Protein AF-A0A7X4FT13-F1 (afdb_monomer)

Solvent-accessible surface area (backbone atoms only — not comparable to full-atom values): 31166 Å² total; per-residue (Å²): 109,70,70,51,56,53,46,32,44,66,55,51,51,52,56,76,73,46,5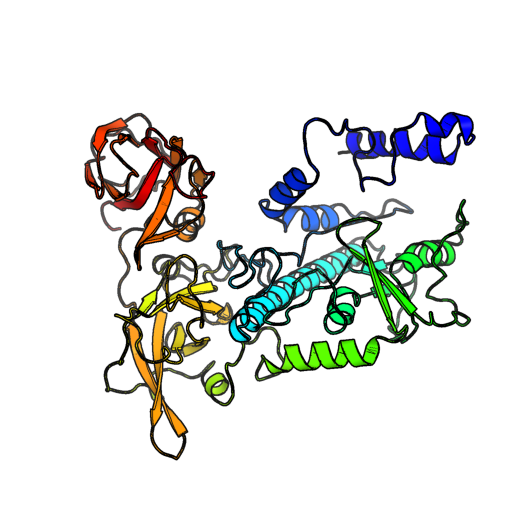9,73,85,67,39,73,80,50,68,67,68,88,84,56,95,67,60,46,77,56,75,83,80,83,65,54,71,68,55,54,54,50,49,60,63,69,48,74,73,61,56,66,54,52,56,52,48,68,67,65,68,81,69,74,96,72,89,88,84,84,92,68,71,66,54,49,79,50,49,34,35,34,44,87,62,28,31,30,49,78,68,48,73,61,68,55,58,52,98,59,25,30,43,80,39,65,66,44,31,39,54,50,48,32,34,39,42,27,19,40,39,22,46,49,46,51,50,52,51,40,54,52,45,32,51,74,55,67,44,47,56,69,37,73,45,78,48,71,57,95,58,41,54,28,69,48,50,57,31,40,33,76,64,70,46,95,88,37,35,40,42,29,67,54,50,64,77,49,76,44,53,54,71,66,86,74,88,81,89,76,89,70,66,73,55,81,62,14,50,62,46,29,51,29,58,77,69,75,48,84,72,98,60,90,66,94,33,49,45,73,81,46,92,81,62,72,67,49,77,58,38,79,49,72,52,104,47,98,85,40,70,50,78,44,63,38,79,42,61,69,56,37,51,53,54,46,52,58,61,37,68,36,20,85,84,56,45,58,83,49,56,49,35,78,79,79,71,64,59,70,46,50,76,34,62,42,75,91,33,51,46,90,57,79,41,95,57,45,58,49,70,54,69,63,62,56,36,50,71,30,43,77,86,42,71,51,42,79,32,54,44,39,33,32,50,63,71,85,76,95,60,78,83,70,62,43,34,34,36,23,35,71,61,24,22,51,27,56,35,51,45,43,99,53,64,52,68,64,24,70,27,27,33,59,42,60,38,63,69,87,61,60,54,75,32,66,51,44,46,34,40,20,38,55,41,75,44,80,94,82,61,48,70,34,31,14,66,44,37,70,56,86,68,81,68,89,55,61,45,54,64,40,68,57,50,24,47,74,56,75,23,48,79,43,39,59,51,73,82,40,38,62,63,90,45,54,27,27,36,20,56,21,58,18,36,38,38,36,66,51,52,90,90,59,56,56,40,30,43,36,40,30,32,66,32,29,95,47,82,26,52,41,33,35,27,49,59,90,36,78,76,44,79,49,75,46,55,50,64,45,73,55,75,43,82,34,81,89,43,84,69,54,79,65,39,40,40,40,38,47,34,28,54,64,44,67,56,95,60,98,50,86,55,62,34,12,40,26,34,44,34,34,30,64,38,53,74,82,133

pLDDT: mean 84.71, std 13.5, range [37.53, 98.38]

Secondary structure (DSSP, 8-state):
-HHHHHHHHHHHHHHHHS-HHHHTTSPPSSS-SS-TTS-TTS--HHHHHHHHHHS-THHHHHHHHHH----SS--------TTSSS--B-TTS-B--S----TTEETTEE-S-HHHHHHHHHHHHHHHHHHHHHHHHHHHHHHHTT-TTT--EEEE-S------TTSBSSS--TTTHHHHH---EEEE-TT--S---------GGGHHHHHHHHTTPPPSS--SS--TT-TT-PPPSEEEEE-SSTT-EEEEES--HHHHHHHHHHHHTTBTTS-TTSPB-SSSGGGGGTT-BSGGGB-SSPPSSEEEETTGGGGSSB-TTSSB---EEEEEEE--SSPSPPPPEEEEETTEEEEEE---SS-BTTBTTEEEEE--GGG--SB---EEEEEEEEETTTTEEEEEEEEE--S--SS--TTSHHHHHHTT-EEEEEPPPEEETTEEEEEEEEEEEEEEE--TTS-EEEEEEEEEE-SS-EEEEEEETTEEEEEEEE-SSEEEEEE-TTS---TTEEEEEEEE--B--SSS--S-B--EEEEEEEEE---

Nearest PDB structures (foldseek):
  7oz8-assembly1_AAA  TM=6.274E-01  e=5.224E-05  Bacteroides thetaiotaomicron VPI-5482
  3wnk-assembly1_A  TM=4.393E-01  e=2.496E-03  Niallia circulans
  1ux7-assembly1_A  TM=4.676E-01  e=1.351E-02  Paenibacillus polymyxa
  2dck-assembly1_A  TM=3.409E-01  e=1.773E-02  Bacillus sp. 41M-1
  6kjl-assembly1_A  TM=3.044E-01  e=1.679E-02  Bacillus sp. 41M-1

Sequence (547 aa):
RLSGVLRDLAVVYPRVLLPEGLVASLPPVNQTWKDFAANAANETVQNRWRSARAEDRREPADRFIESITATGPTLHFLHVLLPHEPWVYLPTGQRFTFQGRSIGLRDGKWVDDDWAAALNYQRYLLQVGYSDTLLGRLVARLRKVGIYDEALIVVTADHGASLRPGMSFRRPNRSSFAEIAAVPLFLKRPGQRRGAVSDANVEVVDIVPTVAAELGAALPWNADGRNALDAALAPRPTKVMFFNRANERMEAPGDLRRAVIEGAARKFSWFRTGNPLDVPTPEGRYGTLIGRAVDPLRTVQPATVEVLVDALPLMQEVDPEGDFIPAHITGAVVSEGDGPPAPMLAIALNGTVAAVTRPYSFPVMGRRAAWEAIVDPRWFVPGANSLEVLEVREHGRDGTVALAAVHRNAAPTRWPNLVREEQIQALDGQASGFHGMEWADDRPFRWTRGDARLRVPLDPRSPPTELAVEVVMTGGAKRFRIAADDCLLFDETIRDRWKATFDLGDCDLQPPEVEIALLSDTHLPASRDSRSLGVAVGRVELRGAVP

Mean predicted aligned error: 10.0 Å

Radius of gyration: 27.3 Å; Cα contacts (8 Å, |Δi|>4): 1017; chains: 1; bounding box: 69×47×80 Å

Foldseek 3Di:
DVVFVVQQCVQVVCCLVPDPVVNVPGQDCVPDPTPSVDDCPDDDPVNVVVVCQVDLLVVVLVVLLVPDADDPDDDRDDDGCPPPFQLQAALVLFGQDPDRDLFQQDPQWGAQFPQSLLVSLLSNVRRVSVVVVSVVSSLVSCVVNPNNQQDWDWDKDPWAFDSHHGGGGADDDQLCCLRTQDMDIDIDARNDDDDDDDPALAHPQQPVQLVCVSVVHDDPDDGPHHNSPDPPRDQDQKDWDDPDDNPDIDIDGSDCPVSNVVSLVVSLQQAPVSPSNQWGDDDDDCSVQAFDFQVVQADPDADPWAKDKPPLLLQAAADLPDSYGNQKIKIFIDDDPPDDAFAKKFKDKPRGGFYIWFFDCPDDQNERGMIITGGDSVSHDGGHIKIWIWGWDADDPVRRTHTHTNDTPPDDPQWDFQQDPRRQVVQVKDKDQWDDWHDDHRFIWIFGLQKIKIKGFADPVWGFFKKKWKFQAFLAWKFKWKAKAPRTFDTDIDGHIDIDMGTCPPPPADPRIIMIIIGIQWDQDPPPGRGTTGTIIRGITRHTDDD

Structure (mmCIF, N/CA/C/O backbone):
data_AF-A0A7X4FT13-F1
#
_entry.id   AF-A0A7X4FT13-F1
#
loop_
_atom_site.group_PDB
_atom_site.id
_atom_site.type_symbol
_atom_site.label_atom_id
_atom_site.label_alt_id
_atom_site.label_comp_id
_atom_site.label_asym_id
_atom_site.label_entity_id
_atom_site.label_seq_id
_atom_site.pdbx_PDB_ins_code
_atom_site.Cartn_x
_atom_site.Cartn_y
_atom_site.Cartn_z
_atom_site.occupancy
_atom_site.B_iso_or_equiv
_atom_site.auth_seq_id
_atom_site.auth_comp_id
_atom_site.auth_asym_id
_atom_site.auth_atom_id
_atom_site.pdbx_PDB_model_num
ATOM 1 N N . ARG A 1 1 ? 13.106 -2.193 26.224 1.00 45.59 1 ARG A N 1
ATOM 2 C CA . ARG A 1 1 ? 11.629 -2.012 26.163 1.00 45.59 1 ARG A CA 1
ATOM 3 C C . ARG A 1 1 ? 11.030 -1.713 27.537 1.00 45.59 1 ARG A C 1
ATOM 5 O O . ARG A 1 1 ? 10.409 -0.667 27.652 1.00 45.59 1 ARG A O 1
ATOM 12 N N . LEU A 1 2 ? 11.298 -2.516 28.580 1.00 45.12 2 LEU A N 1
ATOM 13 C CA . LEU A 1 2 ? 10.955 -2.177 29.979 1.00 45.12 2 LEU A CA 1
ATOM 14 C C . LEU A 1 2 ? 11.425 -0.772 30.390 1.00 45.12 2 LEU A C 1
ATOM 16 O O . LEU A 1 2 ? 10.674 -0.024 30.995 1.00 45.12 2 LEU A O 1
ATOM 20 N N . SER A 1 3 ? 12.620 -0.367 29.956 1.00 48.66 3 SER A N 1
ATOM 21 C CA . SER A 1 3 ? 13.164 0.975 30.203 1.00 48.66 3 SER A CA 1
ATOM 22 C C . SER A 1 3 ? 12.364 2.133 29.590 1.00 48.66 3 SER A C 1
ATOM 24 O O . SER A 1 3 ? 12.500 3.257 30.056 1.00 48.66 3 SER A O 1
ATOM 26 N N . GLY A 1 4 ? 11.575 1.907 28.533 1.00 52.97 4 GLY A N 1
ATOM 27 C CA . GLY A 1 4 ? 10.702 2.933 27.944 1.00 52.97 4 GLY A CA 1
ATOM 28 C C . GLY A 1 4 ? 9.424 3.100 28.760 1.00 52.97 4 GLY A C 1
ATOM 29 O O . GLY A 1 4 ? 9.123 4.193 29.217 1.00 52.97 4 GLY A O 1
ATOM 30 N N . VAL A 1 5 ? 8.752 1.984 29.059 1.00 66.94 5 VAL A N 1
ATOM 31 C CA . VAL A 1 5 ? 7.540 1.963 29.896 1.00 66.94 5 VAL A CA 1
ATOM 32 C C . VAL A 1 5 ? 7.826 2.476 31.307 1.00 66.94 5 VAL A C 1
ATOM 34 O O . VAL A 1 5 ? 7.063 3.280 31.822 1.00 66.94 5 VAL A O 1
ATOM 37 N N . LEU A 1 6 ? 8.944 2.076 31.921 1.00 68.56 6 LEU A N 1
ATOM 38 C CA . LEU A 1 6 ? 9.348 2.578 33.238 1.00 68.56 6 LEU A CA 1
ATOM 39 C C . LEU A 1 6 ? 9.686 4.076 33.214 1.00 68.56 6 LEU A C 1
ATOM 41 O O . LEU A 1 6 ? 9.424 4.760 34.197 1.00 68.56 6 LEU A O 1
ATOM 45 N N . ARG A 1 7 ? 10.223 4.601 32.102 1.00 70.38 7 ARG A N 1
ATOM 46 C CA . ARG A 1 7 ? 10.456 6.046 31.934 1.00 70.38 7 ARG A CA 1
ATOM 47 C C . ARG A 1 7 ? 9.151 6.820 31.812 1.00 70.38 7 ARG A C 1
ATOM 49 O O . ARG A 1 7 ? 9.006 7.844 32.468 1.00 70.38 7 ARG A O 1
ATOM 56 N N . ASP A 1 8 ? 8.203 6.317 31.032 1.00 73.94 8 ASP A N 1
ATOM 57 C CA . ASP A 1 8 ? 6.893 6.953 30.896 1.00 73.94 8 ASP A CA 1
ATOM 58 C C . ASP A 1 8 ? 6.088 6.863 32.193 1.00 73.94 8 ASP A C 1
ATOM 60 O O . ASP A 1 8 ? 5.521 7.861 32.631 1.00 73.94 8 ASP A O 1
ATOM 64 N N . LEU A 1 9 ? 6.117 5.714 32.876 1.00 77.62 9 LEU A N 1
ATOM 65 C CA . LEU A 1 9 ? 5.533 5.556 34.207 1.00 77.62 9 LEU A CA 1
ATOM 66 C C . LEU A 1 9 ? 6.185 6.491 35.226 1.00 77.62 9 LEU A C 1
ATOM 68 O O . LEU A 1 9 ? 5.469 7.065 36.035 1.00 77.62 9 LEU A O 1
ATOM 72 N N . ALA A 1 10 ? 7.499 6.718 35.169 1.00 77.69 10 ALA A N 1
ATOM 73 C CA . ALA A 1 10 ? 8.165 7.680 36.047 1.00 77.69 10 ALA A CA 1
ATOM 74 C C . ALA A 1 10 ? 7.697 9.132 35.826 1.00 77.69 10 ALA A C 1
ATOM 76 O O . ALA A 1 10 ? 7.854 9.952 36.725 1.00 77.69 10 ALA A O 1
ATOM 77 N N . VAL A 1 11 ? 7.095 9.454 34.673 1.00 77.31 11 VAL A N 1
ATOM 78 C CA . VAL A 1 11 ? 6.464 10.760 34.414 1.00 77.31 11 VAL A CA 1
ATOM 79 C C . VAL A 1 11 ? 4.974 10.744 34.762 1.00 77.31 11 VAL A C 1
ATOM 81 O O . VAL A 1 11 ? 4.480 11.689 35.372 1.00 77.31 11 VAL A O 1
ATOM 84 N N . VAL A 1 12 ? 4.243 9.687 34.402 1.00 81.38 12 VAL A N 1
ATOM 85 C CA . VAL A 1 12 ? 2.786 9.593 34.600 1.00 81.38 12 VAL A CA 1
ATOM 86 C C . VAL A 1 12 ? 2.424 9.328 36.063 1.00 81.38 12 VAL A C 1
ATOM 88 O O . VAL A 1 12 ? 1.514 9.958 36.591 1.00 81.38 12 VAL A O 1
ATOM 91 N N . TYR A 1 13 ? 3.142 8.439 36.746 1.00 83.31 13 TYR A N 1
ATOM 92 C CA . TYR A 1 13 ? 2.829 8.026 38.115 1.00 83.31 13 TYR A CA 1
ATOM 93 C C . TYR A 1 13 ? 2.884 9.190 39.123 1.00 83.31 13 TYR A C 1
ATOM 95 O O . TYR A 1 13 ? 1.912 9.373 39.858 1.00 83.31 13 TYR A O 1
ATOM 103 N N . PRO A 1 14 ? 3.916 10.062 39.129 1.00 78.31 14 PRO A N 1
ATOM 104 C CA . PRO A 1 14 ? 3.913 11.232 40.003 1.00 78.31 14 PRO A CA 1
ATOM 105 C C . PRO A 1 14 ? 2.822 12.244 39.638 1.00 78.31 14 PRO A C 1
ATOM 107 O O . PRO A 1 14 ? 2.294 12.892 40.529 1.00 78.31 14 PRO A O 1
ATOM 110 N N . ARG A 1 15 ? 2.417 12.356 38.363 1.00 81.50 15 ARG A N 1
ATOM 111 C CA . ARG A 1 15 ? 1.300 13.235 37.961 1.00 81.50 15 ARG A CA 1
ATOM 112 C C . ARG A 1 15 ? -0.045 12.812 38.556 1.00 81.50 15 ARG A C 1
ATOM 114 O O . ARG A 1 15 ? -0.906 13.665 38.721 1.00 81.50 15 ARG A O 1
ATOM 121 N N . VAL A 1 16 ? -0.221 11.524 38.855 1.00 81.94 16 VAL A N 1
ATOM 122 C CA . VAL A 1 16 ? -1.441 10.982 39.479 1.00 81.94 16 VAL A CA 1
ATOM 123 C C . VAL A 1 16 ? -1.431 11.166 41.001 1.00 81.94 16 VAL A C 1
ATOM 125 O O . VAL A 1 16 ? -2.490 11.320 41.600 1.00 81.94 16 VAL A O 1
ATOM 128 N N . LEU A 1 17 ? -0.253 11.142 41.633 1.00 82.75 17 LEU A N 1
ATOM 129 C CA . LEU A 1 17 ? -0.126 11.143 43.096 1.00 82.75 17 LEU A CA 1
ATOM 130 C C . LEU A 1 17 ? 0.260 12.493 43.708 1.00 82.75 17 LEU A C 1
ATOM 132 O O . LEU A 1 17 ? 0.005 12.714 44.891 1.00 82.75 17 LEU A O 1
ATOM 136 N N . LEU A 1 18 ? 0.921 13.372 42.952 1.00 76.94 18 LEU A N 1
ATOM 137 C CA . LEU A 1 18 ? 1.424 14.639 43.473 1.00 76.94 18 LEU A CA 1
ATOM 138 C C . LEU A 1 18 ? 0.353 15.747 43.427 1.00 76.94 18 LEU A C 1
ATOM 140 O O . LEU A 1 18 ? -0.429 15.808 42.480 1.00 76.94 18 LEU A O 1
ATOM 144 N N . PRO A 1 19 ? 0.358 16.679 44.400 1.00 77.19 19 PRO A N 1
ATOM 145 C CA . PRO A 1 19 ? -0.448 17.899 44.352 1.00 77.19 19 PRO A CA 1
ATOM 146 C C . PRO A 1 19 ? -0.141 18.757 43.114 1.00 77.19 19 PRO A C 1
ATOM 148 O O . PRO A 1 19 ? 1.009 18.807 42.672 1.00 77.19 19 PRO A O 1
ATOM 151 N N . GLU A 1 20 ? -1.128 19.510 42.612 1.00 66.88 20 GLU A N 1
ATOM 152 C CA . GLU A 1 20 ? -1.031 20.300 41.365 1.00 66.88 20 GLU A CA 1
ATOM 153 C C . GLU A 1 20 ? 0.229 21.182 41.271 1.00 66.88 20 GLU A C 1
ATOM 155 O O . GLU A 1 20 ? 0.856 21.260 40.214 1.00 66.88 20 GLU A O 1
ATOM 160 N N . GLY A 1 21 ? 0.664 21.785 42.385 1.00 66.19 21 GLY A N 1
ATOM 161 C CA . GLY A 1 21 ? 1.863 22.632 42.428 1.00 66.19 21 GLY A CA 1
ATOM 162 C C . GLY A 1 21 ? 3.181 21.900 42.137 1.00 66.19 21 GLY A C 1
ATOM 163 O O . GLY A 1 21 ? 4.127 22.517 41.656 1.00 66.19 21 GLY A O 1
ATOM 164 N N . LEU A 1 22 ? 3.247 20.587 42.383 1.00 65.00 22 LEU A N 1
ATOM 165 C CA . LEU A 1 22 ? 4.418 19.746 42.098 1.00 65.00 22 LEU A CA 1
ATOM 166 C C . LEU A 1 22 ? 4.325 19.049 40.733 1.00 65.00 22 LEU A C 1
ATOM 168 O O . LEU A 1 22 ? 5.331 18.575 40.213 1.00 65.00 22 LEU A O 1
ATOM 172 N N . VAL A 1 23 ? 3.134 19.014 40.132 1.00 66.56 23 VAL A N 1
ATOM 173 C CA . VAL A 1 23 ? 2.899 18.446 38.796 1.00 66.56 23 VAL A CA 1
ATOM 174 C C . VAL A 1 23 ? 3.388 19.382 37.683 1.00 66.56 23 VAL A C 1
ATOM 176 O O . VAL A 1 23 ? 3.771 18.916 36.606 1.00 66.56 23 VAL A O 1
ATOM 179 N N . ALA A 1 24 ? 3.421 20.694 37.940 1.00 62.03 24 ALA A N 1
ATOM 180 C CA . ALA A 1 24 ? 3.811 21.718 36.968 1.00 62.03 24 ALA A CA 1
ATOM 181 C C . ALA A 1 24 ? 5.263 21.593 36.461 1.00 62.03 24 ALA A C 1
ATOM 183 O O . ALA A 1 24 ? 5.562 22.041 35.357 1.00 62.03 24 ALA A O 1
ATOM 184 N N . SER A 1 25 ? 6.158 20.973 37.238 1.00 61.88 25 SER A N 1
ATOM 185 C CA . SER A 1 25 ? 7.573 20.782 36.886 1.00 61.88 25 SER A CA 1
ATOM 186 C C . SER A 1 25 ? 7.851 19.504 36.086 1.00 61.88 25 SER A C 1
ATOM 188 O O . SER A 1 25 ? 8.976 19.296 35.632 1.00 61.88 25 SER A O 1
ATOM 190 N N . LEU A 1 26 ? 6.848 18.640 35.900 1.00 68.38 26 LEU A N 1
ATOM 191 C CA . LEU A 1 26 ? 7.003 17.385 35.167 1.00 68.38 26 LEU A CA 1
ATOM 192 C C . LEU A 1 26 ? 6.871 17.603 33.650 1.00 68.38 26 LEU A C 1
ATOM 194 O O . LEU A 1 26 ? 6.095 18.460 33.216 1.00 68.38 26 LEU A O 1
ATOM 198 N N . PRO A 1 27 ? 7.535 16.784 32.812 1.00 67.62 27 PRO A N 1
ATOM 199 C CA . PRO A 1 27 ? 7.369 16.833 31.359 1.00 67.62 27 PRO A CA 1
ATOM 200 C C . PRO A 1 27 ? 5.901 16.673 30.933 1.00 67.62 27 PRO A C 1
ATOM 202 O O . PRO A 1 27 ? 5.189 15.861 31.541 1.00 67.62 27 PRO A O 1
ATOM 205 N N . PRO A 1 28 ? 5.408 17.443 29.943 1.00 58.94 28 PRO A N 1
ATOM 206 C CA . PRO A 1 28 ? 4.014 17.389 29.515 1.00 58.94 28 PRO A CA 1
ATOM 207 C C . PRO A 1 28 ? 3.682 16.032 28.883 1.00 58.94 28 PRO A C 1
ATOM 209 O O . PRO A 1 28 ? 4.357 15.576 27.966 1.00 58.94 28 PRO A O 1
ATOM 212 N N . VAL A 1 29 ? 2.605 15.403 29.354 1.00 63.78 29 VAL A N 1
ATOM 213 C CA . VAL A 1 29 ? 2.138 14.086 28.870 1.00 63.78 29 VAL A CA 1
ATOM 214 C C . VAL A 1 29 ? 1.028 14.182 27.822 1.00 63.78 29 VAL A C 1
ATOM 216 O O . VAL A 1 29 ? 0.576 13.175 27.299 1.00 63.78 29 VAL A O 1
ATOM 219 N N . ASN A 1 30 ? 0.577 15.396 27.507 1.00 52.75 30 ASN A N 1
ATOM 220 C CA . ASN A 1 30 ? -0.512 15.662 26.563 1.00 52.75 30 ASN A CA 1
ATOM 221 C C . ASN A 1 30 ? -0.024 16.036 25.151 1.00 52.75 30 ASN A C 1
ATOM 223 O O . ASN A 1 30 ? -0.837 16.372 24.295 1.00 52.75 30 ASN A O 1
ATOM 227 N N . GLN A 1 31 ? 1.290 16.027 24.912 1.00 46.28 31 GLN A N 1
ATOM 228 C CA . GLN A 1 31 ? 1.889 16.442 23.636 1.00 46.28 31 GLN A CA 1
ATOM 229 C C . GLN A 1 31 ? 2.362 15.258 22.781 1.00 46.28 31 GLN A C 1
ATOM 231 O O . GLN A 1 31 ? 2.596 15.416 21.584 1.00 46.28 31 GLN A O 1
ATOM 236 N N . THR A 1 32 ? 2.504 14.072 23.377 1.00 46.62 32 THR A N 1
ATOM 237 C CA . THR A 1 32 ? 2.931 12.832 22.713 1.00 46.62 32 THR A CA 1
ATOM 238 C C . THR A 1 32 ? 2.170 11.640 23.309 1.00 46.62 32 THR A C 1
ATOM 240 O O . THR A 1 32 ? 1.429 11.799 24.272 1.00 46.62 32 THR A O 1
ATOM 243 N N . TRP A 1 33 ? 2.318 10.446 22.726 1.00 45.38 33 TRP A N 1
ATOM 244 C CA . TRP A 1 33 ? 1.609 9.228 23.165 1.00 45.38 33 TRP A CA 1
ATOM 245 C C . TRP A 1 33 ? 2.505 8.241 23.944 1.00 45.38 33 TRP A C 1
ATOM 247 O O . TRP A 1 33 ? 2.010 7.241 24.456 1.00 45.38 33 TRP A O 1
ATOM 257 N N . LYS A 1 34 ? 3.822 8.491 23.982 1.00 57.31 34 LYS A N 1
ATOM 258 C CA . LYS A 1 34 ? 4.872 7.752 24.712 1.00 57.31 34 LYS A CA 1
ATOM 259 C C . LYS A 1 34 ? 6.184 8.553 24.688 1.00 57.31 34 LYS A C 1
ATOM 261 O O . LYS A 1 34 ? 6.283 9.530 23.939 1.00 57.31 34 LYS A O 1
ATOM 266 N N . ASP A 1 35 ? 7.192 8.103 25.429 1.00 65.50 35 ASP A N 1
ATOM 267 C CA . ASP A 1 35 ? 8.499 8.751 25.619 1.00 65.50 35 ASP A CA 1
ATOM 268 C C . ASP A 1 35 ? 8.392 10.178 26.196 1.00 65.50 35 ASP A C 1
ATOM 270 O O . ASP A 1 35 ? 9.058 11.103 25.732 1.00 65.50 35 ASP A O 1
ATOM 274 N N . PHE A 1 36 ? 7.570 10.375 27.228 1.00 69.06 36 PHE A N 1
ATOM 275 C CA . PHE A 1 36 ? 7.299 11.692 27.830 1.00 69.06 36 PHE A CA 1
ATOM 276 C C . PHE A 1 36 ? 8.553 12.377 28.392 1.00 69.06 36 PHE A C 1
ATOM 278 O O . PHE A 1 36 ? 8.599 13.597 28.517 1.00 69.06 36 PHE A O 1
ATOM 285 N N . ALA A 1 37 ? 9.576 11.590 28.733 1.00 61.47 37 ALA A N 1
ATOM 286 C CA . ALA A 1 37 ? 10.858 12.068 29.246 1.00 61.47 37 ALA A CA 1
ATOM 287 C C . ALA A 1 37 ? 11.900 12.366 28.147 1.00 61.47 37 ALA A C 1
ATOM 289 O O . ALA A 1 37 ? 13.004 12.813 28.463 1.00 61.47 37 ALA A O 1
ATOM 290 N N . ALA A 1 38 ? 11.615 12.078 26.872 1.00 56.66 38 ALA A N 1
ATOM 291 C CA . ALA A 1 38 ? 12.562 12.334 25.794 1.00 56.66 38 ALA A CA 1
ATOM 292 C C . ALA A 1 38 ? 12.592 13.831 25.461 1.00 56.66 38 ALA A C 1
ATOM 294 O O . ALA A 1 38 ? 11.593 14.405 25.029 1.00 56.66 38 ALA A O 1
ATOM 295 N N . ASN A 1 39 ? 13.761 14.460 25.622 1.00 46.44 39 ASN A N 1
ATOM 296 C CA . ASN A 1 39 ? 14.005 15.806 25.111 1.00 46.44 39 ASN A CA 1
ATOM 297 C C . ASN A 1 39 ? 13.634 15.850 23.623 1.00 46.44 39 ASN A C 1
ATOM 299 O O . ASN A 1 39 ? 14.214 15.123 22.815 1.00 46.44 39 ASN A O 1
ATOM 303 N N . ALA A 1 40 ? 12.711 16.743 23.265 1.00 43.50 40 ALA A N 1
ATOM 304 C CA . ALA A 1 40 ? 12.206 16.993 21.913 1.00 43.50 40 ALA A CA 1
ATOM 305 C C . ALA A 1 40 ? 13.275 17.462 20.892 1.00 43.50 40 ALA A C 1
ATOM 307 O O . ALA A 1 40 ? 12.932 17.979 19.833 1.00 43.50 40 ALA A O 1
ATOM 308 N N . ALA A 1 41 ? 14.568 17.324 21.200 1.00 40.84 41 ALA A N 1
ATOM 309 C CA . ALA A 1 41 ? 15.651 17.989 20.493 1.00 40.84 41 ALA A CA 1
ATOM 310 C C . ALA A 1 41 ? 16.186 17.234 19.262 1.00 40.84 41 ALA A C 1
ATOM 312 O O . ALA A 1 41 ? 16.617 17.908 18.338 1.00 40.84 41 ALA A O 1
ATOM 313 N N . ASN A 1 42 ? 16.142 15.892 19.186 1.00 40.62 42 ASN A N 1
ATOM 314 C CA . ASN A 1 42 ? 16.875 15.175 18.117 1.00 40.62 42 ASN A CA 1
ATOM 315 C C . ASN A 1 42 ? 16.076 14.184 17.249 1.00 40.62 42 ASN A C 1
ATOM 317 O O . ASN A 1 42 ? 16.593 13.736 16.230 1.00 40.62 42 ASN A O 1
ATOM 321 N N . GLU A 1 43 ? 14.813 13.885 17.556 1.00 39.25 43 GLU A N 1
ATOM 322 C CA . GLU A 1 43 ? 13.943 13.114 16.656 1.00 39.25 43 GLU A CA 1
ATOM 323 C C . GLU A 1 43 ? 12.555 13.738 16.607 1.00 39.25 43 GLU A C 1
ATOM 325 O O . GLU A 1 43 ? 11.816 13.738 17.590 1.00 39.25 43 GLU A O 1
ATOM 330 N N . THR A 1 44 ? 12.169 14.258 15.445 1.00 46.94 44 THR A N 1
ATOM 331 C CA . THR A 1 44 ? 10.811 14.765 15.265 1.00 46.94 44 THR A CA 1
ATOM 332 C C . THR A 1 44 ? 9.828 13.596 15.203 1.00 46.94 44 THR A C 1
ATOM 334 O O . THR A 1 44 ? 10.133 12.531 14.658 1.00 46.94 44 THR A O 1
ATOM 337 N N . VAL A 1 45 ? 8.603 13.809 15.696 1.00 45.22 45 VAL A N 1
ATOM 338 C CA . VAL A 1 45 ? 7.468 12.888 15.500 1.00 45.22 45 VAL A CA 1
ATOM 339 C C . VAL A 1 45 ? 7.390 12.472 14.027 1.00 45.22 45 VAL A C 1
ATOM 341 O O . VAL A 1 45 ? 7.304 11.290 13.715 1.00 45.22 45 VAL A O 1
ATOM 344 N N . GLN A 1 46 ? 7.556 13.427 13.112 1.00 40.50 46 GLN A N 1
ATOM 345 C CA . GLN A 1 46 ? 7.563 13.195 11.670 1.00 40.50 46 GLN A CA 1
ATOM 346 C C . GLN A 1 46 ? 8.645 12.209 11.196 1.00 40.50 46 GLN A C 1
ATOM 348 O O . GLN A 1 46 ? 8.361 11.390 10.324 1.00 40.50 46 GLN A O 1
ATOM 353 N N . ASN A 1 47 ? 9.852 12.239 11.768 1.00 37.53 47 ASN A N 1
ATOM 354 C CA . ASN A 1 47 ? 10.909 11.279 11.438 1.00 37.53 47 ASN A CA 1
ATOM 355 C C . ASN A 1 47 ? 10.575 9.874 11.958 1.00 37.53 47 ASN A C 1
ATOM 357 O O . ASN A 1 47 ? 10.718 8.914 11.209 1.00 37.53 47 ASN A O 1
ATOM 361 N N . ARG A 1 48 ? 10.013 9.751 13.168 1.00 46.53 48 ARG A N 1
ATOM 362 C CA . ARG A 1 48 ? 9.530 8.460 13.696 1.00 46.53 48 ARG A CA 1
ATOM 363 C C . ARG A 1 48 ? 8.389 7.874 12.860 1.00 46.53 48 ARG A C 1
ATOM 365 O O . ARG A 1 48 ? 8.387 6.678 12.588 1.00 46.53 48 ARG A O 1
ATOM 372 N N . TRP A 1 49 ? 7.452 8.710 12.404 1.00 43.72 49 TRP A N 1
ATOM 373 C CA . TRP A 1 49 ? 6.391 8.299 11.475 1.00 43.72 49 TRP A CA 1
ATOM 374 C C . TRP A 1 49 ? 6.951 7.835 10.129 1.00 43.72 49 TRP A C 1
ATOM 376 O O . TRP A 1 49 ? 6.464 6.853 9.577 1.00 43.72 49 TRP A O 1
ATOM 386 N N . ARG A 1 50 ? 7.979 8.510 9.599 1.00 46.78 50 ARG A N 1
ATOM 387 C CA . ARG A 1 50 ? 8.655 8.089 8.362 1.00 46.78 50 ARG A CA 1
ATOM 388 C C . ARG A 1 50 ? 9.339 6.730 8.526 1.00 46.78 50 ARG A C 1
ATOM 390 O O . ARG A 1 50 ? 9.144 5.882 7.663 1.00 46.78 50 ARG A O 1
ATOM 397 N N . SER A 1 51 ? 10.049 6.498 9.632 1.00 42.66 51 SER A N 1
ATOM 398 C CA . SER A 1 51 ? 10.687 5.204 9.918 1.00 42.66 51 SER A CA 1
ATOM 399 C C . SER A 1 51 ? 9.661 4.083 10.096 1.00 42.66 51 SER A C 1
ATOM 401 O O . SER A 1 51 ? 9.759 3.055 9.437 1.00 42.66 51 SER A O 1
ATOM 403 N N . ALA A 1 52 ? 8.596 4.310 10.874 1.00 49.25 52 ALA A N 1
ATOM 404 C CA . ALA A 1 52 ? 7.531 3.319 11.073 1.00 49.25 52 ALA A CA 1
ATOM 405 C C . ALA A 1 52 ? 6.767 2.968 9.781 1.00 49.25 52 ALA A C 1
ATOM 407 O O . ALA A 1 52 ? 6.195 1.886 9.666 1.00 49.25 52 ALA A O 1
ATOM 408 N N . ARG A 1 53 ? 6.737 3.882 8.802 1.00 52.25 53 ARG A N 1
ATOM 409 C CA . ARG A 1 53 ? 6.190 3.628 7.462 1.00 52.25 53 ARG A CA 1
ATOM 410 C C . ARG A 1 53 ? 7.141 2.843 6.553 1.00 52.25 53 ARG A C 1
ATOM 412 O O . ARG A 1 53 ? 6.658 2.278 5.576 1.00 52.25 53 ARG A O 1
ATOM 419 N N . ALA A 1 54 ? 8.441 2.855 6.843 1.00 55.75 54 ALA A N 1
ATOM 420 C CA . ALA A 1 54 ? 9.484 2.196 6.060 1.00 55.75 54 ALA A CA 1
ATOM 421 C C . ALA A 1 54 ? 9.821 0.782 6.571 1.00 55.75 54 ALA A C 1
ATOM 423 O O . ALA A 1 54 ? 10.245 -0.056 5.784 1.00 55.75 54 ALA A O 1
ATOM 424 N N . GLU A 1 55 ? 9.619 0.511 7.862 1.00 67.69 55 GLU A N 1
ATOM 425 C CA . GLU A 1 55 ? 9.821 -0.811 8.471 1.00 67.69 55 GLU A CA 1
ATOM 426 C C . GLU A 1 55 ? 8.720 -1.819 8.089 1.00 67.69 55 GLU A C 1
ATOM 428 O O . GLU A 1 55 ? 7.610 -1.450 7.683 1.00 67.69 55 GLU A O 1
ATOM 433 N N . ASP A 1 56 ? 9.000 -3.115 8.266 1.00 77.19 56 ASP A N 1
ATOM 434 C CA . ASP A 1 56 ? 7.987 -4.154 8.106 1.00 77.19 56 ASP A CA 1
ATOM 435 C C . ASP A 1 56 ? 6.897 -4.030 9.181 1.00 77.19 56 ASP A C 1
ATOM 437 O O . ASP A 1 56 ? 7.015 -4.496 10.314 1.00 77.19 56 ASP A O 1
ATOM 441 N N . ARG A 1 57 ? 5.784 -3.401 8.799 1.00 85.06 57 ARG A N 1
ATOM 442 C CA . ARG A 1 57 ? 4.623 -3.168 9.671 1.00 85.06 57 ARG A CA 1
ATOM 443 C C . ARG A 1 57 ? 3.907 -4.446 10.132 1.00 85.06 57 ARG A C 1
ATOM 445 O O . ARG A 1 57 ? 3.006 -4.335 10.963 1.00 85.06 57 ARG A O 1
ATOM 452 N N . ARG A 1 58 ? 4.287 -5.628 9.633 1.00 86.56 58 ARG A N 1
ATOM 453 C CA . ARG A 1 58 ? 3.783 -6.930 10.099 1.00 86.56 58 ARG A CA 1
ATOM 454 C C . ARG A 1 58 ? 4.381 -7.295 11.464 1.00 86.56 58 ARG A C 1
ATOM 456 O O . ARG A 1 58 ? 3.649 -7.633 12.392 1.00 86.56 58 ARG A O 1
ATOM 463 N N . GLU A 1 59 ? 5.690 -7.113 11.640 1.00 85.81 59 GLU A N 1
ATOM 464 C CA . GLU A 1 59 ? 6.420 -7.592 12.824 1.00 85.81 59 GLU A CA 1
ATOM 465 C C . GLU A 1 59 ? 5.949 -7.012 14.172 1.00 85.81 59 GLU A C 1
ATOM 467 O O . GLU A 1 59 ? 5.964 -7.734 15.176 1.00 85.81 59 GLU A O 1
ATOM 472 N N . PRO A 1 60 ? 5.583 -5.715 14.297 1.00 85.50 60 PRO A N 1
ATOM 473 C CA . PRO A 1 60 ? 5.106 -5.189 15.571 1.00 85.50 60 PRO A CA 1
ATOM 474 C C . PRO A 1 60 ? 3.796 -5.840 16.022 1.00 85.50 60 PRO A C 1
ATOM 476 O O . PRO A 1 60 ? 3.635 -6.082 17.219 1.00 85.50 60 PRO A O 1
ATOM 479 N N . ALA A 1 61 ? 2.886 -6.128 15.085 1.00 89.88 61 ALA A N 1
ATOM 480 C CA . ALA A 1 61 ? 1.615 -6.781 15.380 1.00 89.88 61 ALA A CA 1
ATOM 481 C C . ALA A 1 61 ? 1.833 -8.241 15.792 1.00 89.88 61 ALA A C 1
ATOM 483 O O . ALA A 1 61 ? 1.307 -8.674 16.816 1.00 89.88 61 ALA A O 1
ATOM 484 N N . ASP A 1 62 ? 2.682 -8.960 15.061 1.00 89.88 62 ASP A N 1
ATOM 485 C CA . ASP A 1 62 ? 2.980 -10.371 15.314 1.00 89.88 62 ASP A CA 1
ATOM 486 C C . ASP A 1 62 ? 3.606 -10.573 16.690 1.00 89.88 62 ASP A C 1
ATOM 488 O O . ASP A 1 62 ? 3.081 -11.321 17.519 1.00 89.88 62 ASP A O 1
ATOM 492 N N . ARG A 1 63 ? 4.647 -9.793 17.001 1.00 90.25 63 ARG A N 1
ATOM 493 C CA . ARG A 1 63 ? 5.281 -9.826 18.325 1.00 90.25 63 ARG A CA 1
ATOM 494 C C . ARG A 1 63 ? 4.317 -9.453 19.444 1.00 90.25 63 ARG A C 1
ATOM 496 O O . ARG A 1 63 ? 4.414 -10.007 20.537 1.00 90.25 63 ARG A O 1
ATOM 503 N N . PHE A 1 64 ? 3.417 -8.496 19.209 1.00 93.06 64 PHE A N 1
ATOM 504 C CA . PHE A 1 64 ? 2.406 -8.133 20.200 1.00 93.06 64 PHE A CA 1
ATOM 505 C C . PHE A 1 64 ? 1.481 -9.314 20.484 1.00 93.06 64 PHE A C 1
ATOM 507 O O . PHE A 1 64 ? 1.324 -9.680 21.647 1.00 93.06 64 PHE A O 1
ATOM 514 N N . ILE A 1 65 ? 0.926 -9.937 19.441 1.00 95.44 65 ILE A N 1
ATOM 515 C CA . ILE A 1 65 ? 0.034 -11.090 19.578 1.00 95.44 65 ILE A CA 1
ATOM 516 C C . ILE A 1 65 ? 0.756 -12.211 20.336 1.00 95.44 65 ILE A C 1
ATOM 518 O O . ILE A 1 65 ? 0.252 -12.701 21.344 1.00 95.44 65 ILE A O 1
ATOM 522 N N . GLU A 1 66 ? 1.969 -12.574 19.925 1.00 94.25 66 GLU A N 1
ATOM 523 C CA . GLU A 1 66 ? 2.745 -13.648 20.555 1.00 94.25 66 GLU A CA 1
ATOM 524 C C . GLU A 1 66 ? 3.066 -13.380 22.031 1.00 94.25 66 GLU A C 1
ATOM 526 O O . GLU A 1 66 ? 3.049 -14.310 22.843 1.00 94.25 66 GLU A O 1
ATOM 531 N N . SER A 1 67 ? 3.280 -12.114 22.403 1.00 93.62 67 SER A N 1
ATOM 532 C CA . SER A 1 67 ? 3.608 -11.725 23.779 1.00 93.62 67 SER A CA 1
ATOM 533 C C . SER A 1 67 ? 2.470 -11.918 24.786 1.00 93.62 67 SER A C 1
ATOM 535 O O . SER A 1 67 ? 2.721 -11.953 25.992 1.00 93.62 67 SER A O 1
ATOM 537 N N . ILE A 1 68 ? 1.223 -12.052 24.322 1.00 95.06 68 ILE A N 1
ATOM 538 C CA . ILE A 1 68 ? 0.058 -12.208 25.199 1.00 95.06 68 ILE A CA 1
ATOM 539 C C . ILE A 1 68 ? 0.138 -13.558 25.910 1.00 95.06 68 ILE A C 1
ATOM 541 O O . ILE A 1 68 ? 0.194 -14.604 25.261 1.00 95.06 68 ILE A O 1
ATOM 545 N N . THR A 1 69 ? 0.109 -13.542 27.240 1.00 92.81 69 THR A N 1
ATOM 546 C CA . THR A 1 69 ? 0.126 -14.727 28.109 1.00 92.81 69 THR A CA 1
ATOM 547 C C . THR A 1 69 ? -0.879 -14.550 29.249 1.00 92.81 69 THR A C 1
ATOM 549 O O . THR A 1 69 ? -1.321 -13.437 29.524 1.00 92.81 69 THR A O 1
ATOM 552 N N . ALA A 1 70 ? -1.280 -15.645 29.898 1.00 88.25 70 ALA A N 1
ATOM 553 C CA . ALA A 1 70 ? -2.241 -15.615 31.000 1.00 88.25 70 ALA A CA 1
ATOM 554 C C . ALA A 1 70 ? -1.549 -15.279 32.337 1.00 88.25 70 ALA A C 1
ATOM 556 O O . ALA A 1 70 ? -1.340 -16.152 33.176 1.00 88.25 70 ALA A O 1
ATOM 557 N N . THR A 1 71 ? -1.155 -14.018 32.527 1.00 80.94 71 THR A N 1
ATOM 558 C CA . THR A 1 71 ? -0.447 -13.548 33.734 1.00 80.94 71 THR A CA 1
ATOM 559 C C . THR A 1 71 ? -1.270 -12.514 34.502 1.00 80.94 71 THR A C 1
ATOM 561 O O . THR A 1 71 ? -0.932 -11.333 34.520 1.00 80.94 71 THR A O 1
ATOM 564 N N . GLY A 1 72 ? -2.365 -12.952 35.131 1.00 85.94 72 GLY A N 1
ATOM 565 C CA . GLY A 1 72 ? -3.247 -12.085 35.925 1.00 85.94 72 GLY A CA 1
ATOM 566 C C . GLY A 1 72 ? -3.897 -10.936 35.128 1.00 85.94 72 GLY A C 1
ATOM 567 O O . GLY A 1 72 ? -3.808 -10.898 33.897 1.00 85.94 72 GLY A O 1
ATOM 568 N N . PRO A 1 73 ? -4.566 -9.985 35.808 1.00 87.25 73 PRO A N 1
ATOM 569 C CA . PRO A 1 73 ? -5.210 -8.849 35.150 1.00 87.25 73 PRO A CA 1
ATOM 570 C C . PRO A 1 73 ? -4.180 -7.957 34.444 1.00 87.25 73 PRO A C 1
ATOM 572 O O . PRO A 1 73 ? -3.351 -7.321 35.093 1.00 87.25 73 PRO A O 1
ATOM 575 N N . THR A 1 74 ? -4.234 -7.904 33.112 1.00 91.25 74 THR A N 1
ATOM 576 C CA . THR A 1 74 ? -3.270 -7.168 32.280 1.00 91.25 74 THR A CA 1
ATOM 577 C C . THR A 1 74 ? -3.991 -6.333 31.224 1.00 91.25 74 THR A C 1
ATOM 579 O O . THR A 1 74 ? -4.917 -6.811 30.572 1.00 91.25 74 THR A O 1
ATOM 582 N N . LEU A 1 75 ? -3.539 -5.092 31.013 1.00 91.81 75 LEU A N 1
ATOM 583 C CA . LEU A 1 75 ? -3.946 -4.271 29.870 1.00 91.81 75 LEU A CA 1
ATOM 584 C C . LEU A 1 75 ? -2.997 -4.522 28.694 1.00 91.81 75 LEU A C 1
ATOM 586 O O . LEU A 1 75 ? -1.832 -4.124 28.727 1.00 91.81 75 LEU A O 1
ATOM 590 N N . HIS A 1 76 ? -3.512 -5.133 27.630 1.00 93.50 76 HIS A N 1
ATOM 591 C CA . HIS A 1 76 ? -2.807 -5.240 26.357 1.00 93.50 76 HIS A CA 1
ATOM 592 C C . HIS A 1 76 ? -3.263 -4.114 25.423 1.00 93.50 76 HIS A C 1
ATOM 594 O O . HIS A 1 76 ? -4.438 -4.033 25.076 1.00 93.50 76 HIS A O 1
ATOM 600 N N . PHE A 1 77 ? -2.332 -3.258 24.999 1.00 93.19 77 PHE A N 1
ATOM 601 C CA . PHE A 1 77 ? -2.602 -2.157 24.075 1.00 93.19 77 PHE A CA 1
ATOM 602 C C . PHE A 1 77 ? -1.698 -2.252 22.846 1.00 93.19 77 PHE A C 1
ATOM 604 O O . PHE A 1 77 ? -0.471 -2.265 22.971 1.00 93.19 77 PHE A O 1
ATOM 611 N N . LEU A 1 78 ? -2.309 -2.282 21.661 1.00 90.06 78 LEU A N 1
ATOM 612 C CA . LEU A 1 78 ? -1.618 -2.235 20.378 1.00 90.06 78 LEU A CA 1
ATOM 613 C C . LEU A 1 78 ? -2.176 -1.085 19.547 1.00 90.06 78 LEU A C 1
ATOM 615 O O . LEU A 1 78 ? -3.340 -1.096 19.163 1.00 90.06 78 LEU A O 1
ATOM 619 N N . HIS A 1 79 ? -1.307 -0.138 19.209 1.00 89.56 79 HIS A N 1
ATOM 620 C CA . HIS A 1 79 ? -1.535 0.788 18.111 1.00 89.56 79 HIS A CA 1
ATOM 621 C C . HIS A 1 79 ? -0.733 0.299 16.904 1.00 89.56 79 HIS A C 1
ATOM 623 O O . HIS A 1 79 ? 0.498 0.403 16.885 1.00 89.56 79 HIS A O 1
ATOM 629 N N . VAL A 1 80 ? -1.424 -0.254 15.909 1.00 86.88 80 VAL A N 1
ATOM 630 C CA . VAL A 1 80 ? -0.814 -0.729 14.664 1.00 86.88 80 VAL A CA 1
ATOM 631 C C . VAL A 1 80 ? -1.042 0.292 13.557 1.00 86.88 80 VAL A C 1
ATOM 633 O O . VAL A 1 80 ? -2.112 0.874 13.439 1.00 86.88 80 VAL A O 1
ATOM 636 N N . LEU A 1 81 ? -0.031 0.499 12.715 1.00 87.12 81 LEU A N 1
ATOM 637 C CA . LEU A 1 81 ? -0.110 1.427 11.585 1.00 87.12 81 LEU A CA 1
ATOM 638 C C . LEU A 1 81 ? -0.899 0.844 10.394 1.00 87.12 81 LEU A C 1
ATOM 640 O O . LEU A 1 81 ? -0.928 1.425 9.318 1.00 87.12 81 LEU A O 1
ATOM 644 N N . LEU A 1 82 ? -1.510 -0.328 10.528 1.00 90.88 82 LEU A N 1
ATOM 645 C CA . LEU A 1 82 ? -2.314 -0.949 9.479 1.00 90.88 82 LEU A CA 1
ATOM 646 C C . LEU A 1 82 ? -3.788 -0.571 9.693 1.00 90.88 82 LEU A C 1
ATOM 648 O O . LEU A 1 82 ? -4.265 -0.697 10.818 1.00 90.88 82 LEU A O 1
ATOM 652 N N . PRO A 1 83 ? -4.528 -0.132 8.658 1.00 92.81 83 PRO A N 1
ATOM 653 C CA . PRO A 1 83 ? -4.183 -0.148 7.237 1.00 92.81 83 PRO A CA 1
ATOM 654 C C . PRO A 1 83 ? -3.721 1.224 6.699 1.00 92.81 83 PRO A C 1
ATOM 656 O O . PRO A 1 83 ? -3.971 1.522 5.532 1.00 92.81 83 PRO A O 1
ATOM 659 N N . HIS A 1 84 ? -3.067 2.079 7.492 1.00 91.12 84 HIS A N 1
ATOM 660 C CA . HIS A 1 84 ? -2.570 3.379 7.014 1.00 91.12 84 HIS A CA 1
ATOM 661 C C . HIS A 1 84 ? -1.654 3.212 5.784 1.00 91.12 84 HIS A C 1
ATOM 663 O O . HIS A 1 84 ? -0.976 2.197 5.625 1.00 91.12 84 HIS A O 1
ATOM 669 N N . GLU A 1 85 ? -1.623 4.213 4.904 1.00 88.62 85 GLU A N 1
ATOM 670 C CA . GLU A 1 85 ? -0.741 4.211 3.732 1.00 88.62 85 GLU A CA 1
ATOM 671 C C . GLU A 1 85 ? 0.759 4.176 4.141 1.00 88.62 85 GLU A C 1
ATOM 673 O O . GLU A 1 85 ? 1.128 4.724 5.185 1.00 88.62 85 GLU A O 1
ATOM 678 N N . PRO A 1 86 ? 1.656 3.522 3.385 1.00 89.44 86 PRO A N 1
ATOM 679 C CA . PRO A 1 86 ? 1.441 2.919 2.071 1.00 89.44 86 PRO A CA 1
ATOM 680 C C . PRO A 1 86 ? 0.590 1.635 2.126 1.00 89.44 86 PRO A C 1
ATOM 682 O O . PRO A 1 86 ? 0.533 0.957 3.151 1.00 89.44 86 PRO A O 1
ATOM 685 N N . TRP A 1 87 ? -0.105 1.307 1.037 1.00 92.38 87 TRP A N 1
ATOM 686 C CA . TRP A 1 87 ? -0.923 0.091 0.930 1.00 92.38 87 TRP A CA 1
ATOM 687 C C . TRP A 1 87 ? -0.203 -0.947 0.082 1.00 92.38 87 TRP A C 1
ATOM 689 O O . TRP A 1 87 ? -0.187 -0.832 -1.141 1.00 92.38 87 TRP A O 1
ATOM 699 N N . VAL A 1 88 ? 0.437 -1.909 0.745 1.00 91.44 88 VAL A N 1
ATOM 700 C CA . VAL A 1 88 ? 1.382 -2.838 0.096 1.00 91.44 88 VAL A CA 1
ATOM 701 C C . VAL A 1 88 ? 1.152 -4.302 0.461 1.00 91.44 88 VAL A C 1
ATOM 703 O O . VAL A 1 88 ? 1.852 -5.163 -0.061 1.00 91.44 88 VAL A O 1
ATOM 706 N N . TYR A 1 89 ? 0.183 -4.589 1.336 1.00 92.81 89 TYR A N 1
ATOM 707 C CA . TYR A 1 89 ? -0.115 -5.939 1.811 1.00 92.81 89 TYR A CA 1
ATOM 708 C C . TYR A 1 89 ? -1.443 -6.462 1.263 1.00 92.81 89 TYR A C 1
ATOM 710 O O . TYR A 1 89 ? -2.431 -5.727 1.202 1.00 92.81 89 TYR A O 1
ATOM 718 N N . LEU A 1 90 ? -1.448 -7.743 0.907 1.00 92.38 90 LEU A N 1
ATOM 719 C CA . LEU A 1 90 ? -2.644 -8.539 0.635 1.00 92.38 90 LEU A CA 1
ATOM 720 C C . LEU A 1 90 ? -3.261 -9.043 1.946 1.00 92.38 90 LEU A C 1
ATOM 722 O O . LEU A 1 90 ? -2.564 -9.063 2.961 1.00 92.38 90 LEU A O 1
ATOM 726 N N . PRO A 1 91 ? -4.515 -9.537 1.942 1.00 93.12 91 PRO A N 1
ATOM 727 C CA . PRO A 1 91 ? -5.138 -10.117 3.134 1.00 93.12 91 PRO A CA 1
ATOM 728 C C . PRO A 1 91 ? -4.333 -11.248 3.794 1.00 93.12 91 PRO A C 1
ATOM 730 O O . PRO A 1 91 ? -4.416 -11.434 5.008 1.00 93.12 91 PRO A O 1
ATOM 733 N N . THR A 1 92 ? -3.522 -11.964 3.013 1.00 90.81 92 THR A N 1
ATOM 734 C CA . THR A 1 92 ? -2.605 -13.019 3.477 1.00 90.81 92 THR A CA 1
ATOM 735 C C . THR A 1 92 ? -1.414 -12.482 4.278 1.00 90.81 92 THR A C 1
ATOM 737 O O . THR A 1 92 ? -0.781 -13.236 5.007 1.00 90.81 92 THR A O 1
ATOM 740 N N . GLY A 1 93 ? -1.105 -11.186 4.173 1.00 91.00 93 GLY A N 1
ATOM 741 C CA . GLY A 1 93 ? 0.108 -10.571 4.716 1.00 91.00 93 GLY A CA 1
ATOM 742 C C . GLY A 1 93 ? 1.287 -10.555 3.743 1.00 91.00 93 GLY A C 1
ATOM 743 O O . GLY A 1 93 ? 2.307 -9.929 4.044 1.00 91.00 93 GLY A O 1
ATOM 744 N N . GLN A 1 94 ? 1.145 -11.173 2.568 1.00 88.44 94 GLN A N 1
ATOM 745 C CA . GLN A 1 94 ? 2.128 -11.071 1.492 1.00 88.44 94 GLN A CA 1
ATOM 746 C C . GLN A 1 94 ? 2.208 -9.634 0.981 1.00 88.44 94 GLN A C 1
ATOM 748 O O . GLN A 1 94 ? 1.196 -8.925 0.886 1.00 88.44 94 GLN A O 1
ATOM 753 N N . ARG A 1 95 ? 3.415 -9.196 0.629 1.00 88.50 95 ARG A N 1
ATOM 754 C CA . ARG A 1 95 ? 3.607 -7.948 -0.109 1.00 88.50 95 ARG A CA 1
ATOM 755 C C . ARG A 1 95 ? 3.249 -8.173 -1.569 1.00 88.50 95 ARG A C 1
ATOM 757 O O . ARG A 1 95 ? 3.728 -9.125 -2.168 1.00 88.50 95 ARG A O 1
ATOM 764 N N . PHE A 1 96 ? 2.451 -7.282 -2.153 1.00 88.00 96 PHE A N 1
ATOM 765 C CA . PHE A 1 96 ? 2.125 -7.364 -3.585 1.00 88.00 96 PHE A CA 1
ATOM 766 C C . PHE A 1 96 ? 2.820 -6.315 -4.457 1.00 88.00 96 PHE A C 1
ATOM 768 O O . PHE A 1 96 ? 2.702 -6.316 -5.681 1.00 88.00 96 PHE A O 1
ATOM 775 N N . THR A 1 97 ? 3.500 -5.366 -3.816 1.00 85.25 97 THR A N 1
ATOM 776 C CA . THR A 1 97 ? 4.205 -4.266 -4.464 1.00 85.25 97 THR A CA 1
ATOM 777 C C . THR A 1 97 ? 5.299 -3.745 -3.543 1.00 85.25 97 THR A C 1
ATOM 779 O O . THR A 1 97 ? 5.118 -3.672 -2.326 1.00 85.25 97 THR A O 1
ATOM 782 N N . PHE A 1 98 ? 6.408 -3.314 -4.132 1.00 76.19 98 PHE A N 1
ATOM 783 C CA . PHE A 1 98 ? 7.428 -2.524 -3.442 1.00 76.19 98 PHE A CA 1
ATOM 784 C C . PHE A 1 98 ? 7.197 -1.011 -3.621 1.00 76.19 98 PHE A C 1
ATOM 786 O O . PHE A 1 98 ? 7.771 -0.184 -2.914 1.00 76.19 98 PHE A O 1
ATOM 793 N N . GLN A 1 99 ? 6.278 -0.628 -4.517 1.00 75.75 99 GLN A N 1
ATOM 794 C CA . GLN A 1 99 ? 5.853 0.753 -4.722 1.00 75.75 99 GLN A CA 1
ATOM 795 C C . GLN A 1 99 ? 4.771 1.143 -3.710 1.00 75.75 99 GLN A C 1
ATOM 797 O O . GLN A 1 99 ? 3.580 0.924 -3.924 1.00 75.75 99 GLN A O 1
ATOM 802 N N . GLY A 1 100 ? 5.170 1.793 -2.617 1.00 75.44 100 GLY A N 1
ATOM 803 C CA . GLY A 1 100 ? 4.229 2.285 -1.604 1.00 75.44 100 GLY A CA 1
ATOM 804 C C . GLY A 1 100 ? 3.476 3.574 -1.969 1.00 75.44 100 GLY A C 1
ATOM 805 O O . GLY A 1 100 ? 2.694 4.076 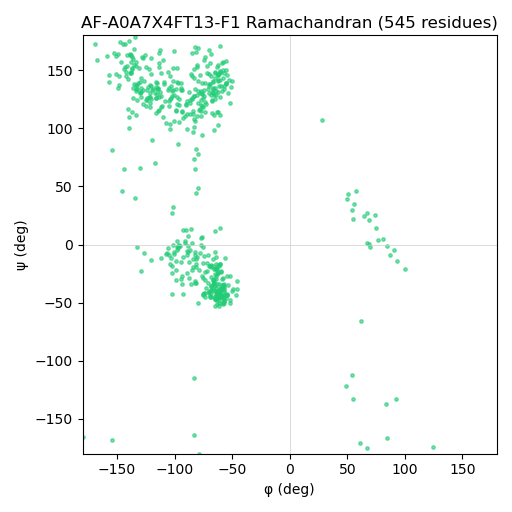-1.161 1.00 75.44 100 GLY A O 1
ATOM 806 N N . ARG A 1 101 ? 3.720 4.171 -3.143 1.00 83.62 101 ARG A N 1
ATOM 807 C CA . ARG A 1 101 ? 3.122 5.467 -3.504 1.00 83.62 101 ARG A CA 1
ATOM 808 C C . ARG A 1 101 ? 1.639 5.318 -3.853 1.00 83.62 101 ARG A C 1
ATOM 810 O O . ARG A 1 101 ? 1.273 4.547 -4.736 1.00 83.62 101 ARG A O 1
ATOM 817 N N . SER A 1 102 ? 0.800 6.130 -3.214 1.00 89.81 102 SER A N 1
ATOM 818 C CA . SER A 1 102 ? -0.607 6.298 -3.588 1.00 89.81 102 SER A CA 1
ATOM 819 C C . SER A 1 102 ? -0.709 7.181 -4.833 1.00 89.81 102 SER A C 1
ATOM 821 O O . SER A 1 102 ? -0.681 8.411 -4.737 1.00 89.81 102 SER A O 1
ATOM 823 N N . ILE A 1 103 ? -0.770 6.563 -6.016 1.00 89.81 103 ILE A N 1
ATOM 824 C CA . ILE A 1 103 ? -0.870 7.289 -7.288 1.00 89.81 103 ILE A CA 1
ATOM 825 C C . ILE A 1 103 ? -2.127 8.167 -7.277 1.00 89.81 103 ILE A C 1
ATOM 827 O O . ILE A 1 103 ? -3.194 7.730 -6.866 1.00 89.81 103 ILE A O 1
ATOM 831 N N . GLY A 1 104 ? -1.992 9.435 -7.669 1.00 90.19 104 GLY A N 1
ATOM 832 C CA . GLY A 1 104 ? -3.087 10.409 -7.622 1.00 90.19 104 GLY A CA 1
ATOM 833 C C . GLY A 1 104 ? -3.247 11.156 -6.291 1.00 90.19 104 GLY A C 1
ATOM 834 O O . GLY A 1 104 ? -3.965 12.150 -6.260 1.00 90.19 104 GLY A O 1
ATOM 835 N N . LEU A 1 105 ? -2.549 10.780 -5.213 1.00 90.62 105 LEU A N 1
ATOM 836 C CA . LEU A 1 105 ? -2.517 11.568 -3.975 1.00 90.62 105 LEU A CA 1
ATOM 837 C C . LEU A 1 105 ? -1.342 12.558 -4.002 1.00 90.62 105 LEU A C 1
ATOM 839 O O . LEU A 1 105 ? -0.181 12.159 -3.914 1.00 90.62 105 LEU A O 1
ATOM 843 N N . ARG A 1 106 ? -1.628 13.861 -4.104 1.00 86.62 106 ARG A N 1
ATOM 844 C CA . ARG A 1 106 ? -0.627 14.943 -4.145 1.00 86.62 106 ARG A CA 1
ATOM 845 C C . ARG A 1 106 ? -0.873 15.917 -3.001 1.00 86.62 106 ARG A C 1
ATOM 847 O O . ARG A 1 106 ? -1.974 16.443 -2.873 1.00 86.62 106 ARG A O 1
ATOM 854 N N . ASP A 1 107 ? 0.122 16.110 -2.139 1.00 84.31 107 ASP A N 1
ATOM 855 C CA . ASP A 1 107 ? 0.043 17.012 -0.978 1.00 84.31 107 ASP A CA 1
ATOM 856 C C . ASP A 1 107 ? -1.221 16.799 -0.114 1.00 84.31 107 ASP A C 1
ATOM 858 O O . ASP A 1 107 ? -1.860 17.736 0.362 1.00 84.31 107 ASP A O 1
ATOM 862 N N . GLY A 1 108 ? -1.619 15.532 0.067 1.00 86.44 108 GLY A N 1
ATOM 863 C CA . GLY A 1 108 ? -2.803 15.159 0.849 1.00 86.44 108 GLY A CA 1
ATOM 864 C C . GLY A 1 108 ? -4.147 15.421 0.155 1.00 86.44 108 GLY A C 1
ATOM 865 O O . GLY A 1 108 ? -5.189 15.389 0.820 1.00 86.44 108 GLY A O 1
ATOM 866 N N . LYS A 1 109 ? -4.143 15.671 -1.158 1.00 91.44 109 LYS A N 1
ATOM 867 C CA . LYS A 1 109 ? -5.327 15.863 -1.999 1.00 91.44 109 LYS A CA 1
ATOM 868 C C . LYS A 1 109 ? -5.332 14.880 -3.169 1.00 91.44 109 LYS A C 1
ATOM 870 O O . LYS A 1 109 ? -4.317 14.707 -3.839 1.00 91.44 109 LYS A O 1
ATOM 875 N N . TRP A 1 110 ? -6.470 14.241 -3.409 1.00 93.31 110 TRP A N 1
ATOM 876 C CA . TRP A 1 110 ? -6.670 13.423 -4.596 1.00 93.31 110 TRP A CA 1
ATOM 877 C C . TRP A 1 110 ? -6.753 14.309 -5.835 1.00 93.31 110 TRP A C 1
ATOM 879 O O . TRP A 1 110 ? -7.391 15.365 -5.822 1.00 93.31 110 TRP A O 1
ATOM 889 N N . VAL A 1 111 ? -6.114 13.866 -6.910 1.00 92.56 111 VAL A N 1
ATOM 890 C CA . VAL A 1 111 ? -6.443 14.318 -8.262 1.00 92.56 111 VAL A CA 1
ATOM 891 C C . VAL A 1 111 ? -7.910 14.017 -8.562 1.00 92.56 111 VAL A C 1
ATOM 893 O O . VAL A 1 111 ? -8.532 13.159 -7.931 1.00 92.56 111 VAL A O 1
ATOM 896 N N . ASP A 1 112 ? -8.471 14.762 -9.502 1.00 91.31 112 ASP A N 1
ATOM 897 C CA . ASP A 1 112 ? -9.859 14.599 -9.923 1.00 91.31 112 ASP A CA 1
ATOM 898 C C . ASP A 1 112 ? -9.975 13.457 -10.946 1.00 91.31 112 ASP A C 1
ATOM 900 O O . ASP A 1 112 ? -10.207 13.675 -12.129 1.00 91.31 112 ASP A O 1
ATOM 904 N N . ASP A 1 113 ? -9.680 12.236 -10.489 1.00 89.00 113 ASP A N 1
ATOM 905 C CA . ASP A 1 113 ? -9.758 11.004 -11.274 1.00 89.00 113 ASP A CA 1
ATOM 906 C C . ASP A 1 113 ? -10.337 9.872 -10.408 1.00 89.00 113 ASP A C 1
ATOM 908 O O . ASP A 1 113 ? -9.694 9.373 -9.477 1.00 89.00 113 ASP A O 1
ATOM 912 N N . ASP A 1 114 ? -11.569 9.469 -10.722 1.00 87.19 114 ASP A N 1
ATOM 913 C CA . ASP A 1 114 ? -12.301 8.403 -10.028 1.00 87.19 114 ASP A CA 1
ATOM 914 C C . ASP A 1 114 ? -11.576 7.058 -10.069 1.00 87.19 114 ASP A C 1
ATOM 916 O O . ASP A 1 114 ? -11.617 6.298 -9.101 1.00 87.19 114 ASP A O 1
ATOM 920 N N . TRP A 1 115 ? -10.879 6.767 -11.168 1.00 86.88 115 TRP A N 1
ATOM 921 C CA . TRP A 1 115 ? -10.177 5.503 -11.356 1.00 86.88 115 TRP A CA 1
ATOM 922 C C . TRP A 1 115 ? -8.959 5.403 -10.438 1.00 86.88 115 TRP A C 1
ATOM 924 O O . TRP A 1 115 ? -8.761 4.380 -9.782 1.00 86.88 115 TRP A O 1
ATOM 934 N N . ALA A 1 116 ? -8.198 6.492 -10.296 1.00 90.00 116 ALA A N 1
ATOM 935 C CA . ALA A 1 116 ? -7.113 6.560 -9.320 1.00 90.00 116 ALA A CA 1
ATOM 936 C C . ALA A 1 116 ? -7.612 6.385 -7.882 1.00 90.00 116 ALA A C 1
ATOM 938 O O . ALA A 1 116 ? -6.993 5.657 -7.101 1.00 90.00 116 ALA A O 1
ATOM 939 N N . ALA A 1 117 ? -8.742 6.999 -7.524 1.00 90.12 117 ALA A N 1
ATOM 940 C CA . ALA A 1 117 ? -9.343 6.796 -6.209 1.00 90.12 117 ALA A CA 1
ATOM 941 C C . ALA A 1 117 ? -9.810 5.343 -6.003 1.00 90.12 117 ALA A C 1
ATOM 943 O O . ALA A 1 117 ? -9.555 4.770 -4.942 1.00 90.12 117 ALA A O 1
ATOM 944 N N . ALA A 1 118 ? -10.434 4.728 -7.011 1.00 88.75 118 ALA A N 1
ATOM 945 C CA . ALA A 1 118 ? -10.923 3.353 -6.950 1.00 88.75 118 ALA A CA 1
ATOM 946 C C . ALA A 1 118 ? -9.789 2.328 -6.779 1.00 88.75 118 ALA A C 1
ATOM 948 O O . ALA A 1 118 ? -9.865 1.479 -5.890 1.00 88.75 118 ALA A O 1
ATOM 949 N N . LEU A 1 119 ? -8.704 2.445 -7.553 1.00 89.56 119 LEU A N 1
ATOM 950 C CA . LEU A 1 119 ? -7.523 1.582 -7.426 1.00 89.56 119 LEU A CA 1
ATOM 951 C C . LEU A 1 119 ? -6.855 1.718 -6.052 1.00 89.56 119 LEU A C 1
ATOM 953 O O . LEU A 1 119 ? -6.538 0.725 -5.397 1.00 89.56 119 LEU A O 1
ATOM 957 N N . ASN A 1 120 ? -6.705 2.944 -5.548 1.00 91.94 120 ASN A N 1
ATOM 958 C CA . ASN A 1 120 ? -6.182 3.158 -4.198 1.00 91.94 120 ASN A CA 1
ATOM 959 C C . ASN A 1 120 ? -7.120 2.615 -3.115 1.00 91.94 120 ASN A C 1
ATOM 961 O O . ASN A 1 120 ? -6.651 2.108 -2.095 1.00 91.94 120 ASN A O 1
ATOM 965 N N . TYR A 1 121 ? -8.434 2.683 -3.328 1.00 91.12 121 TYR A N 1
ATOM 966 C CA . TYR A 1 121 ? -9.395 2.079 -2.417 1.00 91.12 121 TYR A CA 1
ATOM 967 C C . TYR A 1 121 ? -9.318 0.546 -2.435 1.00 91.12 121 TYR A C 1
ATOM 969 O O . TYR A 1 121 ? -9.363 -0.053 -1.363 1.00 91.12 121 TYR A O 1
ATOM 977 N N . GLN A 1 122 ? -9.093 -0.087 -3.594 1.00 90.62 122 GLN A N 1
ATOM 978 C CA . GLN A 1 122 ? -8.797 -1.524 -3.684 1.00 90.62 122 GLN A CA 1
ATOM 979 C C . GLN A 1 122 ? -7.557 -1.881 -2.848 1.00 90.62 122 GLN A C 1
ATOM 981 O O . GLN A 1 122 ? -7.617 -2.776 -2.007 1.00 90.62 122 GLN A O 1
ATOM 986 N N . ARG A 1 123 ? -6.450 -1.134 -2.989 1.00 91.75 123 ARG A N 1
ATOM 987 C CA . ARG A 1 123 ? -5.241 -1.340 -2.165 1.00 91.75 123 ARG A CA 1
ATOM 988 C C . ARG A 1 123 ? -5.516 -1.176 -0.669 1.00 91.75 123 ARG A C 1
ATOM 990 O O . ARG A 1 123 ? -5.054 -1.982 0.137 1.00 91.75 123 ARG A O 1
ATOM 997 N N . TYR A 1 124 ? -6.272 -0.141 -0.296 1.00 93.19 124 TYR A N 1
ATOM 998 C CA . TYR A 1 124 ? -6.701 0.078 1.085 1.00 93.19 124 TYR A CA 1
ATOM 999 C C . TYR A 1 124 ? -7.467 -1.134 1.620 1.00 93.19 124 TYR A C 1
ATOM 1001 O O . TYR A 1 124 ? -7.159 -1.606 2.710 1.00 93.19 124 TYR A O 1
ATOM 1009 N N . LEU A 1 125 ? -8.414 -1.671 0.850 1.00 92.06 125 LEU A N 1
ATOM 1010 C CA . LEU A 1 125 ? -9.245 -2.808 1.242 1.00 92.06 125 LEU A CA 1
ATOM 1011 C C . LEU A 1 125 ? -8.465 -4.120 1.347 1.00 92.06 125 LEU A C 1
ATOM 1013 O O . LEU A 1 125 ? -8.687 -4.870 2.294 1.00 92.06 125 LEU A O 1
ATOM 1017 N N . LEU A 1 126 ? -7.516 -4.370 0.443 1.00 92.06 126 LEU A N 1
ATOM 1018 C CA . LEU A 1 126 ? -6.598 -5.509 0.546 1.00 92.06 126 LEU A CA 1
ATOM 1019 C C . LEU A 1 126 ? -5.825 -5.470 1.873 1.00 92.06 126 LEU A C 1
ATOM 1021 O O . LEU A 1 126 ? -5.760 -6.468 2.592 1.00 92.06 126 LEU A O 1
ATOM 1025 N N . GLN A 1 127 ? -5.336 -4.288 2.261 1.00 94.06 127 GLN A N 1
ATOM 1026 C CA . GLN A 1 127 ? -4.624 -4.110 3.525 1.00 94.06 127 GLN A CA 1
ATOM 1027 C C . GLN A 1 127 ? -5.560 -4.091 4.750 1.00 94.06 127 GLN A C 1
ATOM 1029 O O . GLN A 1 127 ? -5.146 -4.510 5.828 1.00 94.06 127 GLN A O 1
ATOM 1034 N N . VAL A 1 128 ? -6.820 -3.658 4.611 1.00 94.44 128 VAL A N 1
ATOM 1035 C CA . VAL A 1 128 ? -7.864 -3.864 5.637 1.00 94.44 128 VAL A CA 1
ATOM 1036 C C . VAL A 1 128 ? -8.097 -5.357 5.856 1.00 94.44 128 VAL A C 1
ATOM 1038 O O . VAL A 1 128 ? -8.189 -5.781 7.004 1.00 94.44 128 VAL A O 1
ATOM 1041 N N . GLY A 1 129 ? -8.129 -6.160 4.788 1.00 94.00 129 GLY A N 1
ATOM 1042 C CA . GLY A 1 129 ? -8.191 -7.618 4.885 1.00 94.00 129 GLY A CA 1
ATOM 1043 C C . GLY A 1 129 ? -7.026 -8.192 5.691 1.00 94.00 129 GLY A C 1
ATOM 1044 O O . GLY A 1 129 ? -7.218 -9.105 6.484 1.00 94.00 129 GLY A O 1
ATOM 1045 N N . TYR A 1 130 ? -5.832 -7.603 5.586 1.00 94.88 130 TYR A N 1
ATOM 1046 C CA . TYR A 1 130 ? -4.711 -8.014 6.430 1.00 94.88 130 TYR A CA 1
ATOM 1047 C C . TYR A 1 130 ? -4.898 -7.614 7.901 1.00 94.88 130 TYR A C 1
ATOM 1049 O O . TYR A 1 130 ? -4.622 -8.409 8.801 1.00 94.88 130 TYR A O 1
ATOM 1057 N N . SER A 1 131 ? -5.413 -6.409 8.170 1.00 95.25 131 SER A N 1
ATOM 1058 C CA . SER A 1 131 ? -5.805 -6.011 9.530 1.00 95.25 131 SER A CA 1
ATOM 1059 C C . SER A 1 131 ? -6.842 -6.973 10.133 1.00 95.25 131 SER A C 1
ATOM 1061 O O . SER A 1 131 ? -6.756 -7.280 11.322 1.00 95.25 131 SER A O 1
ATOM 1063 N N . ASP A 1 132 ? -7.783 -7.481 9.330 1.00 95.81 132 ASP A N 1
ATOM 1064 C CA . ASP A 1 132 ? -8.751 -8.504 9.747 1.00 95.81 132 ASP A CA 1
ATOM 1065 C C . ASP A 1 132 ? -8.072 -9.849 10.060 1.00 95.81 132 ASP A C 1
ATOM 1067 O O . ASP A 1 132 ? -8.284 -10.410 11.137 1.00 95.81 132 ASP A O 1
ATOM 1071 N N . THR A 1 133 ? -7.148 -10.311 9.209 1.00 95.94 133 THR A N 1
ATOM 1072 C CA . THR A 1 133 ? -6.315 -11.497 9.480 1.00 95.94 133 THR A CA 1
ATOM 1073 C C . THR A 1 133 ? -5.561 -11.374 10.812 1.00 95.94 133 THR A C 1
ATOM 1075 O O . THR A 1 133 ? -5.542 -12.314 11.615 1.00 95.94 133 THR A O 1
ATOM 1078 N N . LEU A 1 134 ? -4.975 -10.206 11.104 1.00 95.56 134 LEU A N 1
ATOM 1079 C CA . LEU A 1 134 ? -4.301 -9.936 12.380 1.00 95.56 134 LEU A CA 1
ATOM 1080 C C . LEU A 1 134 ? -5.269 -9.958 13.571 1.00 95.56 134 LEU A C 1
ATOM 1082 O O . LEU A 1 134 ? -4.933 -10.508 14.624 1.00 95.56 134 LEU A O 1
ATOM 1086 N N . LEU A 1 135 ? -6.479 -9.416 13.415 1.00 96.19 135 LEU A N 1
ATOM 1087 C CA . LEU A 1 135 ? -7.523 -9.502 14.437 1.00 96.19 135 LEU A CA 1
ATOM 1088 C C . LEU A 1 135 ? -7.941 -10.962 14.685 1.00 96.19 135 LEU A C 1
ATOM 1090 O O . LEU A 1 135 ? -8.072 -11.379 15.839 1.00 96.19 135 LEU A O 1
ATOM 1094 N N . GLY A 1 136 ? -8.070 -11.766 13.629 1.00 97.38 136 GLY A N 1
ATOM 1095 C CA . GLY A 1 136 ? -8.305 -13.207 13.721 1.00 97.38 136 GLY A CA 1
ATOM 1096 C C . GLY A 1 136 ? -7.204 -13.930 14.505 1.00 97.38 136 GLY A C 1
ATOM 1097 O O . GLY A 1 136 ? -7.500 -14.701 15.423 1.00 97.38 136 GLY A O 1
ATOM 1098 N N . ARG A 1 137 ? -5.930 -13.624 14.221 1.00 97.50 137 ARG A N 1
ATOM 1099 C CA . ARG A 1 137 ? -4.769 -14.147 14.969 1.00 97.50 137 ARG A CA 1
ATOM 1100 C C . ARG A 1 137 ? -4.790 -13.730 16.440 1.00 97.50 137 ARG A C 1
ATOM 1102 O O . ARG A 1 137 ? -4.533 -14.569 17.305 1.00 97.50 137 ARG A O 1
ATOM 1109 N N . LEU A 1 138 ? -5.140 -12.477 16.744 1.00 96.56 138 LEU A N 1
ATOM 1110 C CA . LEU A 1 138 ? -5.308 -11.994 18.118 1.00 96.56 138 LEU A CA 1
ATOM 1111 C C . LEU A 1 138 ? -6.383 -12.801 18.855 1.00 96.56 138 LEU A C 1
ATOM 1113 O O . LEU A 1 138 ? -6.128 -13.327 19.938 1.00 96.56 138 LEU A O 1
ATOM 1117 N N . VAL A 1 139 ? -7.566 -12.962 18.258 1.00 97.19 139 VAL A N 1
ATOM 1118 C CA . VAL A 1 139 ? -8.660 -13.758 18.837 1.00 97.19 139 VAL A CA 1
ATOM 1119 C C . VAL A 1 139 ? -8.229 -15.210 19.058 1.00 97.19 139 VAL A C 1
ATOM 1121 O O . VAL A 1 139 ? -8.459 -15.764 20.136 1.00 97.19 139 VAL A O 1
ATOM 1124 N N . ALA A 1 140 ? -7.566 -15.823 18.076 1.00 98.31 140 ALA A N 1
ATOM 1125 C CA . ALA A 1 140 ? -7.046 -17.182 18.189 1.00 98.31 140 ALA A CA 1
ATOM 1126 C C . ALA A 1 140 ? -6.024 -17.309 19.329 1.00 98.31 140 ALA A C 1
ATOM 1128 O O . ALA A 1 140 ? -6.085 -18.262 20.108 1.00 98.31 140 ALA A O 1
ATOM 1129 N N . ARG A 1 141 ? -5.126 -16.329 19.486 1.00 97.75 141 ARG A N 1
ATOM 1130 C CA . ARG A 1 141 ? -4.159 -16.295 20.586 1.00 97.75 141 ARG A CA 1
ATOM 1131 C C . ARG A 1 141 ? -4.838 -16.174 21.943 1.00 97.75 141 ARG A C 1
ATOM 1133 O O . ARG A 1 141 ? -4.513 -16.960 22.829 1.00 97.75 141 ARG A O 1
ATOM 1140 N N . LEU A 1 142 ? -5.787 -15.248 22.098 1.00 96.94 142 LEU A N 1
ATOM 1141 C CA . LEU A 1 142 ? -6.548 -15.067 23.339 1.00 96.94 142 LEU A CA 1
ATOM 1142 C C . LEU A 1 142 ? -7.277 -16.356 23.743 1.00 96.94 142 LEU A C 1
ATOM 1144 O O . LEU A 1 142 ? -7.309 -16.701 24.922 1.00 96.94 142 LEU A O 1
ATOM 1148 N N . ARG A 1 143 ? -7.827 -17.095 22.768 1.00 97.19 143 ARG A N 1
ATOM 1149 C CA . ARG A 1 143 ? -8.447 -18.410 23.001 1.00 97.19 143 ARG A CA 1
ATOM 1150 C C . ARG A 1 143 ? -7.414 -19.462 23.391 1.00 97.19 143 ARG A C 1
ATOM 1152 O O . ARG A 1 143 ? -7.626 -20.181 24.359 1.00 97.19 143 ARG A O 1
ATOM 1159 N N . LYS A 1 144 ? -6.280 -19.520 22.685 1.00 97.75 144 LYS A N 1
ATOM 1160 C CA . LYS A 1 144 ? -5.190 -20.473 22.948 1.00 97.75 144 LYS A CA 1
ATOM 1161 C C . LYS A 1 144 ? -4.623 -20.342 24.363 1.00 97.75 144 LYS A C 1
ATOM 1163 O O . LYS A 1 144 ? -4.268 -21.352 24.956 1.00 97.75 144 LYS A O 1
ATOM 1168 N N . VAL A 1 145 ? -4.526 -19.122 24.894 1.00 96.56 145 VAL A N 1
ATOM 1169 C CA . VAL A 1 145 ? -4.044 -18.879 26.268 1.00 96.56 145 VAL A CA 1
ATOM 1170 C C . VAL A 1 145 ? -5.167 -18.852 27.311 1.00 96.56 145 VAL A C 1
ATOM 1172 O O . VAL A 1 145 ? -4.894 -18.605 28.477 1.00 96.56 145 VAL A O 1
ATOM 1175 N N . GLY A 1 146 ? -6.418 -19.100 26.911 1.00 96.06 146 GLY A N 1
ATOM 1176 C CA . GLY A 1 146 ? -7.553 -19.253 27.823 1.00 96.06 146 GLY A CA 1
ATOM 1177 C C . GLY A 1 146 ? -8.194 -17.960 28.338 1.00 96.06 146 GLY A C 1
ATOM 1178 O O . GLY A 1 146 ? -9.113 -18.047 29.137 1.00 96.06 146 GLY A O 1
ATOM 1179 N N . ILE A 1 147 ? -7.782 -16.773 27.877 1.00 96.25 147 ILE A N 1
ATOM 1180 C CA . ILE A 1 147 ? -8.274 -15.490 28.428 1.00 96.25 147 ILE A CA 1
ATOM 1181 C C . ILE A 1 147 ? -9.366 -14.821 27.583 1.00 96.25 147 ILE A C 1
ATOM 1183 O O . ILE A 1 147 ? -9.934 -13.814 27.997 1.00 96.25 147 ILE A O 1
ATOM 1187 N N . TYR A 1 148 ? -9.680 -15.349 26.393 1.00 96.06 148 TYR A N 1
ATOM 1188 C CA . TYR A 1 148 ? -10.658 -14.728 25.486 1.00 96.06 148 TYR A CA 1
ATOM 1189 C C . TYR A 1 148 ? -12.018 -14.489 26.145 1.00 96.06 148 TYR A C 1
ATOM 1191 O O . TYR A 1 148 ? -12.597 -13.421 25.961 1.00 96.06 148 TYR A O 1
ATOM 1199 N N . ASP A 1 149 ? -12.528 -15.455 26.912 1.00 95.88 149 ASP A N 1
ATOM 1200 C CA . ASP A 1 149 ? -13.855 -15.366 27.529 1.00 95.88 149 ASP A CA 1
ATOM 1201 C C . ASP A 1 149 ? -13.899 -14.339 28.667 1.00 95.88 149 ASP A C 1
ATOM 1203 O O . ASP A 1 149 ? -14.897 -13.629 28.800 1.00 95.88 149 ASP A O 1
ATOM 1207 N N . GLU A 1 150 ? -12.803 -14.182 29.403 1.00 94.19 150 GLU A N 1
ATOM 1208 C CA . GLU A 1 150 ? -12.665 -13.255 30.533 1.00 94.19 150 GLU A CA 1
ATOM 1209 C C . GLU A 1 150 ? -12.282 -11.833 30.099 1.00 94.19 150 GLU A C 1
ATOM 1211 O O . GLU A 1 150 ? -12.552 -10.872 30.812 1.00 94.19 150 GLU A O 1
ATOM 1216 N N . ALA A 1 151 ? -11.693 -11.669 28.912 1.00 95.06 151 ALA A N 1
ATOM 1217 C CA . ALA A 1 151 ? -11.214 -10.376 28.441 1.00 95.06 151 ALA A CA 1
ATOM 1218 C C . ALA A 1 151 ? -12.347 -9.427 28.008 1.00 95.06 151 ALA A C 1
ATOM 1220 O O . ALA A 1 151 ? -13.277 -9.821 27.293 1.00 95.06 151 ALA A O 1
ATOM 1221 N N . LEU A 1 152 ? -12.204 -8.147 28.364 1.00 96.56 152 LEU A N 1
ATOM 1222 C CA . LEU A 1 152 ? -12.814 -7.031 27.641 1.00 96.56 152 LEU A CA 1
ATOM 1223 C C . LEU A 1 152 ? -11.942 -6.732 26.414 1.00 96.56 152 LEU A C 1
ATOM 1225 O O . LEU A 1 152 ? -10.753 -6.455 26.557 1.00 96.56 152 LEU A O 1
ATOM 1229 N N . ILE A 1 153 ? -12.516 -6.797 25.214 1.00 97.06 153 ILE A N 1
ATOM 1230 C CA . ILE A 1 153 ? -11.795 -6.528 23.962 1.00 97.06 153 ILE A CA 1
ATOM 1231 C C . ILE A 1 153 ? -12.419 -5.306 23.302 1.00 97.06 153 ILE A C 1
ATOM 1233 O O . ILE A 1 153 ? -13.627 -5.290 23.064 1.00 97.06 153 ILE A O 1
ATOM 1237 N N . VAL A 1 154 ? -11.590 -4.313 22.984 1.00 97.50 154 VAL A N 1
ATOM 1238 C CA . VAL A 1 154 ? -11.983 -3.112 22.241 1.00 97.50 154 VAL A CA 1
ATOM 1239 C C . VAL A 1 154 ? -11.124 -3.009 20.985 1.00 97.50 154 VAL A C 1
ATOM 1241 O O . VAL A 1 154 ? -9.899 -3.047 21.071 1.00 97.50 154 VAL A O 1
ATOM 1244 N N . VAL A 1 155 ? -11.763 -2.872 19.823 1.00 96.94 155 VAL A N 1
ATOM 1245 C CA . VAL A 1 155 ? -11.097 -2.629 18.535 1.00 96.94 155 VAL A CA 1
ATOM 1246 C C . VAL A 1 155 ? -11.690 -1.368 17.927 1.00 96.94 155 VAL A C 1
ATOM 1248 O O . VAL A 1 155 ? -12.906 -1.277 17.763 1.00 96.94 155 VAL A O 1
ATOM 1251 N N . THR A 1 156 ? -10.837 -0.398 17.606 1.00 96.62 156 THR A N 1
ATOM 1252 C CA . THR A 1 156 ? -11.238 0.888 17.024 1.00 96.62 156 THR A CA 1
ATOM 1253 C C . THR A 1 156 ? -10.164 1.426 16.078 1.00 96.62 156 THR A C 1
ATOM 1255 O O . THR A 1 156 ? -9.078 0.852 15.986 1.00 96.62 156 THR A O 1
ATOM 1258 N N . ALA A 1 157 ? -10.459 2.533 15.397 1.00 94.31 157 ALA A N 1
ATOM 1259 C CA . ALA A 1 157 ? -9.478 3.347 14.684 1.00 94.31 157 ALA A CA 1
ATOM 1260 C C . ALA A 1 157 ? -9.469 4.785 15.226 1.00 94.31 157 ALA A C 1
ATOM 1262 O O . ALA A 1 157 ? -10.417 5.228 15.875 1.00 94.31 157 ALA A O 1
ATOM 1263 N N . ASP A 1 158 ? -8.388 5.508 14.961 1.00 90.12 158 ASP A N 1
ATOM 1264 C CA . ASP A 1 158 ? -8.229 6.924 15.293 1.00 90.12 158 ASP A CA 1
ATOM 1265 C C . ASP A 1 158 ? -9.043 7.825 14.354 1.00 90.12 158 ASP A C 1
ATOM 1267 O O . ASP A 1 158 ? -9.695 8.765 14.808 1.00 90.12 158 ASP A O 1
ATOM 1271 N N . HIS A 1 159 ? -9.037 7.517 13.056 1.00 92.38 159 HIS A N 1
ATOM 1272 C CA . HIS A 1 159 ? -9.848 8.189 12.049 1.00 92.38 159 HIS A CA 1
ATOM 1273 C C . HIS A 1 159 ? -10.049 7.328 10.789 1.00 92.38 159 HIS A C 1
ATOM 1275 O O . HIS A 1 159 ? -9.317 6.380 10.506 1.00 92.38 159 HIS A O 1
ATOM 1281 N N . GLY A 1 160 ? -11.048 7.694 9.990 1.00 92.50 160 GLY A N 1
ATOM 1282 C CA . GLY A 1 160 ? -11.236 7.212 8.626 1.00 92.50 160 GLY A CA 1
ATOM 1283 C C . GLY A 1 160 ? -10.403 7.998 7.610 1.00 92.50 160 GLY A C 1
ATOM 1284 O O . GLY A 1 160 ? -9.472 8.730 7.951 1.00 92.50 160 GLY A O 1
ATOM 1285 N N . ALA A 1 161 ? -10.739 7.868 6.331 1.00 91.56 161 ALA A N 1
ATOM 1286 C CA . ALA A 1 161 ? -10.109 8.643 5.271 1.00 91.56 161 ALA A CA 1
ATOM 1287 C C . ALA A 1 161 ? -11.064 8.867 4.098 1.00 91.56 161 ALA A C 1
ATOM 1289 O O . ALA A 1 161 ? -11.881 8.009 3.758 1.00 91.56 161 ALA A O 1
ATOM 1290 N N . SER A 1 162 ? -10.926 10.023 3.454 1.00 92.31 162 SER A N 1
ATOM 1291 C CA . SER A 1 162 ? -11.725 10.397 2.291 1.00 92.31 162 SER A CA 1
ATOM 1292 C C . SER A 1 162 ? -11.037 9.941 1.012 1.00 92.31 162 SER A C 1
ATOM 1294 O O . SER A 1 162 ? -9.929 10.374 0.707 1.00 92.31 162 SER A O 1
ATOM 1296 N N . LEU A 1 163 ? -11.714 9.099 0.237 1.00 90.50 163 LEU A N 1
ATOM 1297 C CA . LEU A 1 163 ? -11.273 8.640 -1.090 1.00 90.50 163 LEU A CA 1
ATOM 1298 C C . LEU A 1 163 ? -12.043 9.385 -2.192 1.00 90.50 163 LEU A C 1
ATOM 1300 O O . LEU A 1 163 ? -12.286 8.853 -3.265 1.00 90.50 163 LEU A O 1
ATOM 1304 N N . ARG A 1 164 ? -12.512 10.605 -1.909 1.00 91.81 164 ARG A N 1
ATOM 1305 C CA . ARG A 1 164 ? -13.238 11.419 -2.887 1.00 91.81 164 ARG A CA 1
ATOM 1306 C C . ARG A 1 164 ? -12.262 12.043 -3.897 1.00 91.81 164 ARG A C 1
ATOM 1308 O O . ARG A 1 164 ? -11.363 12.770 -3.459 1.00 91.81 164 ARG A O 1
ATOM 1315 N N . PRO A 1 165 ? -12.457 11.813 -5.207 1.00 91.19 165 PRO A N 1
ATOM 1316 C CA . PRO A 1 165 ? -11.706 12.471 -6.274 1.00 91.19 165 PRO A CA 1
ATOM 1317 C C . PRO A 1 165 ? -11.734 13.992 -6.117 1.00 91.19 165 PRO A C 1
ATOM 1319 O O . PRO A 1 165 ? -12.710 14.563 -5.622 1.00 91.19 165 PRO A O 1
ATOM 1322 N N . GLY A 1 166 ? -10.608 14.642 -6.407 1.00 91.88 166 GLY A N 1
ATOM 1323 C CA . GLY A 1 166 ? -10.472 16.096 -6.301 1.00 91.88 166 GLY A CA 1
ATOM 1324 C C . GLY A 1 166 ? -10.505 16.660 -4.870 1.00 91.88 166 GLY A C 1
ATOM 1325 O O . GLY A 1 166 ? -10.401 17.879 -4.692 1.00 91.88 166 GLY A O 1
ATOM 1326 N N . MET A 1 167 ? -10.635 15.828 -3.829 1.00 92.56 167 MET A N 1
ATOM 1327 C CA . MET A 1 167 ? -10.778 16.269 -2.437 1.00 92.56 167 MET A CA 1
ATOM 1328 C C . MET A 1 167 ? -9.589 15.882 -1.560 1.00 92.56 167 MET A C 1
ATOM 1330 O O . MET A 1 167 ? -8.750 15.056 -1.912 1.00 92.56 167 MET A O 1
ATOM 1334 N N . SER A 1 168 ? -9.499 16.502 -0.381 1.00 91.81 168 SER A N 1
ATOM 1335 C CA . SER A 1 168 ? -8.476 16.119 0.588 1.00 91.81 168 SER A CA 1
ATOM 1336 C C . SER A 1 168 ? -8.723 14.711 1.125 1.00 91.81 168 SER A C 1
ATOM 1338 O O . SER A 1 168 ? -9.859 14.336 1.419 1.00 91.81 168 SER A O 1
ATOM 1340 N N . PHE A 1 169 ? -7.631 13.968 1.298 1.00 90.81 169 PHE A N 1
ATOM 1341 C CA . PHE A 1 169 ? -7.615 12.644 1.906 1.00 90.81 169 PHE A CA 1
ATOM 1342 C C . PHE A 1 169 ? -7.937 12.686 3.408 1.00 90.81 169 PHE A C 1
ATOM 1344 O O . PHE A 1 169 ? -8.606 11.788 3.917 1.00 90.81 169 PHE A O 1
ATOM 1351 N N . ARG A 1 170 ? -7.491 13.740 4.113 1.00 87.50 170 ARG A N 1
ATOM 1352 C CA . ARG A 1 170 ? -7.616 13.863 5.583 1.00 87.50 170 ARG A CA 1
ATOM 1353 C C . ARG A 1 170 ? -8.225 15.166 6.078 1.00 87.50 170 ARG A C 1
ATOM 1355 O O . ARG A 1 170 ? -8.716 15.200 7.199 1.00 87.50 170 ARG A O 1
ATOM 1362 N N . ARG A 1 171 ? -8.187 16.248 5.293 1.00 89.12 171 ARG A N 1
ATOM 1363 C CA . ARG A 1 171 ? -8.791 17.518 5.707 1.00 89.12 171 ARG A CA 1
ATOM 1364 C C . ARG A 1 171 ? -10.304 17.431 5.480 1.00 89.12 171 ARG A C 1
ATOM 1366 O O . ARG A 1 171 ? -10.723 17.305 4.323 1.00 89.12 171 ARG A O 1
ATOM 1373 N N . PRO A 1 172 ? -11.127 17.485 6.538 1.00 89.88 172 PRO A N 1
ATOM 1374 C CA . PRO A 1 172 ? -12.562 17.347 6.383 1.00 89.88 172 PRO A CA 1
ATOM 1375 C C . PRO A 1 172 ? -13.154 18.572 5.683 1.00 89.88 172 PRO A C 1
ATOM 1377 O O . PRO A 1 172 ? -12.706 19.707 5.845 1.00 89.88 172 PRO A O 1
ATOM 1380 N N . ASN A 1 173 ? -14.197 18.321 4.905 1.00 90.69 173 ASN A N 1
ATOM 1381 C CA . ASN A 1 173 ? -15.157 19.312 4.446 1.00 90.69 173 ASN A CA 1
ATOM 1382 C C . ASN A 1 173 ? -16.570 18.738 4.639 1.00 90.69 173 ASN A C 1
ATOM 1384 O O . ASN A 1 173 ? -16.727 17.593 5.065 1.00 90.69 173 ASN A O 1
ATOM 1388 N N . ARG A 1 174 ? -17.615 19.502 4.298 1.00 88.88 174 ARG A N 1
ATOM 1389 C CA . ARG A 1 174 ? -19.015 19.081 4.511 1.00 88.88 174 ARG A CA 1
ATOM 1390 C C . ARG A 1 174 ? -19.351 17.717 3.900 1.00 88.88 174 ARG A C 1
ATOM 1392 O O . ARG A 1 174 ? -20.133 16.980 4.482 1.00 88.88 174 ARG A O 1
ATOM 1399 N N . SER A 1 175 ? -18.754 17.380 2.760 1.00 89.19 175 SER A N 1
ATOM 1400 C CA . SER A 1 175 ? -19.017 16.134 2.030 1.00 89.19 175 SER A CA 1
ATOM 1401 C C . SER A 1 175 ? -18.126 14.956 2.442 1.00 89.19 175 SER A C 1
ATOM 1403 O O . SER A 1 175 ? -18.529 13.808 2.264 1.00 89.19 175 SER A O 1
ATOM 1405 N N . SER A 1 176 ? -16.937 15.216 2.999 1.00 92.75 176 SER A N 1
ATOM 1406 C CA . SER A 1 176 ? -15.970 14.181 3.397 1.00 92.75 176 SER A CA 1
ATOM 1407 C C . SER A 1 176 ? -15.929 13.908 4.901 1.00 92.75 176 SER A C 1
ATOM 1409 O O . SER A 1 176 ? -15.344 12.910 5.314 1.00 92.75 176 SER A O 1
ATOM 1411 N N . PHE A 1 177 ? -16.564 14.753 5.723 1.00 94.31 177 PHE A N 1
ATOM 1412 C CA . PHE A 1 177 ? -16.523 14.650 7.184 1.00 94.31 177 PHE A CA 1
ATOM 1413 C C . PHE A 1 177 ? -16.888 13.250 7.682 1.00 94.31 177 PHE A C 1
ATOM 1415 O O . PHE A 1 177 ? -16.137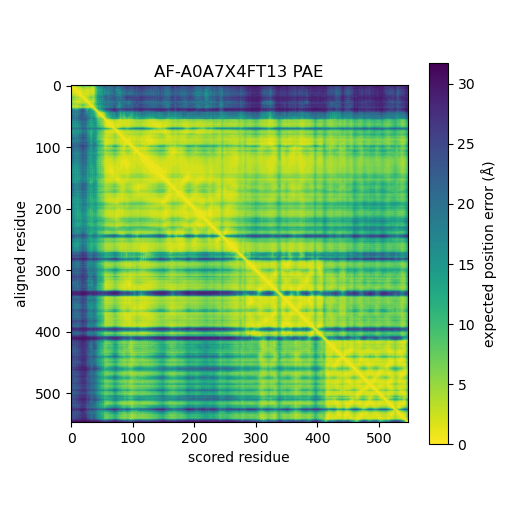 12.665 8.452 1.00 94.31 177 PHE A O 1
ATOM 1422 N N . ALA A 1 178 ? -18.007 12.689 7.214 1.00 94.31 178 ALA A N 1
ATOM 1423 C CA . ALA A 1 178 ? -18.480 11.381 7.663 1.00 94.31 178 ALA A CA 1
ATOM 1424 C C . ALA A 1 178 ? -17.504 10.240 7.324 1.00 94.31 178 ALA A C 1
ATOM 1426 O O . ALA A 1 178 ? -17.359 9.315 8.113 1.00 94.31 178 ALA A O 1
ATOM 1427 N N . GLU A 1 179 ? -16.795 10.323 6.195 1.00 93.25 179 GLU A N 1
ATOM 1428 C CA . GLU A 1 179 ? -15.811 9.312 5.775 1.00 93.25 179 GLU A CA 1
ATOM 1429 C C . GLU A 1 179 ? -14.521 9.358 6.601 1.00 93.25 179 GLU A C 1
ATOM 1431 O O . GLU A 1 179 ? -13.812 8.358 6.685 1.00 93.25 179 GLU A O 1
ATOM 1436 N N . ILE A 1 180 ? -14.218 10.509 7.206 1.00 94.12 180 ILE A N 1
ATOM 1437 C CA . ILE A 1 180 ? -13.052 10.702 8.075 1.00 94.12 180 ILE A CA 1
ATOM 1438 C C . ILE A 1 180 ? -13.431 10.468 9.548 1.00 94.12 180 ILE A C 1
ATOM 1440 O O . ILE A 1 180 ? -12.619 9.969 10.316 1.00 94.12 180 ILE A O 1
ATOM 1444 N N . ALA A 1 181 ? -14.657 10.806 9.955 1.00 93.44 181 ALA A N 1
ATOM 1445 C CA . ALA A 1 181 ? -15.111 10.704 11.343 1.00 93.44 181 ALA A CA 1
ATOM 1446 C C . ALA A 1 181 ? -15.575 9.295 11.731 1.00 93.44 181 ALA A C 1
ATOM 1448 O O . ALA A 1 181 ? -15.455 8.910 12.892 1.00 93.44 181 ALA A O 1
ATOM 1449 N N . ALA A 1 182 ? -16.152 8.543 10.790 1.00 93.00 182 ALA A N 1
ATOM 1450 C CA . ALA A 1 182 ? -16.676 7.215 11.073 1.00 93.00 182 ALA A CA 1
ATOM 1451 C C . ALA A 1 182 ? -15.538 6.190 11.163 1.00 93.00 182 ALA A C 1
ATOM 1453 O O . ALA A 1 182 ? -14.816 5.957 10.193 1.00 93.00 182 ALA A O 1
ATOM 1454 N N . VAL A 1 183 ? -15.421 5.559 12.328 1.00 94.44 183 VAL A N 1
ATOM 1455 C CA . VAL A 1 183 ? -14.438 4.514 12.636 1.00 94.44 183 VAL A CA 1
ATOM 1456 C C . VAL A 1 183 ? -15.154 3.259 13.140 1.00 94.44 183 VAL A C 1
ATOM 1458 O O . VAL A 1 183 ? -16.252 3.374 13.694 1.00 94.44 183 VAL A O 1
ATOM 1461 N N . PRO A 1 184 ? -14.582 2.056 12.954 1.00 94.38 184 PRO A N 1
ATOM 1462 C CA . PRO A 1 184 ? -15.116 0.861 13.596 1.00 94.38 184 PRO A CA 1
ATOM 1463 C C . PRO A 1 184 ? -15.040 1.005 15.120 1.00 94.38 184 PRO A C 1
ATOM 1465 O O . PRO A 1 184 ? -14.083 1.573 15.633 1.00 94.38 184 PRO A O 1
ATOM 1468 N N . LEU A 1 185 ? -16.015 0.450 15.839 1.00 95.81 185 LEU A N 1
ATOM 1469 C CA . LEU A 1 185 ? -15.936 0.241 17.283 1.00 95.81 185 LEU A CA 1
ATOM 1470 C C . LEU A 1 185 ? -16.542 -1.122 17.613 1.00 95.81 185 LEU A C 1
ATOM 1472 O O . LEU A 1 185 ? -17.760 -1.277 17.680 1.00 95.81 185 LEU A O 1
ATOM 1476 N N . PHE A 1 186 ? -15.681 -2.114 17.816 1.00 96.31 186 PHE A N 1
ATOM 1477 C CA . PHE A 1 186 ? -16.083 -3.424 18.316 1.00 96.31 186 PHE A CA 1
ATOM 1478 C C . PHE A 1 186 ? -15.764 -3.513 19.802 1.00 96.31 186 PHE A C 1
ATOM 1480 O O . PHE A 1 186 ? -14.630 -3.259 20.208 1.00 96.31 186 PHE A O 1
ATOM 1487 N N . LEU A 1 187 ? -16.756 -3.903 20.601 1.00 96.12 187 LEU A N 1
ATOM 1488 C CA . LEU A 1 187 ? -16.614 -4.128 22.034 1.00 96.12 187 LEU A CA 1
ATOM 1489 C C . LEU A 1 187 ? -17.144 -5.523 22.378 1.00 96.12 187 LEU A C 1
ATOM 1491 O O . LEU A 1 187 ? -18.313 -5.827 22.136 1.00 96.12 187 LEU A O 1
ATOM 1495 N N . LYS A 1 188 ? -16.284 -6.371 22.947 1.00 96.62 188 LYS A N 1
ATOM 1496 C CA . LYS A 1 188 ? -16.653 -7.676 23.512 1.00 96.62 188 LYS A CA 1
ATOM 1497 C C . LYS A 1 188 ? -16.473 -7.626 25.020 1.00 96.62 188 LYS A C 1
ATOM 1499 O O . LYS A 1 188 ? -15.352 -7.444 25.488 1.00 96.62 188 LYS A O 1
ATOM 1504 N N . ARG A 1 189 ? -17.557 -7.817 25.770 1.00 95.69 189 ARG A N 1
ATOM 1505 C CA . ARG A 1 189 ? -17.561 -7.845 27.241 1.00 95.69 189 ARG A CA 1
ATOM 1506 C C . ARG A 1 189 ? -17.111 -9.211 27.778 1.00 95.69 189 ARG A C 1
ATOM 1508 O O . ARG A 1 189 ? -17.300 -10.221 27.087 1.00 95.69 189 ARG A O 1
ATOM 1515 N N . PRO A 1 190 ? -16.564 -9.293 29.004 1.00 95.00 190 PRO A N 1
ATOM 1516 C CA . PRO A 1 190 ? -16.347 -10.568 29.686 1.00 95.00 190 PRO A CA 1
ATOM 1517 C C . PRO A 1 190 ? -17.624 -11.425 29.701 1.00 95.00 190 PRO A C 1
ATOM 1519 O O . PRO A 1 190 ? -18.726 -10.920 29.902 1.00 95.00 190 PRO A O 1
ATOM 1522 N N . GLY A 1 191 ? -17.499 -12.720 29.409 1.00 95.00 191 GLY A N 1
ATOM 1523 C CA . GLY A 1 191 ? -18.623 -13.662 29.352 1.00 95.00 191 GLY A CA 1
ATOM 1524 C C . GLY A 1 191 ? -19.609 -13.479 28.186 1.00 95.00 191 GLY A C 1
ATOM 1525 O O . GLY A 1 191 ? -20.530 -14.283 28.046 1.00 95.00 191 GLY A O 1
ATOM 1526 N N . GLN A 1 192 ? -19.442 -12.473 27.319 1.00 94.81 192 GLN A N 1
ATOM 1527 C CA . GLN A 1 192 ? -20.356 -12.241 26.198 1.00 94.81 192 GLN A CA 1
ATOM 1528 C C . GLN A 1 192 ? -20.315 -13.393 25.182 1.00 94.81 192 GLN A C 1
ATOM 1530 O O . GLN A 1 192 ? -19.262 -13.731 24.643 1.00 94.81 192 GLN A O 1
ATOM 1535 N N . ARG A 1 193 ? -21.489 -13.971 24.882 1.00 93.12 193 ARG A N 1
ATOM 1536 C CA . ARG A 1 193 ? -21.652 -15.092 23.930 1.00 93.12 193 ARG A CA 1
ATOM 1537 C C . ARG A 1 193 ? -22.397 -14.734 22.643 1.00 93.12 193 ARG A C 1
ATOM 1539 O O . ARG A 1 193 ? -22.427 -15.541 21.720 1.00 93.12 193 ARG A O 1
ATOM 1546 N N . ARG A 1 194 ? -23.028 -13.559 22.578 1.00 94.69 194 ARG A N 1
ATOM 1547 C CA . ARG A 1 194 ? -23.815 -13.104 21.421 1.00 94.69 194 ARG A CA 1
ATOM 1548 C C . ARG A 1 194 ? -23.429 -11.680 21.039 1.00 94.69 194 ARG A C 1
ATOM 1550 O O . ARG A 1 194 ? -23.210 -10.842 21.914 1.00 94.69 194 ARG A O 1
ATOM 1557 N N . GLY A 1 195 ? -23.327 -11.430 19.738 1.00 94.00 195 GLY A N 1
ATOM 1558 C CA . GLY A 1 195 ? -23.151 -10.088 19.190 1.00 94.00 195 GLY A CA 1
ATOM 1559 C C . GLY A 1 195 ? -24.480 -9.339 19.114 1.00 94.00 195 GLY A C 1
ATOM 1560 O O . GLY A 1 195 ? -25.537 -9.958 18.986 1.00 94.00 195 GLY A O 1
ATOM 1561 N N . ALA A 1 196 ? -24.411 -8.014 19.180 1.00 94.06 196 ALA A N 1
ATOM 1562 C CA . ALA A 1 196 ? -25.522 -7.112 18.910 1.00 94.06 196 ALA A CA 1
ATOM 1563 C C . ALA A 1 196 ? -24.984 -5.877 18.180 1.00 94.06 196 ALA A C 1
ATOM 1565 O O . ALA A 1 196 ? -23.842 -5.475 18.405 1.00 94.06 196 ALA A O 1
ATOM 1566 N N . VAL A 1 197 ? -25.805 -5.291 17.311 1.00 94.44 197 VAL A N 1
ATOM 1567 C CA . VAL A 1 197 ? -25.520 -3.997 16.681 1.00 94.44 197 VAL A CA 1
ATOM 1568 C C . VAL A 1 197 ? -26.189 -2.914 17.519 1.00 94.44 197 VAL A C 1
ATOM 1570 O O . VAL A 1 197 ? -27.341 -3.074 17.921 1.00 94.44 197 VAL A O 1
ATOM 1573 N N . SER A 1 198 ? -25.463 -1.833 17.792 1.00 91.50 198 SER A N 1
ATOM 1574 C CA . SER A 1 198 ? -25.979 -0.658 18.490 1.00 91.50 198 SER A CA 1
ATOM 1575 C C . SER A 1 198 ? -25.831 0.564 17.596 1.00 91.50 198 SER A C 1
ATOM 1577 O O . SER A 1 198 ? -24.723 0.886 17.173 1.00 91.50 198 SER A O 1
ATOM 1579 N N . ASP A 1 199 ? -26.940 1.261 17.358 1.00 90.31 199 ASP A N 1
ATOM 1580 C CA . ASP A 1 199 ? -26.965 2.550 16.657 1.00 90.31 199 ASP A CA 1
ATOM 1581 C C . ASP A 1 199 ? -26.715 3.737 17.612 1.00 90.31 199 ASP A C 1
ATOM 1583 O O . ASP A 1 199 ? -26.967 4.894 17.262 1.00 90.31 199 ASP A O 1
ATOM 1587 N N . ALA A 1 200 ? -26.246 3.473 18.839 1.00 90.44 200 ALA A N 1
ATOM 1588 C CA . ALA A 1 200 ? -25.949 4.512 19.818 1.00 90.44 200 ALA A CA 1
ATOM 1589 C C . ALA A 1 200 ? -24.923 5.518 19.272 1.00 90.44 200 ALA A C 1
ATOM 1591 O O . ALA A 1 200 ? -23.904 5.163 18.675 1.00 90.44 200 ALA A O 1
ATOM 1592 N N . ASN A 1 201 ? -25.182 6.805 19.505 1.00 90.88 201 ASN A N 1
ATOM 1593 C CA . ASN A 1 201 ? -24.342 7.882 18.998 1.00 90.88 201 ASN A CA 1
ATOM 1594 C C . ASN A 1 201 ? -23.110 8.110 19.886 1.00 90.88 201 ASN A C 1
ATOM 1596 O O . ASN A 1 201 ? -23.077 9.014 20.725 1.00 90.88 201 ASN A O 1
ATOM 1600 N N . VAL A 1 202 ? -22.093 7.285 19.670 1.00 93.12 202 VAL A N 1
ATOM 1601 C CA . VAL A 1 202 ? -20.851 7.271 20.452 1.00 93.12 202 VAL A CA 1
ATOM 1602 C C . VAL A 1 202 ? -19.707 7.994 19.738 1.00 93.12 202 VAL A C 1
ATOM 1604 O O . VAL A 1 202 ? -19.797 8.342 18.557 1.00 93.12 202 VAL A O 1
ATOM 1607 N N . GLU A 1 203 ? -18.643 8.275 20.481 1.00 93.44 203 GLU A N 1
ATOM 1608 C CA . GLU A 1 203 ? -17.384 8.857 20.007 1.00 93.44 203 GLU A CA 1
ATOM 1609 C C . GLU A 1 203 ? -16.199 8.117 20.630 1.00 93.44 203 GLU A C 1
ATOM 1611 O O . GLU A 1 203 ? -16.332 7.494 21.678 1.00 93.44 203 GLU A O 1
ATOM 1616 N N . VAL A 1 204 ? -15.010 8.207 20.030 1.00 92.94 204 VAL A N 1
ATOM 1617 C CA . VAL A 1 204 ? -13.808 7.512 20.537 1.00 92.94 204 VAL A CA 1
ATOM 1618 C C . VAL A 1 204 ? -13.476 7.916 21.985 1.00 92.94 204 VAL A C 1
ATOM 1620 O O . VAL A 1 204 ? -12.979 7.099 22.758 1.00 92.94 204 VAL A O 1
ATOM 1623 N N . VAL A 1 205 ? -13.825 9.142 22.394 1.00 92.81 205 VAL A N 1
ATOM 1624 C CA . VAL A 1 205 ? -13.659 9.632 23.776 1.00 92.81 205 VAL A CA 1
ATOM 1625 C C . VAL A 1 205 ? -14.498 8.858 24.804 1.00 92.81 205 VAL A C 1
ATOM 1627 O O . VAL A 1 205 ? -14.161 8.852 25.985 1.00 92.81 205 VAL A O 1
ATOM 1630 N N . ASP A 1 206 ? -15.558 8.170 24.368 1.00 95.69 206 ASP A N 1
ATOM 1631 C CA . ASP A 1 206 ? -16.433 7.354 25.219 1.00 95.69 206 ASP A CA 1
ATOM 1632 C C . ASP A 1 206 ? -15.785 6.022 25.625 1.00 95.69 206 ASP A C 1
ATOM 1634 O O . ASP A 1 206 ? -16.225 5.382 26.580 1.00 95.69 206 ASP A O 1
ATOM 1638 N N . ILE A 1 207 ? -14.716 5.590 24.946 1.00 96.19 207 ILE A N 1
ATOM 1639 C CA . ILE A 1 207 ? -14.087 4.284 25.193 1.00 96.19 207 ILE A CA 1
ATOM 1640 C C . ILE A 1 207 ? -13.552 4.188 26.624 1.00 96.19 207 ILE A C 1
ATOM 1642 O O . ILE A 1 207 ? -13.821 3.208 27.313 1.00 96.19 207 ILE A O 1
ATOM 1646 N N . VAL A 1 208 ? -12.827 5.204 27.098 1.00 95.44 208 VAL A N 1
ATOM 1647 C CA . VAL A 1 208 ? -12.209 5.191 28.434 1.00 95.44 208 VAL A CA 1
ATOM 1648 C C . VAL A 1 208 ? -13.246 5.077 29.565 1.00 95.44 208 VAL A C 1
ATOM 1650 O O . VAL A 1 208 ? -13.121 4.150 30.368 1.00 95.44 208 VAL A O 1
ATOM 1653 N N . PRO A 1 209 ? -14.288 5.931 29.647 1.00 96.69 209 PRO A N 1
ATOM 1654 C CA . PRO A 1 209 ? -15.324 5.778 30.670 1.00 96.69 209 PRO A CA 1
ATOM 1655 C C . PRO A 1 209 ? -16.132 4.482 30.524 1.00 96.69 209 PRO A C 1
ATOM 1657 O O . PRO A 1 209 ? -16.557 3.926 31.533 1.00 96.69 209 PRO A O 1
ATOM 1660 N N . THR A 1 210 ? -16.296 3.952 29.308 1.00 96.56 210 THR A N 1
ATOM 1661 C CA . THR A 1 210 ? -16.927 2.637 29.092 1.00 96.56 210 THR A CA 1
ATOM 1662 C C . THR A 1 210 ? -16.093 1.504 29.688 1.00 96.56 210 THR A C 1
ATOM 1664 O O . THR A 1 210 ? -16.619 0.655 30.403 1.00 96.56 210 THR A O 1
ATOM 1667 N N . VAL A 1 211 ? -14.781 1.501 29.433 1.00 95.94 211 VAL A N 1
ATOM 1668 C CA . VAL A 1 211 ? -13.851 0.512 29.997 1.00 95.94 211 VAL A CA 1
ATOM 1669 C C . VAL A 1 211 ? -13.825 0.610 31.522 1.00 95.94 211 VAL A C 1
ATOM 1671 O O . VAL A 1 211 ? -13.904 -0.413 32.195 1.00 95.94 211 VAL A O 1
ATOM 1674 N N . ALA A 1 212 ? -13.765 1.823 32.077 1.00 95.06 212 ALA A N 1
ATOM 1675 C CA . ALA A 1 212 ? -13.785 2.029 33.524 1.00 95.06 212 ALA A CA 1
ATOM 1676 C C . ALA A 1 212 ? -15.070 1.479 34.165 1.00 95.06 212 ALA A C 1
ATOM 1678 O O . ALA A 1 212 ? -14.991 0.763 35.161 1.00 95.06 212 ALA A O 1
ATOM 1679 N N . ALA A 1 213 ? -16.232 1.738 33.554 1.00 94.88 213 ALA A N 1
ATOM 1680 C CA . ALA A 1 213 ? -17.513 1.211 34.019 1.00 94.88 213 ALA A CA 1
ATOM 1681 C C . ALA A 1 213 ? -17.559 -0.327 33.992 1.00 94.88 213 ALA A C 1
ATOM 1683 O O . ALA A 1 213 ? -17.971 -0.940 34.974 1.00 94.88 213 ALA A O 1
ATOM 1684 N N . GLU A 1 214 ? -17.088 -0.957 32.913 1.00 94.50 214 GLU A N 1
ATOM 1685 C CA . GLU A 1 214 ? -17.039 -2.423 32.796 1.00 94.50 214 GLU A CA 1
ATOM 1686 C C . GLU A 1 214 ? -16.060 -3.076 33.783 1.00 94.50 214 GLU A C 1
ATOM 1688 O O . GLU A 1 214 ? -16.290 -4.199 34.226 1.00 94.50 214 GLU A O 1
ATOM 1693 N N . LEU A 1 215 ? -14.984 -2.376 34.156 1.00 91.88 215 LEU A N 1
ATOM 1694 C CA . LEU A 1 215 ? -14.016 -2.840 35.154 1.00 91.88 215 LEU A CA 1
ATOM 1695 C C . LEU A 1 215 ? -14.409 -2.488 36.600 1.00 91.88 215 LEU A C 1
ATOM 1697 O O . LEU A 1 215 ? -13.701 -2.880 37.527 1.00 91.88 215 LEU A O 1
ATOM 1701 N N . GLY A 1 216 ? -15.492 -1.732 36.814 1.00 93.06 216 GLY A N 1
ATOM 1702 C CA . GLY A 1 216 ? -15.863 -1.211 38.135 1.00 93.06 216 GLY A CA 1
ATOM 1703 C C . GLY A 1 216 ? -14.845 -0.218 38.715 1.00 93.06 216 GLY A C 1
ATOM 1704 O O . GLY A 1 216 ? -14.745 -0.076 39.932 1.00 93.06 216 GLY A O 1
ATOM 1705 N N . ALA A 1 217 ? -14.066 0.448 37.859 1.00 91.69 217 ALA A N 1
ATOM 1706 C CA . ALA A 1 217 ? -13.024 1.391 38.248 1.00 91.69 217 ALA A CA 1
ATOM 1707 C C . ALA A 1 217 ? -13.547 2.836 38.264 1.00 91.69 217 ALA A C 1
ATOM 1709 O O . 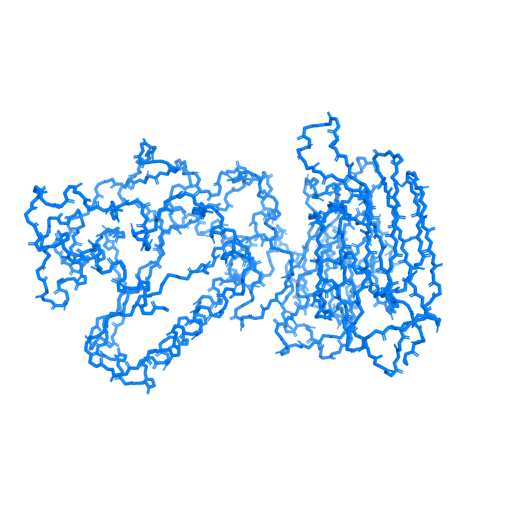ALA A 1 217 ? -14.253 3.270 37.353 1.00 91.69 217 ALA A O 1
ATOM 1710 N N . ALA A 1 218 ? -13.149 3.610 39.275 1.00 91.81 218 ALA A N 1
ATOM 1711 C CA . ALA A 1 218 ? -13.393 5.048 39.306 1.00 91.81 218 ALA A CA 1
ATOM 1712 C C . ALA A 1 218 ? -12.327 5.788 38.485 1.00 91.81 218 ALA A C 1
ATOM 1714 O O . ALA A 1 218 ? -11.130 5.534 38.638 1.00 91.81 218 ALA A O 1
ATOM 1715 N N . LEU A 1 219 ? -12.752 6.729 37.639 1.00 91.31 219 LEU A N 1
ATOM 1716 C CA . LEU A 1 219 ? -11.832 7.648 36.975 1.00 91.31 219 LEU A CA 1
ATOM 1717 C C . LEU A 1 219 ? -11.453 8.779 37.947 1.00 91.31 219 LEU A C 1
ATOM 1719 O O . LEU A 1 219 ? -12.351 9.419 38.492 1.00 91.31 219 LEU A O 1
ATOM 1723 N N . PRO A 1 220 ? -10.157 9.077 38.155 1.00 89.88 220 PRO A N 1
ATOM 1724 C CA . PRO A 1 220 ? -9.728 10.173 39.026 1.00 89.88 220 PRO A CA 1
ATOM 1725 C C . PRO A 1 220 ? -9.901 11.572 38.401 1.00 89.88 220 PRO A C 1
ATOM 1727 O O . PRO A 1 220 ? -9.459 12.559 38.982 1.00 89.88 220 PRO A O 1
ATOM 1730 N N . TRP A 1 221 ? -10.526 11.677 37.224 1.00 89.44 221 TRP A N 1
ATOM 1731 C CA . TRP A 1 221 ? -10.827 12.933 36.536 1.00 89.44 221 TRP A CA 1
ATOM 1732 C C . TRP A 1 221 ? -12.235 12.903 35.935 1.00 89.44 221 TRP A C 1
ATOM 1734 O O . TRP A 1 221 ? -12.819 11.839 35.718 1.00 89.44 221 TRP A O 1
ATOM 1744 N N . ASN A 1 222 ? -12.753 14.083 35.599 1.00 91.31 222 ASN A N 1
ATOM 1745 C CA . ASN A 1 222 ? -13.989 14.211 34.833 1.00 91.31 222 ASN A CA 1
ATOM 1746 C C . ASN A 1 222 ? -13.703 13.912 33.359 1.00 91.31 222 ASN A C 1
ATOM 1748 O O . ASN A 1 222 ? -13.002 14.678 32.699 1.00 91.31 222 ASN A O 1
ATOM 1752 N N . ALA A 1 223 ? -14.212 12.793 32.847 1.00 92.25 223 ALA A N 1
ATOM 1753 C CA . ALA A 1 223 ? -14.072 12.449 31.438 1.00 92.25 223 ALA A CA 1
ATOM 1754 C C . ALA A 1 223 ? -15.033 13.272 30.563 1.00 92.25 223 ALA A C 1
ATOM 1756 O O . ALA A 1 223 ? -16.205 13.418 30.901 1.00 92.25 223 ALA A O 1
ATOM 1757 N N . ASP A 1 224 ? -14.553 13.736 29.405 1.00 90.50 224 ASP A N 1
ATOM 1758 C CA . ASP A 1 224 ? -15.404 14.354 28.371 1.00 90.50 224 ASP A CA 1
ATOM 1759 C C . ASP A 1 224 ? -16.352 13.330 27.714 1.00 90.50 224 ASP A C 1
ATOM 1761 O O . ASP A 1 224 ? -17.425 13.661 27.200 1.00 90.50 224 ASP A O 1
ATOM 1765 N N . GLY A 1 225 ? -15.930 12.062 27.701 1.00 92.81 225 GLY A N 1
ATOM 1766 C CA . GLY A 1 225 ? -16.725 10.936 27.231 1.00 92.81 225 GLY A CA 1
ATOM 1767 C C . GLY A 1 225 ? -17.744 10.448 28.259 1.00 92.81 225 GLY A C 1
ATOM 1768 O O . GLY A 1 225 ? -17.702 10.783 29.440 1.00 92.81 225 GLY A O 1
ATOM 1769 N N . ARG A 1 226 ? -18.648 9.586 27.805 1.00 93.44 226 ARG A N 1
ATOM 1770 C CA . ARG A 1 226 ? -19.679 8.923 28.612 1.00 93.44 226 ARG A CA 1
ATOM 1771 C C . ARG A 1 226 ? -19.617 7.417 28.391 1.00 93.44 226 ARG A C 1
ATOM 1773 O O . ARG A 1 226 ? -19.065 6.960 27.397 1.00 93.44 226 ARG A O 1
ATOM 1780 N N . ASN A 1 227 ? -20.186 6.639 29.306 1.00 94.69 227 ASN A N 1
ATOM 1781 C CA . ASN A 1 227 ? -20.289 5.194 29.124 1.00 94.69 227 ASN A CA 1
ATOM 1782 C C . ASN A 1 227 ? -21.158 4.870 27.889 1.00 94.69 227 ASN A C 1
ATOM 1784 O O . ASN A 1 227 ? -22.359 5.130 27.884 1.00 94.69 227 ASN A O 1
ATOM 1788 N N . ALA A 1 228 ? -20.551 4.286 26.856 1.00 93.88 228 ALA A N 1
ATOM 1789 C CA . ALA A 1 228 ? -21.184 3.906 25.595 1.00 93.88 228 ALA A CA 1
ATOM 1790 C C . ALA A 1 228 ? -22.216 2.775 25.742 1.00 93.88 228 ALA A C 1
ATOM 1792 O O . ALA A 1 228 ? -23.035 2.574 24.847 1.00 93.88 228 ALA A O 1
ATOM 1793 N N . LEU A 1 229 ? -22.165 2.028 26.849 1.00 92.44 229 LEU A N 1
ATOM 1794 C CA . LEU A 1 229 ? -23.080 0.926 27.153 1.00 92.44 229 LEU A CA 1
ATOM 1795 C C . LEU A 1 229 ? -24.264 1.358 28.030 1.00 92.44 229 LEU A C 1
ATOM 1797 O O . LEU A 1 229 ? -25.119 0.531 28.348 1.00 92.44 229 LEU A O 1
ATOM 1801 N N . ASP A 1 230 ? -24.324 2.629 28.431 1.00 92.12 230 ASP A N 1
ATOM 1802 C CA . ASP A 1 230 ? -25.445 3.163 29.197 1.00 92.12 230 ASP A CA 1
ATOM 1803 C C . ASP A 1 230 ? -26.685 3.317 28.301 1.00 92.12 230 ASP A C 1
ATOM 1805 O O . ASP A 1 230 ? -26.679 4.052 27.312 1.00 92.12 230 ASP A O 1
ATOM 1809 N N . ALA A 1 231 ? -27.778 2.644 28.666 1.00 86.69 231 ALA A N 1
ATOM 1810 C CA . ALA A 1 231 ? -29.049 2.736 27.952 1.00 86.69 231 ALA A CA 1
ATOM 1811 C C . ALA A 1 231 ? -29.661 4.150 27.998 1.00 86.69 231 ALA A C 1
ATOM 1813 O O . ALA A 1 231 ? -30.480 4.489 27.144 1.00 86.69 231 ALA A O 1
ATOM 1814 N N . ALA A 1 232 ? -29.262 4.982 28.966 1.00 89.12 232 ALA A N 1
ATOM 1815 C CA . ALA A 1 232 ? -29.683 6.374 29.090 1.00 89.12 232 ALA A CA 1
ATOM 1816 C C . ALA A 1 232 ? -28.791 7.358 28.305 1.00 89.12 232 ALA A C 1
ATOM 1818 O O . ALA A 1 232 ? -28.956 8.576 28.431 1.00 89.12 232 ALA A O 1
ATOM 1819 N N . LEU A 1 233 ? -27.842 6.871 27.492 1.00 89.25 233 LEU A N 1
ATOM 1820 C CA . LEU A 1 233 ? -26.933 7.723 26.730 1.00 89.25 233 LEU A CA 1
ATOM 1821 C C . LEU A 1 233 ? -27.693 8.599 25.720 1.00 89.25 233 LEU A C 1
ATOM 1823 O O . LEU A 1 233 ? -28.065 8.167 24.629 1.00 89.25 233 LEU A O 1
ATOM 1827 N N . ALA A 1 234 ? -27.866 9.877 26.057 1.00 88.31 234 ALA A N 1
ATOM 1828 C CA . ALA A 1 234 ? -28.473 10.845 25.151 1.00 88.31 234 ALA A CA 1
ATOM 1829 C C . ALA A 1 234 ? -27.588 11.066 23.903 1.00 88.31 234 ALA A C 1
ATOM 1831 O O . ALA A 1 234 ? -26.379 11.282 24.066 1.00 88.31 234 ALA A O 1
ATOM 1832 N N . PRO A 1 235 ? -28.145 11.080 22.677 1.00 88.00 235 PRO A N 1
ATOM 1833 C CA . PRO A 1 235 ? -27.385 11.372 21.464 1.00 88.00 235 PRO A CA 1
ATOM 1834 C C . PRO A 1 235 ? -26.707 12.744 21.515 1.00 88.00 235 PRO A C 1
ATOM 1836 O O . PRO A 1 235 ? -27.281 13.707 22.028 1.00 88.00 235 PRO A O 1
ATOM 1839 N N . ARG A 1 236 ? -25.496 12.861 20.954 1.00 89.88 236 ARG A N 1
ATOM 1840 C CA . ARG A 1 236 ? -24.857 14.173 20.789 1.00 89.88 236 ARG A CA 1
ATOM 1841 C C . ARG A 1 236 ? -25.491 14.886 19.590 1.00 89.88 236 ARG A C 1
ATOM 1843 O O . ARG A 1 236 ? -25.587 14.277 18.526 1.00 89.88 236 ARG A O 1
ATOM 1850 N N . PRO A 1 237 ? -25.917 16.157 19.719 1.00 91.69 237 PRO A N 1
ATOM 1851 C CA . PRO A 1 237 ? -26.570 16.878 18.624 1.00 91.69 237 PRO A CA 1
ATOM 1852 C C . PRO A 1 237 ? -25.594 17.253 17.500 1.00 91.69 237 PRO A C 1
ATOM 1854 O O . PRO A 1 237 ? -26.010 17.448 16.357 1.00 91.69 237 PRO A O 1
ATOM 1857 N N . THR A 1 238 ? -24.301 17.337 17.814 1.00 93.88 238 THR A N 1
ATOM 1858 C CA . THR A 1 238 ? -23.235 17.735 16.895 1.00 93.88 238 THR A CA 1
ATOM 1859 C C . THR A 1 238 ? -22.017 16.833 17.059 1.00 93.88 238 THR A C 1
ATOM 1861 O O . THR A 1 238 ? -21.768 16.289 18.136 1.00 93.88 238 THR A O 1
ATOM 1864 N N . LYS A 1 239 ? -21.257 16.676 15.973 1.00 92.94 239 LYS A N 1
ATOM 1865 C CA . LYS A 1 239 ? -19.928 16.058 15.957 1.00 92.94 239 LYS A CA 1
ATOM 1866 C C . LYS A 1 239 ? -18.884 17.129 15.711 1.00 92.94 239 LYS A C 1
ATOM 1868 O O . LYS A 1 239 ? -19.083 17.976 14.842 1.00 92.94 239 LYS A O 1
ATOM 1873 N N . VAL A 1 240 ? -17.770 17.070 16.436 1.00 90.69 240 VAL A N 1
ATOM 1874 C CA . VAL A 1 240 ? -16.651 18.007 16.285 1.00 90.69 240 VAL A CA 1
ATOM 1875 C C . VAL A 1 240 ? -15.394 17.227 15.938 1.00 90.69 240 VAL A C 1
ATOM 1877 O O . VAL A 1 240 ? -15.026 16.292 16.642 1.00 90.69 240 VAL A O 1
ATOM 1880 N N . MET A 1 241 ? -14.728 17.619 14.856 1.00 88.69 241 MET A N 1
ATOM 1881 C CA . MET A 1 241 ? -13.428 17.077 14.472 1.00 88.69 241 MET A CA 1
ATOM 1882 C C . MET A 1 241 ? -12.384 18.181 14.500 1.00 88.69 241 MET A C 1
ATOM 1884 O O . MET A 1 241 ? -12.583 19.229 13.887 1.00 88.69 241 MET A O 1
ATOM 1888 N N . PHE A 1 242 ? -11.261 17.909 15.155 1.00 85.81 242 PHE A N 1
ATOM 1889 C CA . PHE A 1 242 ? -10.070 18.751 15.127 1.00 85.81 242 PHE A CA 1
ATOM 1890 C C . PHE A 1 242 ? -9.071 18.195 14.106 1.00 85.81 242 PHE A C 1
ATOM 1892 O O . PHE A 1 242 ? -8.910 16.980 14.005 1.00 85.81 242 PHE A O 1
ATOM 1899 N N . PHE A 1 243 ? -8.406 19.057 13.336 1.00 77.62 243 PHE A N 1
ATOM 1900 C CA . PHE A 1 243 ? -7.460 18.634 12.293 1.00 77.62 243 PHE A CA 1
ATOM 1901 C C . PHE A 1 243 ? -6.267 19.594 12.177 1.00 77.62 243 PHE A C 1
ATOM 1903 O O . PHE A 1 243 ? -6.394 20.777 12.450 1.00 77.62 243 PHE A O 1
ATOM 1910 N N . ASN A 1 244 ? -5.096 19.101 11.754 1.00 67.81 244 ASN A N 1
ATOM 1911 C CA . ASN A 1 244 ? -3.799 19.811 11.694 1.00 67.81 244 ASN A CA 1
ATOM 1912 C C . ASN A 1 244 ? -3.242 20.297 13.048 1.00 67.81 244 ASN A C 1
ATOM 1914 O O . ASN A 1 244 ? -2.181 19.846 13.476 1.00 67.81 244 ASN A O 1
ATOM 1918 N N . ARG A 1 245 ? -3.924 21.245 13.700 1.00 64.56 245 ARG A N 1
ATOM 1919 C CA . ARG A 1 245 ? -3.584 21.857 14.997 1.00 64.56 245 ARG A CA 1
ATOM 1920 C C . ARG A 1 245 ? -4.848 21.899 15.857 1.00 64.56 245 ARG A C 1
ATOM 1922 O O . ARG A 1 245 ? -5.944 21.958 15.314 1.00 64.56 245 ARG A O 1
ATOM 1929 N N . ALA A 1 246 ? -4.708 21.968 17.182 1.00 59.94 246 ALA A N 1
ATOM 1930 C CA . ALA A 1 246 ? -5.842 22.001 18.122 1.00 59.94 246 ALA A CA 1
ATOM 1931 C C . ALA A 1 246 ? -6.860 23.148 17.890 1.00 59.94 246 ALA A C 1
ATOM 1933 O O . ALA A 1 246 ? -7.949 23.121 18.453 1.00 59.94 246 ALA A O 1
ATOM 1934 N N . ASN A 1 247 ? -6.539 24.134 17.044 1.00 69.69 247 ASN A N 1
ATOM 1935 C CA . ASN A 1 247 ? -7.379 25.308 16.793 1.00 69.69 247 ASN A CA 1
ATOM 1936 C C . ASN A 1 247 ? -8.233 25.193 15.517 1.00 69.69 247 ASN A C 1
ATOM 1938 O O . ASN A 1 247 ? -9.139 25.997 15.315 1.00 69.69 247 ASN A O 1
ATOM 1942 N N . GLU A 1 248 ? -7.943 24.236 14.633 1.00 81.81 248 GLU A N 1
ATOM 1943 C CA . GLU A 1 248 ? -8.728 24.008 13.419 1.00 81.81 248 GLU A CA 1
ATOM 1944 C C . GLU A 1 248 ? -9.776 22.933 13.711 1.00 81.81 248 GLU A C 1
ATOM 1946 O O . GLU A 1 248 ? -9.437 21.777 13.970 1.00 81.81 248 GLU A O 1
ATOM 1951 N N . ARG A 1 249 ? -11.056 23.323 13.683 1.00 89.38 249 ARG A N 1
ATOM 1952 C CA . ARG A 1 249 ? -12.180 22.420 13.940 1.00 89.38 249 ARG A CA 1
ATOM 1953 C C . ARG A 1 249 ? -13.259 22.525 12.875 1.00 89.38 249 ARG A C 1
ATOM 1955 O O . ARG A 1 249 ? -13.461 23.581 12.278 1.00 89.38 249 ARG A O 1
ATOM 1962 N N . MET A 1 250 ? -13.984 21.433 12.682 1.00 91.62 250 MET A N 1
ATOM 1963 C CA . MET A 1 250 ? -15.189 21.386 11.866 1.00 91.62 250 MET A CA 1
ATOM 1964 C C . MET A 1 250 ? -16.308 20.712 12.647 1.00 91.62 250 MET A C 1
ATOM 1966 O O . MET A 1 250 ? -16.085 19.717 13.335 1.00 91.62 250 MET A O 1
ATOM 1970 N N . GLU A 1 251 ? -17.508 21.262 12.508 1.00 93.44 251 GLU A N 1
ATOM 1971 C CA . GLU A 1 251 ? -18.726 20.720 13.093 1.00 93.44 251 GLU A CA 1
ATOM 1972 C C . GLU A 1 251 ? -19.564 20.027 12.011 1.00 93.44 251 GLU A C 1
ATOM 1974 O O . GLU A 1 251 ? -19.602 20.459 10.853 1.00 93.44 251 GLU A O 1
ATOM 1979 N N . ALA A 1 252 ? -20.242 18.952 12.395 1.00 93.44 252 ALA A N 1
ATOM 1980 C CA . ALA A 1 252 ? -21.179 18.212 11.561 1.00 93.44 252 ALA A CA 1
ATOM 1981 C C . ALA A 1 252 ? -22.419 17.805 12.376 1.00 93.44 252 ALA A C 1
ATOM 1983 O O . ALA A 1 252 ? -22.382 17.850 13.611 1.00 93.44 252 ALA A O 1
ATOM 1984 N N . PRO A 1 253 ? -23.523 17.402 11.718 1.00 93.31 253 PRO A N 1
ATOM 1985 C CA . PRO A 1 253 ? -24.684 16.856 12.412 1.00 93.31 253 PRO A CA 1
ATOM 1986 C C . PRO A 1 253 ? -24.313 15.667 13.307 1.00 93.31 253 PRO A C 1
ATOM 1988 O O . PRO A 1 253 ? -23.432 14.879 12.966 1.00 93.31 253 PRO A O 1
ATOM 1991 N N . GLY A 1 254 ? -25.008 15.526 14.438 1.00 91.75 254 GLY A N 1
ATOM 1992 C CA . GLY A 1 254 ? -24.823 14.420 15.378 1.00 91.75 254 GLY A CA 1
ATOM 1993 C C . GLY A 1 254 ? -25.013 13.040 14.747 1.00 91.75 254 GLY A C 1
ATOM 1994 O O . GLY A 1 254 ? -24.232 12.125 15.011 1.00 91.75 254 GLY A O 1
ATOM 1995 N N . ASP A 1 255 ? -26.019 12.899 13.879 1.00 92.00 255 ASP A N 1
ATOM 1996 C CA . ASP A 1 255 ? -26.279 11.677 13.115 1.00 92.00 255 ASP A CA 1
ATOM 1997 C C . ASP A 1 255 ? -25.596 11.734 11.741 1.00 92.00 255 ASP A C 1
ATOM 1999 O O . ASP A 1 255 ? -26.010 12.470 10.843 1.00 92.00 255 ASP A O 1
ATOM 2003 N N . LEU A 1 256 ? -24.546 10.927 11.579 1.00 93.19 256 LEU A N 1
ATOM 2004 C CA . LEU A 1 256 ? -23.787 10.803 10.334 1.00 93.19 256 LEU A CA 1
ATOM 2005 C C . LEU A 1 256 ? -24.204 9.589 9.491 1.00 93.19 256 LEU A C 1
ATOM 2007 O O . LEU A 1 256 ? -23.663 9.416 8.399 1.00 93.19 256 LEU A O 1
ATOM 2011 N N . ARG A 1 257 ? -25.145 8.745 9.947 1.00 91.69 257 ARG A N 1
ATOM 2012 C CA . ARG A 1 257 ? -25.414 7.423 9.341 1.00 91.69 257 ARG A CA 1
ATOM 2013 C C . ARG A 1 257 ? -25.732 7.510 7.858 1.00 91.69 257 ARG A C 1
ATOM 2015 O O . ARG A 1 257 ? -25.155 6.772 7.067 1.00 91.69 257 ARG A O 1
ATOM 2022 N N . ARG A 1 258 ? -26.596 8.450 7.464 1.00 93.38 258 ARG A N 1
ATOM 2023 C CA . ARG A 1 258 ? -26.942 8.664 6.052 1.00 93.38 258 ARG A CA 1
ATOM 2024 C C . ARG A 1 258 ? -25.700 8.965 5.209 1.00 93.38 258 ARG A C 1
ATOM 2026 O O . ARG A 1 258 ? -25.491 8.316 4.192 1.00 93.38 258 ARG A O 1
ATOM 2033 N N . ALA A 1 259 ? -24.857 9.893 5.656 1.00 94.19 259 ALA A N 1
ATOM 2034 C CA . ALA A 1 259 ? -23.640 10.270 4.941 1.00 94.19 259 ALA A CA 1
ATOM 2035 C C . ALA A 1 259 ? -22.607 9.128 4.897 1.00 94.19 259 ALA A C 1
ATOM 2037 O O . ALA A 1 259 ? -21.914 8.967 3.894 1.00 94.19 259 ALA A O 1
ATOM 2038 N N . VAL A 1 260 ? -22.526 8.309 5.954 1.00 93.25 260 VAL A N 1
ATOM 2039 C CA . VAL A 1 260 ? -21.690 7.096 5.982 1.00 93.25 260 VAL A CA 1
ATOM 2040 C C . VAL A 1 260 ? -22.190 6.065 4.969 1.00 93.25 260 VAL A C 1
ATOM 2042 O O . VAL A 1 260 ? -21.387 5.551 4.193 1.00 93.25 260 VAL A O 1
ATOM 2045 N N . ILE A 1 261 ? -23.500 5.797 4.927 1.00 93.38 261 ILE A N 1
ATOM 2046 C CA . ILE A 1 261 ? -24.118 4.857 3.979 1.00 93.38 261 ILE A CA 1
ATOM 2047 C C . ILE A 1 261 ? -23.930 5.338 2.538 1.00 93.38 261 ILE A C 1
ATOM 2049 O O . ILE A 1 261 ? -23.523 4.555 1.687 1.00 93.38 261 ILE A O 1
ATOM 2053 N N . GLU A 1 262 ? -24.157 6.622 2.258 1.00 93.69 262 GLU A N 1
ATOM 2054 C CA . GLU A 1 262 ? -23.934 7.209 0.929 1.00 93.69 262 GLU A CA 1
ATOM 2055 C C . GLU A 1 262 ? -22.452 7.139 0.521 1.00 93.69 262 GLU A C 1
ATOM 2057 O O . GLU A 1 262 ? -22.124 6.792 -0.617 1.00 93.69 262 GLU A O 1
ATOM 2062 N N . GLY A 1 263 ? -21.538 7.417 1.457 1.00 91.50 263 GLY A N 1
ATOM 2063 C CA . GLY A 1 263 ? -20.099 7.285 1.242 1.00 91.50 263 GLY A CA 1
ATOM 2064 C C . GLY A 1 263 ? -19.673 5.843 0.958 1.00 91.50 263 GLY A C 1
ATOM 2065 O O . GLY A 1 263 ? -18.860 5.608 0.063 1.00 91.50 263 GLY A O 1
ATOM 2066 N N . ALA A 1 264 ? -20.237 4.875 1.683 1.00 89.94 264 ALA A N 1
ATOM 2067 C CA . ALA A 1 264 ? -20.023 3.454 1.438 1.00 89.94 264 ALA A CA 1
ATOM 2068 C C . ALA A 1 264 ? -20.587 3.041 0.073 1.00 89.94 264 ALA A C 1
ATOM 2070 O O . ALA A 1 264 ? -19.832 2.531 -0.746 1.00 89.94 264 ALA A O 1
ATOM 2071 N N . ALA A 1 265 ? -21.854 3.339 -0.222 1.00 89.00 265 ALA A N 1
ATOM 2072 C CA . ALA A 1 265 ? -22.502 2.997 -1.489 1.00 89.00 265 ALA A CA 1
ATOM 2073 C C . ALA A 1 265 ? -21.721 3.521 -2.705 1.00 89.00 265 ALA A C 1
ATOM 2075 O O . ALA A 1 265 ? -21.498 2.776 -3.658 1.00 89.00 265 ALA A O 1
ATOM 2076 N N . ARG A 1 266 ? -21.215 4.762 -2.641 1.00 89.75 266 ARG A N 1
ATOM 2077 C CA . ARG A 1 266 ? -20.345 5.318 -3.689 1.00 89.75 266 ARG A CA 1
ATOM 2078 C C . ARG A 1 266 ? -19.093 4.465 -3.895 1.00 89.75 266 ARG A C 1
ATOM 2080 O O . ARG A 1 266 ? -18.786 4.086 -5.018 1.00 89.75 266 ARG A O 1
ATOM 2087 N N . LYS A 1 267 ? -18.373 4.153 -2.819 1.00 88.31 267 LYS A N 1
ATOM 2088 C CA . LYS A 1 267 ? -17.147 3.350 -2.896 1.00 88.31 267 LYS A CA 1
ATOM 2089 C C . LYS A 1 267 ? -17.411 1.912 -3.362 1.00 88.31 267 LYS A C 1
ATOM 2091 O O . LYS A 1 267 ? -16.614 1.369 -4.114 1.00 88.31 267 LYS A O 1
ATOM 2096 N N . PHE A 1 268 ? -18.536 1.315 -2.962 1.00 84.88 268 PHE A N 1
ATOM 2097 C CA . PHE A 1 268 ? -18.969 -0.008 -3.429 1.00 84.88 268 PHE A CA 1
ATOM 2098 C C . PHE A 1 268 ? -19.305 -0.011 -4.922 1.00 84.88 268 PHE A C 1
ATOM 2100 O O . PHE A 1 268 ? -19.050 -1.007 -5.591 1.00 84.88 268 PHE A O 1
ATOM 2107 N N . SER A 1 269 ? -19.822 1.099 -5.459 1.00 84.94 269 SER A N 1
ATOM 2108 C CA . SER A 1 269 ? -20.180 1.197 -6.880 1.00 84.94 269 SER A CA 1
ATOM 2109 C C . SER A 1 269 ? -18.987 1.080 -7.837 1.00 84.94 269 SER A C 1
ATOM 2111 O O . SER A 1 269 ? -19.181 0.789 -9.013 1.00 84.94 269 SER A O 1
ATOM 2113 N N . TRP A 1 270 ? -17.754 1.239 -7.341 1.00 84.62 270 TRP A N 1
ATOM 2114 C CA . TRP A 1 270 ? -16.537 0.998 -8.119 1.00 84.62 270 TRP A CA 1
ATOM 2115 C C . TRP A 1 270 ? -16.258 -0.487 -8.390 1.00 84.62 270 TRP A C 1
ATOM 2117 O O . TRP A 1 270 ? -15.454 -0.791 -9.267 1.00 84.62 270 TRP A O 1
ATOM 2127 N N . PHE A 1 271 ? -16.904 -1.413 -7.675 1.00 82.38 271 PHE A N 1
ATOM 2128 C CA . PHE A 1 271 ? -16.661 -2.852 -7.794 1.00 82.38 271 PHE A CA 1
ATOM 2129 C C . PHE A 1 271 ? -17.893 -3.575 -8.335 1.00 82.38 271 PHE A C 1
ATOM 2131 O O . PHE A 1 271 ? -18.986 -3.462 -7.782 1.00 82.38 271 PHE A O 1
ATOM 2138 N N . ARG A 1 272 ? -17.707 -4.401 -9.371 1.00 72.81 272 ARG A N 1
ATOM 2139 C CA . ARG A 1 272 ? -18.797 -5.114 -10.065 1.00 72.81 272 ARG A CA 1
ATOM 2140 C C . ARG A 1 272 ? -19.724 -5.898 -9.141 1.00 72.81 272 ARG A C 1
ATOM 2142 O O . ARG A 1 272 ? -20.937 -5.878 -9.313 1.00 72.81 272 ARG A O 1
ATOM 2149 N N . THR A 1 273 ? -19.143 -6.674 -8.235 1.00 69.06 273 THR A N 1
ATOM 2150 C CA . THR A 1 273 ? -19.874 -7.596 -7.351 1.00 69.06 273 THR A CA 1
ATOM 2151 C C . THR A 1 273 ? -20.140 -6.983 -5.979 1.00 69.06 273 THR A C 1
ATOM 2153 O O . THR A 1 273 ? -20.711 -7.642 -5.114 1.00 69.06 273 THR A O 1
ATOM 2156 N N . GLY A 1 274 ? -19.669 -5.753 -5.747 1.00 65.19 274 GLY A N 1
ATOM 2157 C CA . GLY A 1 274 ? -19.512 -5.205 -4.408 1.00 65.19 274 GLY A CA 1
ATOM 2158 C C . GLY A 1 274 ? -18.431 -5.903 -3.573 1.00 65.19 274 GLY A C 1
ATOM 2159 O O . GLY A 1 274 ? -18.250 -5.510 -2.425 1.00 65.19 274 GLY A O 1
ATOM 2160 N N . ASN A 1 275 ? -17.709 -6.904 -4.106 1.00 67.44 275 ASN A N 1
ATOM 2161 C CA . ASN A 1 275 ? -16.541 -7.473 -3.442 1.00 67.44 275 ASN A CA 1
ATOM 2162 C C . ASN A 1 275 ? -15.372 -6.480 -3.547 1.00 67.44 275 ASN A C 1
ATOM 2164 O O . ASN A 1 275 ? -14.869 -6.252 -4.647 1.00 67.44 275 ASN A O 1
ATOM 2168 N N . PRO A 1 276 ? -14.906 -5.915 -2.425 1.00 57.31 276 PRO A N 1
ATOM 2169 C CA . PRO A 1 276 ? -13.809 -4.951 -2.411 1.00 57.31 276 PRO A CA 1
ATOM 2170 C C . PRO A 1 276 ? -12.446 -5.538 -2.819 1.00 57.31 276 PRO A C 1
ATOM 2172 O O . PRO A 1 276 ? -11.495 -4.784 -3.020 1.00 57.31 276 PRO A O 1
ATOM 2175 N N . LEU A 1 277 ? -12.339 -6.871 -2.898 1.00 62.28 277 LEU A N 1
ATOM 2176 C CA . LEU A 1 277 ? -11.152 -7.583 -3.379 1.00 62.28 277 LEU A CA 1
ATOM 2177 C C . LEU A 1 277 ? -11.155 -7.775 -4.901 1.00 62.28 277 LEU A C 1
ATOM 2179 O O . LEU A 1 277 ? -10.112 -8.089 -5.473 1.00 62.28 277 LEU A O 1
ATOM 2183 N N . ASP A 1 278 ? -12.299 -7.576 -5.562 1.00 69.94 278 ASP A N 1
ATOM 2184 C CA . ASP A 1 278 ? -12.357 -7.609 -7.018 1.00 69.94 278 ASP A CA 1
ATOM 2185 C C . ASP A 1 278 ? -11.617 -6.394 -7.596 1.00 69.94 278 ASP A C 1
ATOM 2187 O O . ASP A 1 278 ? -11.484 -5.341 -6.966 1.00 69.94 278 ASP A O 1
ATOM 2191 N N . VAL A 1 279 ? -11.155 -6.528 -8.837 1.00 69.31 279 VAL A N 1
ATOM 2192 C CA . VAL A 1 279 ? -10.619 -5.392 -9.590 1.00 69.31 279 VAL A CA 1
ATOM 2193 C C . VAL A 1 279 ? -11.741 -4.365 -9.777 1.00 69.31 279 VAL A C 1
ATOM 2195 O O . VAL A 1 279 ? -12.838 -4.757 -10.200 1.00 69.31 279 VAL A O 1
ATOM 2198 N N . PRO A 1 280 ? -11.504 -3.070 -9.482 1.00 74.44 280 PRO A N 1
ATOM 2199 C CA . PRO A 1 280 ? -12.453 -2.023 -9.799 1.00 74.44 280 PRO A CA 1
ATOM 2200 C C . PRO A 1 280 ? -12.883 -2.136 -11.257 1.00 74.44 280 PRO A C 1
ATOM 2202 O O . PRO A 1 280 ? -12.081 -2.443 -12.137 1.00 74.44 280 PRO A O 1
ATOM 2205 N N . THR A 1 281 ? -14.157 -1.909 -11.533 1.00 67.19 281 THR A N 1
ATOM 2206 C CA . THR A 1 281 ? -14.645 -1.899 -12.907 1.00 67.19 281 THR A CA 1
ATOM 2207 C C . THR A 1 281 ? -14.744 -0.467 -13.388 1.00 67.19 281 THR A C 1
ATOM 2209 O O . THR A 1 281 ? -15.568 0.280 -12.856 1.00 67.19 281 THR A O 1
ATOM 2212 N N . PRO A 1 282 ? -13.954 -0.070 -14.395 1.00 57.84 282 PRO A N 1
ATOM 2213 C CA . PRO A 1 282 ? -14.225 1.165 -15.101 1.00 57.84 282 PRO A CA 1
ATOM 2214 C C . PRO A 1 282 ? -15.534 0.924 -15.847 1.00 57.84 282 PRO A C 1
ATOM 2216 O O . PRO A 1 282 ? -15.603 0.016 -16.668 1.00 57.84 282 PRO A O 1
ATOM 2219 N N . GLU A 1 283 ? -16.576 1.642 -15.439 1.00 55.66 283 GLU A N 1
ATOM 2220 C CA . GLU A 1 283 ? -17.890 1.756 -16.081 1.00 55.66 283 GLU A CA 1
ATOM 2221 C C . GLU A 1 283 ? -18.358 0.541 -16.923 1.00 55.66 283 GLU A C 1
ATOM 2223 O O . GLU A 1 283 ? -17.944 0.317 -18.059 1.00 55.66 283 GLU A O 1
ATOM 2228 N N . GLY A 1 284 ? -19.336 -0.214 -16.411 1.00 60.41 284 GLY A N 1
ATOM 2229 C CA . GLY A 1 284 ? -20.143 -1.119 -17.236 1.00 60.41 284 GLY A CA 1
ATOM 2230 C C . GLY A 1 284 ? -19.642 -2.565 -17.335 1.00 60.41 284 GLY A C 1
ATOM 2231 O O . GLY A 1 284 ? -19.409 -3.236 -16.330 1.00 60.41 284 GLY A O 1
ATOM 2232 N N . ARG A 1 285 ? -19.605 -3.101 -18.561 1.00 69.38 285 ARG A N 1
ATOM 2233 C CA . ARG A 1 285 ? -19.599 -4.551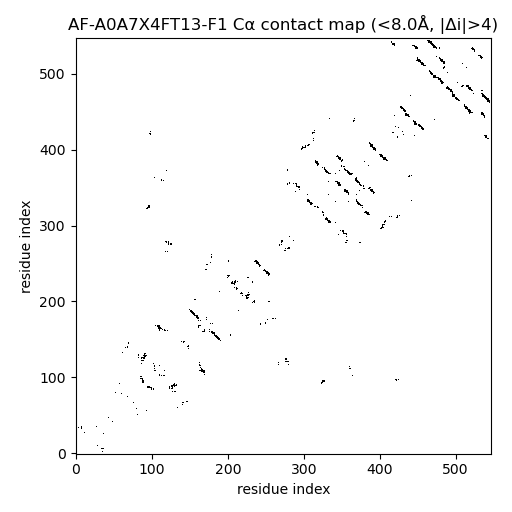 -18.847 1.00 69.38 285 ARG A CA 1
ATOM 2234 C C . ARG A 1 285 ? -18.230 -5.234 -18.787 1.00 69.38 285 ARG A C 1
ATOM 2236 O O . ARG A 1 285 ? -18.186 -6.447 -18.634 1.00 69.38 285 ARG A O 1
ATOM 2243 N N . TYR A 1 286 ? -17.112 -4.510 -18.869 1.00 80.62 286 TYR A N 1
ATOM 2244 C CA . TYR A 1 286 ? -15.790 -5.139 -19.038 1.00 80.62 286 TYR A CA 1
ATOM 2245 C C . TYR A 1 286 ? -15.334 -5.983 -17.845 1.00 80.62 286 TYR A C 1
ATOM 2247 O O . TYR A 1 286 ? -14.541 -6.906 -18.009 1.00 80.62 286 TYR A O 1
ATOM 2255 N N . GLY A 1 287 ? -15.886 -5.749 -16.653 1.00 76.56 287 GLY A N 1
ATOM 2256 C CA . GLY A 1 287 ? -15.637 -6.614 -15.500 1.00 76.56 287 GLY A CA 1
ATOM 2257 C C . GLY A 1 287 ? -16.075 -8.070 -15.700 1.00 76.56 287 GLY A C 1
ATOM 2258 O O . GLY A 1 287 ? -15.620 -8.933 -14.956 1.00 76.56 287 GLY A O 1
ATOM 2259 N N . THR A 1 288 ? -16.924 -8.375 -16.694 1.00 83.12 288 THR A N 1
ATOM 2260 C CA . THR A 1 288 ? -17.273 -9.763 -17.053 1.00 83.12 288 THR A CA 1
ATOM 2261 C C . THR A 1 288 ? -16.156 -10.492 -17.799 1.00 83.12 288 THR A C 1
ATOM 2263 O O . THR A 1 288 ? -16.266 -11.697 -18.016 1.00 83.12 288 THR A O 1
ATOM 2266 N N . LEU A 1 289 ? -15.105 -9.783 -18.224 1.00 87.62 289 LEU A N 1
ATOM 2267 C CA . LEU A 1 289 ? -13.925 -10.392 -18.835 1.00 87.62 289 LEU A CA 1
ATOM 2268 C C . LEU A 1 289 ? -13.066 -11.110 -17.791 1.00 87.62 289 LEU A C 1
ATOM 2270 O O . LEU A 1 289 ? -12.437 -12.105 -18.124 1.00 87.62 289 LEU A O 1
ATOM 2274 N N . ILE A 1 290 ? -13.050 -10.644 -16.539 1.00 89.00 290 ILE A N 1
ATOM 2275 C CA . ILE A 1 290 ? -12.215 -11.224 -15.480 1.00 89.00 290 ILE A CA 1
ATOM 2276 C C . ILE A 1 290 ? -12.605 -12.692 -15.253 1.00 89.00 290 ILE A C 1
ATOM 2278 O O . ILE A 1 290 ? -13.771 -13.016 -15.028 1.00 89.00 290 ILE A O 1
ATOM 2282 N N . GLY A 1 291 ? -11.615 -13.581 -15.313 1.00 90.50 291 GLY A N 1
ATOM 2283 C CA . GLY A 1 291 ? -11.769 -15.032 -15.230 1.00 90.50 291 GLY A CA 1
ATOM 2284 C C . GLY A 1 291 ? -12.104 -15.724 -16.556 1.00 90.50 291 GLY A C 1
ATOM 2285 O O . GLY A 1 291 ? -12.228 -16.946 -16.580 1.00 90.50 291 GLY A O 1
ATOM 2286 N N . ARG A 1 292 ? -12.251 -14.989 -17.666 1.00 93.38 292 ARG A N 1
ATOM 2287 C CA . ARG A 1 292 ? -12.443 -15.574 -19.002 1.00 93.38 292 ARG A CA 1
ATOM 2288 C C . ARG A 1 292 ? -11.099 -15.967 -19.613 1.00 93.38 292 ARG A C 1
ATOM 2290 O O . ARG A 1 292 ? -10.120 -15.231 -19.499 1.00 93.38 292 ARG A O 1
ATOM 2297 N N . ALA A 1 293 ? -11.087 -17.087 -20.334 1.00 95.94 293 ALA A N 1
ATOM 2298 C CA . ALA A 1 293 ? -9.973 -17.443 -21.206 1.00 95.94 293 ALA A CA 1
ATOM 2299 C C . ALA A 1 293 ? -9.807 -16.393 -22.318 1.00 95.94 293 ALA A C 1
ATOM 2301 O O . ALA A 1 293 ? -10.800 -15.896 -22.860 1.00 95.94 293 ALA A O 1
ATOM 2302 N N . VAL A 1 294 ? -8.560 -16.075 -22.660 1.00 94.69 294 VAL A N 1
ATOM 2303 C CA . VAL A 1 294 ? -8.223 -15.070 -23.676 1.00 94.69 294 VAL A CA 1
ATOM 2304 C C . VAL A 1 294 ? -8.509 -15.579 -25.086 1.00 94.69 294 VAL A C 1
ATOM 2306 O O . VAL A 1 294 ? -9.046 -14.832 -25.899 1.00 94.69 294 VAL A O 1
ATOM 2309 N N . ASP A 1 295 ? -8.187 -16.839 -25.381 1.00 94.38 295 ASP A N 1
ATOM 2310 C CA . ASP A 1 295 ? -8.203 -17.365 -26.753 1.00 94.38 295 ASP A CA 1
ATOM 2311 C C . ASP A 1 295 ? -9.551 -17.216 -27.480 1.00 94.38 295 ASP A C 1
ATOM 2313 O O . ASP A 1 295 ? -9.540 -16.756 -28.621 1.00 94.38 295 ASP A O 1
ATOM 2317 N N . PRO A 1 296 ? -10.720 -17.482 -26.857 1.00 93.94 296 PRO A N 1
ATOM 2318 C CA . PRO A 1 296 ? -12.014 -17.284 -27.517 1.00 93.94 296 PRO A CA 1
ATOM 2319 C C . PRO A 1 296 ? -12.366 -15.816 -27.788 1.00 93.94 296 PRO A C 1
ATOM 2321 O O . PRO A 1 296 ? -13.267 -15.538 -28.573 1.00 93.94 296 PRO A O 1
ATOM 2324 N N . LEU A 1 297 ? -11.719 -14.883 -27.088 1.00 92.62 297 LEU A N 1
ATOM 2325 C CA . LEU A 1 297 ? -11.964 -13.444 -27.192 1.00 92.62 297 LEU A CA 1
ATOM 2326 C C . LEU A 1 297 ? -10.919 -12.749 -28.071 1.00 92.62 297 LEU A C 1
ATOM 2328 O O . LEU A 1 297 ? -11.050 -11.560 -28.357 1.00 92.62 297 LEU A O 1
ATOM 2332 N N . ARG A 1 298 ? -9.864 -13.459 -28.474 1.00 93.31 298 ARG A N 1
ATOM 2333 C CA . ARG A 1 298 ? -8.729 -12.881 -29.184 1.00 93.31 298 ARG A CA 1
ATOM 2334 C C . ARG A 1 298 ? -9.122 -12.494 -30.608 1.00 93.31 298 ARG A C 1
ATOM 2336 O O . ARG A 1 298 ? -9.718 -13.283 -31.337 1.00 93.31 298 ARG A O 1
ATOM 2343 N N . THR A 1 299 ? -8.742 -11.289 -31.026 1.00 90.38 299 THR A N 1
ATOM 2344 C CA . THR A 1 299 ? -8.853 -10.859 -32.426 1.00 90.38 299 THR A CA 1
ATOM 2345 C C . THR A 1 299 ? -7.529 -11.015 -33.165 1.00 90.38 299 THR A C 1
ATOM 2347 O O . THR A 1 299 ? -6.452 -10.930 -32.576 1.00 90.38 299 THR A O 1
ATOM 2350 N N . VAL A 1 300 ? -7.623 -11.226 -34.478 1.00 86.56 300 VAL A N 1
ATOM 2351 C CA . VAL A 1 300 ? -6.480 -11.220 -35.405 1.00 86.56 300 VAL A CA 1
ATOM 2352 C C . VAL A 1 300 ? -6.065 -9.806 -35.814 1.00 86.56 300 VAL A C 1
ATOM 2354 O O . VAL A 1 300 ? -5.008 -9.628 -36.412 1.00 86.56 300 VAL A O 1
ATOM 2357 N N . GLN A 1 301 ? -6.894 -8.797 -35.530 1.00 85.25 301 GLN A N 1
ATOM 2358 C CA . GLN A 1 301 ? -6.540 -7.411 -35.818 1.00 85.25 301 GLN A CA 1
ATOM 2359 C C . GLN A 1 301 ? -5.430 -6.946 -34.866 1.00 85.25 301 GLN A C 1
ATOM 2361 O O . GLN A 1 301 ? -5.529 -7.214 -33.665 1.00 85.25 301 GLN A O 1
ATOM 2366 N N . PRO A 1 302 ? -4.406 -6.233 -35.370 1.00 84.25 302 PRO A N 1
ATOM 2367 C CA . PRO A 1 302 ? -3.348 -5.709 -34.520 1.00 84.25 302 PRO A CA 1
ATOM 2368 C C . PRO A 1 302 ? -3.912 -4.700 -33.515 1.00 84.25 302 PRO A C 1
ATOM 2370 O O . PRO A 1 302 ? -4.935 -4.050 -33.769 1.00 84.25 302 PRO A O 1
ATOM 2373 N N . ALA A 1 303 ? -3.233 -4.587 -32.374 1.00 84.69 303 ALA A N 1
ATOM 2374 C CA . ALA A 1 303 ? -3.478 -3.511 -31.429 1.00 84.69 303 ALA A CA 1
ATOM 2375 C C . ALA A 1 303 ? -3.202 -2.148 -32.082 1.00 84.69 303 ALA A C 1
ATOM 2377 O O . ALA A 1 303 ? -2.347 -2.022 -32.960 1.00 84.69 303 ALA A O 1
ATOM 2378 N N . THR A 1 304 ? -3.942 -1.134 -31.652 1.00 86.75 304 THR A N 1
ATOM 2379 C CA . THR A 1 304 ? -3.797 0.256 -32.107 1.00 86.75 304 THR A CA 1
ATOM 2380 C C . THR A 1 304 ? -2.792 1.047 -31.276 1.00 86.75 304 THR A C 1
ATOM 2382 O O . THR A 1 304 ? -2.432 2.166 -31.634 1.00 86.75 304 THR A O 1
ATOM 2385 N N . VAL A 1 305 ? -2.338 0.459 -30.172 1.00 85.75 305 VAL A N 1
ATOM 2386 C CA . VAL A 1 305 ? -1.412 1.052 -29.214 1.00 85.75 305 VAL A CA 1
ATOM 2387 C C . VAL A 1 305 ? -0.204 0.151 -29.008 1.00 85.75 305 VAL A C 1
ATOM 2389 O O . VAL A 1 305 ? -0.251 -1.037 -29.311 1.00 85.75 305 VAL A O 1
ATOM 2392 N N . GLU A 1 306 ? 0.862 0.712 -28.451 1.00 86.12 306 GLU A N 1
ATOM 2393 C CA . GLU A 1 306 ? 1.974 -0.038 -27.872 1.00 86.12 306 GLU A CA 1
ATOM 2394 C C . GLU A 1 306 ? 1.966 0.173 -26.353 1.00 86.12 306 GLU A C 1
ATOM 2396 O O . GLU A 1 306 ? 1.560 1.229 -25.860 1.00 86.12 306 GLU A O 1
ATOM 2401 N N . VAL A 1 307 ? 2.386 -0.837 -25.588 1.00 87.31 307 VAL A N 1
ATOM 2402 C CA . VAL A 1 307 ? 2.481 -0.742 -24.127 1.00 87.31 307 VAL A CA 1
ATOM 2403 C C . VAL A 1 307 ? 3.840 -1.182 -23.624 1.00 87.31 307 VAL A C 1
ATOM 2405 O O . VAL A 1 307 ? 4.425 -2.164 -24.077 1.00 87.31 307 VAL A O 1
ATOM 2408 N N . LEU A 1 308 ? 4.281 -0.481 -22.594 1.00 84.62 308 LEU A N 1
ATOM 2409 C CA . LEU A 1 308 ? 5.386 -0.863 -21.741 1.00 84.62 308 LEU A CA 1
ATOM 2410 C C . LEU A 1 308 ? 4.827 -1.533 -20.502 1.00 84.62 308 LEU A C 1
ATOM 2412 O O . LEU A 1 308 ? 3.850 -1.055 -19.926 1.00 84.62 308 LEU A O 1
ATOM 2416 N N . VAL A 1 309 ? 5.487 -2.602 -20.072 1.00 86.69 309 VAL A N 1
ATOM 2417 C CA . VAL A 1 309 ? 5.203 -3.270 -18.806 1.00 86.69 309 VAL A CA 1
ATOM 2418 C C . VAL A 1 309 ? 6.427 -3.148 -17.913 1.00 86.69 309 VAL A C 1
ATOM 2420 O O . VAL A 1 309 ? 7.549 -3.485 -18.300 1.00 86.69 309 VAL A O 1
ATOM 2423 N N . ASP A 1 310 ? 6.209 -2.637 -16.712 1.00 82.50 310 ASP A N 1
ATOM 2424 C CA . ASP A 1 310 ? 7.238 -2.478 -15.702 1.00 82.50 310 ASP A CA 1
ATOM 2425 C C . ASP A 1 310 ? 7.540 -3.821 -15.016 1.00 82.50 310 ASP A C 1
ATOM 2427 O O . ASP A 1 310 ? 6.663 -4.657 -14.816 1.00 82.50 310 ASP A O 1
ATOM 2431 N N . ALA A 1 311 ? 8.806 -4.016 -14.636 1.00 76.38 311 ALA A N 1
ATOM 2432 C CA . ALA A 1 311 ? 9.271 -5.126 -13.800 1.00 76.38 311 ALA A CA 1
ATOM 2433 C C . ALA A 1 311 ? 8.911 -6.560 -14.277 1.00 76.38 311 ALA A C 1
ATOM 2435 O O . ALA A 1 311 ? 8.855 -7.475 -13.463 1.00 76.38 311 ALA A O 1
ATOM 2436 N N . LEU A 1 312 ? 8.778 -6.792 -15.592 1.00 78.19 312 LEU A N 1
ATOM 2437 C CA . LEU A 1 312 ? 8.503 -8.116 -16.192 1.00 78.19 312 LEU A CA 1
ATOM 2438 C C . LEU A 1 312 ? 9.331 -9.311 -15.661 1.00 78.19 312 LEU A C 1
ATOM 2440 O O . LEU A 1 312 ? 8.747 -10.387 -15.531 1.00 78.19 312 LEU A O 1
ATOM 2444 N N . PRO A 1 313 ? 10.639 -9.181 -15.344 1.00 75.44 313 PRO A N 1
ATOM 2445 C CA . PRO A 1 313 ? 11.423 -10.254 -14.726 1.00 75.44 313 PRO A CA 1
ATOM 2446 C C . PRO A 1 313 ? 10.809 -10.871 -13.465 1.00 75.44 313 PRO A C 1
ATOM 2448 O O . PRO A 1 313 ? 11.023 -12.051 -13.222 1.00 75.44 313 PRO A O 1
ATOM 2451 N N . LEU A 1 314 ? 9.986 -10.127 -12.713 1.00 78.31 314 LEU A N 1
ATOM 2452 C CA . LEU A 1 314 ? 9.303 -10.658 -11.528 1.00 78.31 314 LEU A CA 1
ATOM 2453 C C . LEU A 1 314 ? 8.335 -11.807 -11.849 1.00 78.31 314 LEU A C 1
ATOM 2455 O O . LEU A 1 314 ? 7.955 -12.548 -10.955 1.00 78.31 314 LEU A O 1
ATOM 2459 N N . MET A 1 315 ? 7.932 -11.964 -13.113 1.00 83.25 315 MET A N 1
ATOM 2460 C CA . MET A 1 315 ? 7.024 -13.028 -13.548 1.00 83.25 315 MET A CA 1
ATOM 2461 C C . MET A 1 315 ? 7.730 -14.369 -13.801 1.00 83.25 315 MET A C 1
ATOM 2463 O O . MET A 1 315 ? 7.051 -15.342 -14.108 1.00 83.25 315 MET A O 1
ATOM 2467 N N . GLN A 1 316 ? 9.066 -14.438 -13.739 1.00 77.25 316 GLN A N 1
ATOM 2468 C CA . GLN A 1 316 ? 9.822 -15.652 -14.095 1.00 77.25 316 GLN A CA 1
ATOM 2469 C C . GLN A 1 316 ? 9.958 -16.648 -12.938 1.00 77.25 316 GLN A C 1
ATOM 2471 O O . GLN A 1 316 ? 9.936 -17.853 -13.166 1.00 77.25 316 GLN A O 1
ATOM 2476 N N . GLU A 1 317 ? 10.070 -16.149 -11.710 1.00 72.94 317 GLU A N 1
ATOM 2477 C CA . GLU A 1 317 ? 10.300 -16.956 -10.510 1.00 72.94 317 GLU A CA 1
ATOM 2478 C C . GLU A 1 317 ? 9.292 -16.563 -9.431 1.00 72.94 317 GLU A C 1
ATOM 2480 O O . GLU A 1 317 ? 9.624 -15.968 -8.410 1.00 72.94 317 GLU A O 1
ATOM 2485 N N . VAL A 1 318 ? 8.015 -16.840 -9.695 1.00 81.38 318 VAL A N 1
ATOM 2486 C CA . VAL A 1 318 ? 6.952 -16.553 -8.731 1.00 81.38 318 VAL A CA 1
ATOM 2487 C C . VAL A 1 318 ? 6.837 -17.707 -7.742 1.00 81.38 318 VAL A C 1
ATOM 2489 O O . VAL A 1 318 ? 6.625 -18.850 -8.144 1.00 81.38 318 VAL A O 1
ATOM 2492 N N . ASP A 1 319 ? 6.901 -17.398 -6.451 1.00 79.25 319 ASP A N 1
ATOM 2493 C CA . ASP A 1 319 ? 6.461 -18.287 -5.378 1.00 79.25 319 ASP A CA 1
ATOM 2494 C C . ASP A 1 319 ? 5.106 -17.791 -4.839 1.00 79.25 319 ASP A C 1
ATOM 2496 O O . ASP A 1 319 ? 5.069 -16.795 -4.113 1.00 79.25 319 ASP A O 1
ATOM 2500 N N . PRO A 1 320 ? 3.977 -18.441 -5.188 1.00 85.06 320 PRO A N 1
ATOM 2501 C CA . PRO A 1 320 ? 2.658 -18.049 -4.694 1.00 85.06 320 PRO A CA 1
ATOM 2502 C C . PRO A 1 320 ? 2.517 -18.087 -3.168 1.00 85.06 320 PRO A C 1
ATOM 2504 O O . PRO A 1 320 ? 1.662 -17.380 -2.635 1.00 85.06 320 PRO A O 1
ATOM 2507 N N . GLU A 1 321 ? 3.347 -18.870 -2.472 1.00 81.94 321 GLU A N 1
ATOM 2508 C CA . GLU A 1 321 ? 3.355 -18.985 -1.007 1.00 81.94 321 GLU A CA 1
ATOM 2509 C C . GLU A 1 321 ? 4.431 -18.101 -0.352 1.00 81.94 321 GLU A C 1
ATOM 2511 O O . GLU A 1 321 ? 4.500 -18.005 0.875 1.00 81.94 321 GLU A O 1
ATOM 2516 N N . GLY A 1 322 ? 5.261 -17.435 -1.159 1.00 79.00 322 GLY A N 1
ATOM 2517 C CA . GLY A 1 322 ? 6.354 -16.590 -0.698 1.00 79.00 322 GLY A CA 1
ATOM 2518 C C . GLY A 1 322 ? 5.875 -15.300 -0.032 1.00 79.00 322 GLY A C 1
ATOM 2519 O O . GLY A 1 322 ? 4.722 -14.887 -0.151 1.00 79.00 322 GLY A O 1
ATOM 2520 N N . ASP A 1 323 ? 6.783 -14.598 0.647 1.00 81.69 323 ASP A N 1
ATOM 2521 C CA . ASP A 1 323 ? 6.481 -13.329 1.329 1.00 81.69 323 ASP A CA 1
ATOM 2522 C C . ASP A 1 323 ? 6.079 -12.188 0.373 1.00 81.69 323 ASP A C 1
ATOM 2524 O O . ASP A 1 323 ? 5.435 -11.212 0.784 1.00 81.69 323 ASP A O 1
ATOM 2528 N N . PHE A 1 324 ? 6.458 -12.303 -0.901 1.00 84.44 324 PHE A N 1
ATOM 2529 C CA . PHE A 1 324 ? 6.149 -11.363 -1.968 1.00 84.44 324 PHE A CA 1
ATOM 2530 C C . PHE A 1 324 ? 5.502 -12.075 -3.157 1.00 84.44 324 PHE A C 1
ATOM 2532 O O . PHE A 1 324 ? 5.936 -13.148 -3.559 1.00 84.44 324 PHE A O 1
ATOM 2539 N N . ILE A 1 325 ? 4.513 -11.423 -3.768 1.00 86.38 325 ILE A N 1
ATOM 2540 C CA . ILE A 1 325 ? 3.889 -11.856 -5.017 1.00 86.38 325 ILE A CA 1
ATOM 2541 C C . ILE A 1 325 ? 3.758 -10.656 -5.968 1.00 86.38 325 ILE A C 1
ATOM 2543 O O . ILE A 1 325 ? 3.305 -9.596 -5.540 1.00 86.38 325 ILE A O 1
ATOM 2547 N N . PRO A 1 326 ? 4.104 -10.753 -7.265 1.00 86.69 326 PRO A N 1
ATOM 2548 C CA . PRO A 1 326 ? 4.095 -9.608 -8.183 1.00 86.69 326 PRO A CA 1
ATOM 2549 C C . PRO A 1 326 ? 2.685 -9.272 -8.695 1.00 86.69 326 PRO A C 1
ATOM 2551 O O . PRO A 1 326 ? 2.451 -9.087 -9.889 1.00 86.69 326 PRO A O 1
ATOM 2554 N N . ALA A 1 327 ? 1.718 -9.189 -7.782 1.00 89.62 327 ALA A N 1
ATOM 2555 C CA . ALA A 1 327 ? 0.318 -8.970 -8.106 1.00 89.62 327 ALA A CA 1
ATOM 2556 C C . ALA A 1 327 ? -0.010 -7.506 -8.452 1.00 89.62 327 ALA A C 1
ATOM 2558 O O . ALA A 1 327 ? -1.116 -7.219 -8.902 1.00 89.62 327 ALA A O 1
ATOM 2559 N N . HIS A 1 328 ? 0.938 -6.579 -8.285 1.00 91.00 328 HIS A N 1
ATOM 2560 C CA . HIS A 1 328 ? 0.850 -5.220 -8.811 1.00 91.00 328 HIS A CA 1
ATOM 2561 C C . HIS A 1 328 ? 1.573 -5.095 -10.155 1.00 91.00 328 HIS A C 1
ATOM 2563 O O . HIS A 1 328 ? 2.800 -5.025 -10.215 1.00 91.00 328 HIS A O 1
ATOM 2569 N N . ILE A 1 329 ? 0.801 -5.016 -11.233 1.00 91.38 329 ILE A N 1
ATOM 2570 C CA . ILE A 1 329 ? 1.315 -4.919 -12.599 1.00 91.38 329 ILE A CA 1
ATOM 2571 C C . ILE A 1 329 ? 1.159 -3.474 -13.055 1.00 91.38 329 ILE A C 1
ATOM 2573 O O . ILE A 1 329 ? 0.064 -2.916 -13.006 1.00 91.38 329 ILE A O 1
ATOM 2577 N N . THR A 1 330 ? 2.254 -2.860 -13.490 1.00 90.50 330 THR A N 1
ATOM 2578 C CA . THR A 1 330 ? 2.286 -1.449 -13.894 1.00 90.50 330 THR A CA 1
ATOM 2579 C C . THR A 1 330 ? 2.899 -1.287 -15.271 1.00 90.50 330 THR A C 1
ATOM 2581 O O . THR A 1 330 ? 3.592 -2.175 -15.770 1.00 90.50 330 THR A O 1
ATOM 2584 N N . GLY A 1 331 ? 2.634 -0.149 -15.899 1.00 89.88 331 GLY A N 1
ATOM 2585 C CA . GLY A 1 331 ? 3.176 0.149 -17.209 1.00 89.88 331 GLY A CA 1
ATOM 2586 C C . GLY A 1 331 ? 2.754 1.510 -17.733 1.00 89.88 331 GLY A C 1
ATOM 2587 O O . GLY A 1 331 ? 2.251 2.359 -16.992 1.00 89.88 331 GLY A O 1
ATOM 2588 N N . ALA A 1 332 ? 2.964 1.718 -19.027 1.00 88.25 332 ALA A N 1
ATOM 2589 C CA . ALA A 1 332 ? 2.454 2.877 -19.749 1.00 88.25 332 ALA A CA 1
ATOM 2590 C C . ALA A 1 332 ? 2.027 2.495 -21.165 1.00 88.25 332 ALA A C 1
ATOM 2592 O O . ALA A 1 332 ? 2.538 1.531 -21.727 1.00 88.25 332 ALA A O 1
ATOM 2593 N N . VAL A 1 333 ? 1.073 3.230 -21.726 1.00 87.12 333 VAL A N 1
ATOM 2594 C CA . VAL A 1 333 ? 0.812 3.214 -23.168 1.00 87.12 333 VAL A CA 1
ATOM 2595 C C . VAL A 1 333 ? 1.791 4.181 -23.826 1.00 87.12 333 VAL A C 1
ATOM 2597 O O . VAL A 1 333 ? 1.884 5.336 -23.407 1.00 87.12 333 VAL A O 1
ATOM 2600 N N . VAL A 1 334 ? 2.511 3.713 -24.843 1.00 80.81 334 VAL A N 1
ATOM 2601 C CA . VAL A 1 334 ? 3.385 4.557 -25.661 1.00 80.81 334 VAL A CA 1
ATOM 2602 C C . VAL A 1 334 ? 2.485 5.374 -26.583 1.00 80.81 334 VAL A C 1
ATOM 2604 O O . VAL A 1 334 ? 1.720 4.817 -27.370 1.00 80.81 334 VAL A O 1
ATOM 2607 N N . SER A 1 335 ? 2.530 6.698 -26.457 1.00 66.75 335 SER A N 1
ATOM 2608 C CA . SER A 1 335 ? 1.736 7.609 -27.285 1.00 66.75 335 SER A CA 1
ATOM 2609 C C . SER A 1 335 ? 2.596 8.775 -27.742 1.00 66.75 335 SER A C 1
ATOM 2611 O O . SER A 1 335 ? 3.155 9.502 -26.920 1.00 66.75 335 SER A O 1
ATOM 2613 N N . GLU A 1 336 ? 2.642 9.000 -29.054 1.00 54.69 336 GLU A N 1
ATOM 2614 C CA . GLU A 1 336 ? 3.202 10.217 -29.634 1.00 54.69 336 GLU A CA 1
ATOM 2615 C C . GLU A 1 336 ? 2.109 11.301 -29.703 1.00 54.69 336 GLU A C 1
ATOM 2617 O O . GLU A 1 336 ? 1.137 11.184 -30.446 1.00 54.69 336 GLU A O 1
ATOM 2622 N N . GLY A 1 337 ? 2.250 12.370 -28.912 1.00 56.12 337 GLY A N 1
ATOM 2623 C CA . GLY A 1 337 ? 1.386 13.559 -28.983 1.00 56.12 337 GLY A CA 1
ATOM 2624 C C . GLY A 1 337 ? 0.063 13.493 -28.200 1.00 56.12 337 GLY A C 1
ATOM 2625 O O . GLY A 1 337 ? -0.137 12.635 -27.341 1.00 56.12 337 GLY A O 1
ATOM 2626 N N . ASP A 1 338 ? -0.837 14.446 -28.480 1.00 54.75 338 ASP A N 1
ATOM 2627 C CA . ASP A 1 338 ? -2.164 14.598 -27.847 1.00 54.75 338 ASP A CA 1
ATOM 2628 C C . ASP A 1 338 ? -3.219 13.659 -28.477 1.00 54.75 338 ASP A C 1
ATOM 2630 O O . ASP A 1 338 ? -4.336 14.069 -28.800 1.00 54.75 338 ASP A O 1
ATOM 2634 N N . GLY A 1 339 ? -2.835 12.399 -28.706 1.00 52.25 339 GLY A N 1
ATOM 2635 C CA . GLY A 1 339 ? -3.680 11.364 -29.303 1.00 52.25 339 GLY A CA 1
ATOM 2636 C C . GLY A 1 339 ? -4.953 11.050 -28.496 1.00 52.25 339 GLY A C 1
ATOM 2637 O O . GLY A 1 339 ? -5.125 11.537 -27.375 1.00 52.25 339 GLY A O 1
ATOM 2638 N N . PRO A 1 340 ? -5.875 10.248 -29.063 1.00 50.56 340 PRO A N 1
ATOM 2639 C CA . PRO A 1 340 ? -7.137 9.892 -28.413 1.00 50.56 340 PRO A CA 1
ATOM 2640 C C . PRO A 1 340 ? -6.917 9.262 -27.025 1.00 50.56 340 PRO A C 1
ATOM 2642 O O . PRO A 1 340 ? -5.837 8.730 -26.755 1.00 50.56 340 PRO A O 1
ATOM 2645 N N . PRO A 1 341 ? -7.932 9.293 -26.136 1.00 63.12 341 PRO A N 1
ATOM 2646 C CA . PRO A 1 341 ? -7.827 8.677 -24.819 1.00 63.12 341 PRO A CA 1
ATOM 2647 C C . PRO A 1 341 ? -7.402 7.216 -24.958 1.00 63.12 341 PRO A C 1
ATOM 2649 O O . PRO A 1 341 ? -7.966 6.465 -25.756 1.00 63.12 341 PRO A O 1
ATOM 2652 N N . ALA A 1 342 ? -6.381 6.839 -24.193 1.00 72.38 342 ALA A N 1
ATOM 2653 C CA . ALA A 1 342 ? -5.793 5.518 -24.287 1.00 72.38 342 ALA A CA 1
ATOM 2654 C C . ALA A 1 342 ? -6.838 4.427 -23.965 1.00 72.38 342 ALA A C 1
ATOM 2656 O O . ALA A 1 342 ? -7.686 4.627 -23.086 1.00 72.38 342 ALA A O 1
ATOM 2657 N N . PRO A 1 343 ? -6.812 3.295 -24.688 1.00 84.19 343 PRO A N 1
ATOM 2658 C CA . PRO A 1 343 ? -7.878 2.310 -24.639 1.00 84.19 343 PRO A CA 1
ATOM 2659 C C . PRO A 1 343 ? -7.941 1.596 -23.288 1.00 84.19 343 PRO A C 1
ATOM 2661 O O . PRO A 1 343 ? -6.996 1.582 -22.496 1.00 84.19 343 PRO A O 1
ATOM 2664 N N . MET A 1 344 ? -9.078 0.943 -23.060 1.00 89.44 344 MET A N 1
ATOM 2665 C CA . MET A 1 344 ? -9.222 -0.063 -22.018 1.00 89.44 344 MET A CA 1
ATOM 2666 C C . MET A 1 344 ? -8.230 -1.211 -22.256 1.00 89.44 344 MET A C 1
ATOM 2668 O O . MET A 1 344 ? -8.082 -1.692 -23.380 1.00 89.44 344 MET A O 1
ATOM 2672 N N . LEU A 1 345 ? -7.579 -1.674 -21.193 1.00 92.69 345 LEU A N 1
ATOM 2673 C CA . LEU A 1 345 ? -6.603 -2.759 -21.217 1.00 92.69 345 LEU A CA 1
ATOM 2674 C C . LEU A 1 345 ? -7.112 -3.944 -20.392 1.00 92.69 345 LEU A C 1
ATOM 2676 O O . LEU A 1 345 ? -7.588 -3.774 -19.273 1.00 92.69 345 LEU A O 1
ATOM 2680 N N . ALA A 1 346 ? -6.975 -5.156 -20.916 1.00 94.00 346 ALA A N 1
ATOM 2681 C CA . ALA A 1 346 ? -7.124 -6.399 -20.176 1.00 94.00 346 ALA A CA 1
ATOM 2682 C C . ALA A 1 346 ? -5.735 -6.962 -19.867 1.00 94.00 346 ALA A C 1
ATOM 2684 O O . ALA A 1 346 ? -4.877 -7.048 -20.743 1.00 94.00 346 ALA A O 1
ATOM 2685 N N . ILE A 1 347 ? -5.527 -7.355 -18.616 1.00 94.69 347 ILE A N 1
ATOM 2686 C CA . ILE A 1 347 ? -4.300 -7.989 -18.147 1.00 94.69 347 ILE A CA 1
ATOM 2687 C C . ILE A 1 347 ? -4.602 -9.464 -17.962 1.00 94.69 347 ILE A C 1
ATOM 2689 O O . ILE A 1 347 ? -5.481 -9.819 -17.173 1.00 94.69 347 ILE A O 1
ATOM 2693 N N . ALA A 1 348 ? -3.899 -10.318 -18.695 1.00 95.25 348 ALA A N 1
ATOM 2694 C CA . ALA A 1 348 ? -4.072 -11.755 -18.617 1.00 95.25 348 ALA A CA 1
ATOM 2695 C C . ALA A 1 348 ? -2.826 -12.440 -18.063 1.00 95.25 348 ALA A C 1
ATOM 2697 O O . ALA A 1 348 ? -1.707 -12.166 -18.492 1.00 95.25 348 ALA A O 1
ATOM 2698 N N . LEU A 1 349 ? -3.059 -13.360 -17.132 1.00 93.62 349 LEU A N 1
ATOM 2699 C CA . LEU A 1 349 ? -2.059 -14.266 -16.591 1.00 93.62 349 LEU A CA 1
ATOM 2700 C C . LEU A 1 349 ? -2.407 -15.682 -17.027 1.00 93.62 349 LEU A C 1
ATOM 2702 O O . LEU A 1 349 ? -3.560 -16.102 -16.919 1.00 93.62 349 LEU A O 1
ATOM 2706 N N . ASN A 1 350 ? -1.416 -16.404 -17.548 1.00 94.12 350 ASN A N 1
ATOM 2707 C CA . ASN A 1 350 ? -1.543 -17.820 -17.911 1.00 94.12 350 ASN A CA 1
ATOM 2708 C C . ASN A 1 350 ? -2.783 -18.108 -18.790 1.00 94.12 350 ASN A C 1
ATOM 2710 O O . ASN A 1 350 ? -3.542 -19.046 -18.553 1.00 94.12 350 ASN A O 1
ATOM 2714 N N . GLY A 1 351 ? -3.029 -17.244 -19.784 1.00 94.00 351 GLY A N 1
ATOM 2715 C CA . GLY A 1 351 ? -4.148 -17.364 -20.728 1.00 94.00 351 GLY A CA 1
ATOM 2716 C C . GLY A 1 351 ? -5.526 -16.949 -20.191 1.00 94.00 351 GLY A C 1
ATOM 2717 O O . GLY A 1 351 ? -6.513 -17.062 -20.920 1.00 94.00 351 GLY A O 1
ATOM 2718 N N . THR A 1 352 ? -5.616 -16.438 -18.960 1.00 95.12 352 THR A N 1
ATOM 2719 C CA . THR A 1 352 ? -6.870 -15.993 -18.331 1.00 95.12 352 THR A CA 1
ATOM 2720 C C . THR A 1 352 ? -6.819 -14.508 -18.004 1.00 95.12 352 THR A C 1
ATOM 2722 O O . THR A 1 352 ? -5.843 -14.029 -17.435 1.00 95.12 352 THR A O 1
ATOM 2725 N N . VAL A 1 353 ? -7.876 -13.761 -18.328 1.00 93.94 353 VAL A N 1
ATOM 2726 C CA . VAL A 1 353 ? -7.978 -12.338 -17.968 1.00 93.94 353 VAL A CA 1
ATOM 2727 C C . VAL A 1 353 ? -8.069 -12.209 -16.445 1.00 93.94 353 VAL A C 1
ATOM 2729 O O . VAL A 1 353 ? -9.070 -12.585 -15.839 1.00 93.94 353 VAL A O 1
ATOM 2732 N N . ALA A 1 354 ? -7.027 -11.668 -15.824 1.00 92.50 354 ALA A N 1
ATOM 2733 C CA . ALA A 1 354 ? -6.898 -11.517 -14.379 1.00 92.50 354 ALA A CA 1
ATOM 2734 C C . ALA A 1 354 ? -7.358 -10.134 -13.890 1.00 92.50 354 ALA A C 1
ATOM 2736 O O . ALA A 1 354 ? -7.856 -10.014 -12.772 1.00 92.50 354 ALA A O 1
ATOM 2737 N N . ALA A 1 355 ? -7.226 -9.102 -14.728 1.00 91.56 355 ALA A N 1
ATOM 2738 C CA . ALA A 1 355 ? -7.682 -7.748 -14.432 1.00 91.56 355 ALA A CA 1
ATOM 2739 C C . ALA A 1 355 ? -8.069 -6.984 -15.702 1.00 91.56 355 ALA A C 1
ATOM 2741 O O . ALA A 1 355 ? -7.681 -7.342 -16.813 1.00 91.56 355 ALA A O 1
ATOM 2742 N N . VAL A 1 356 ? -8.820 -5.900 -15.524 1.00 90.44 356 VAL A N 1
ATOM 2743 C CA . VAL A 1 356 ? -9.111 -4.908 -16.562 1.00 90.44 356 VAL A CA 1
ATOM 2744 C C . VAL A 1 356 ? -8.789 -3.533 -15.985 1.00 90.44 356 VAL A C 1
ATOM 2746 O O . VAL A 1 356 ? -9.133 -3.252 -14.840 1.00 90.44 356 VAL A O 1
ATOM 2749 N N . THR A 1 357 ? -8.104 -2.691 -16.750 1.00 91.06 357 THR A N 1
ATOM 2750 C CA . THR A 1 357 ? -7.650 -1.369 -16.314 1.00 91.06 357 THR A CA 1
ATOM 2751 C C . THR A 1 357 ? -7.696 -0.352 -17.448 1.00 91.06 357 THR A C 1
ATOM 2753 O O . THR A 1 357 ? -7.940 -0.697 -18.601 1.00 91.06 357 THR A O 1
ATOM 2756 N N . ARG A 1 358 ? -7.455 0.915 -17.123 1.00 89.69 358 ARG A N 1
ATOM 2757 C CA . ARG A 1 358 ? -7.231 1.987 -18.091 1.00 89.69 358 ARG A CA 1
ATOM 2758 C C . ARG A 1 358 ? -6.045 2.848 -17.667 1.00 89.69 358 ARG A C 1
ATOM 2760 O O . ARG A 1 358 ? -5.771 2.947 -16.466 1.00 89.69 358 ARG A O 1
ATOM 2767 N N . PRO A 1 359 ? -5.380 3.516 -18.617 1.00 89.69 359 PRO A N 1
ATOM 2768 C CA . PRO A 1 359 ? -4.425 4.560 -18.289 1.00 89.69 359 PRO A CA 1
ATOM 2769 C C . PRO A 1 359 ? -5.059 5.715 -17.517 1.00 89.69 359 PRO A C 1
ATOM 2771 O O . PRO A 1 359 ? -6.234 6.047 -17.693 1.00 89.69 359 PRO A O 1
ATOM 2774 N N . TYR A 1 360 ? -4.265 6.326 -16.646 1.00 89.00 360 TYR A N 1
ATOM 2775 C CA . TYR A 1 360 ? -4.665 7.503 -15.889 1.00 89.00 360 TYR A CA 1
ATOM 2776 C C . TYR A 1 360 ? -4.905 8.705 -16.804 1.00 89.00 360 TYR A C 1
ATOM 2778 O O . TYR A 1 360 ? -4.193 8.899 -17.787 1.00 89.00 360 TYR A O 1
ATOM 2786 N N . SER A 1 361 ? -5.853 9.570 -16.430 1.00 86.88 361 SER A N 1
ATOM 2787 C CA . SER A 1 361 ? -6.120 10.824 -17.155 1.00 86.88 361 SER A CA 1
ATOM 2788 C C . SER A 1 361 ? -5.072 11.922 -16.910 1.00 86.88 361 SER A C 1
ATOM 2790 O O . SER A 1 361 ? -5.154 13.014 -17.470 1.00 86.88 361 SER A O 1
ATOM 2792 N N . PHE A 1 362 ? -4.083 11.655 -16.055 1.00 87.19 362 PHE A N 1
ATOM 2793 C CA . PHE A 1 362 ? -3.054 12.601 -15.642 1.00 87.19 362 PHE A CA 1
ATOM 2794 C C . PHE A 1 362 ? -1.663 11.959 -15.699 1.00 87.19 362 PHE A C 1
ATOM 2796 O O . PHE A 1 362 ? -1.531 10.749 -15.497 1.00 87.19 362 PHE A O 1
ATOM 2803 N N . PRO A 1 363 ? -0.591 12.757 -15.876 1.00 85.38 363 PRO A N 1
ATOM 2804 C CA . PRO A 1 363 ? 0.756 12.212 -15.882 1.00 85.38 363 PRO A CA 1
ATOM 2805 C C . PRO A 1 363 ? 1.140 11.595 -14.535 1.00 85.38 363 PRO A C 1
ATOM 2807 O O . PRO A 1 363 ? 1.012 12.236 -13.480 1.00 85.38 363 PRO A O 1
ATOM 2810 N N . VAL A 1 364 ? 1.690 10.384 -14.572 1.00 85.25 364 VAL A N 1
ATOM 2811 C CA . VAL A 1 364 ? 2.230 9.684 -13.403 1.00 85.25 364 VAL A CA 1
ATOM 2812 C C . VAL A 1 364 ? 3.741 9.634 -13.523 1.00 85.25 364 VAL A C 1
ATOM 2814 O O . VAL A 1 364 ? 4.294 8.937 -14.369 1.00 85.25 364 VAL A O 1
ATOM 2817 N N . MET A 1 365 ? 4.408 10.396 -12.656 1.00 78.25 365 MET A N 1
ATOM 2818 C CA . MET A 1 365 ? 5.873 10.429 -12.565 1.00 78.25 365 MET A CA 1
ATOM 2819 C C . MET A 1 365 ? 6.551 10.770 -13.909 1.00 78.25 365 MET A C 1
ATOM 2821 O O . MET A 1 365 ? 7.618 10.259 -14.210 1.00 78.25 365 MET A O 1
ATOM 2825 N N . GLY A 1 366 ? 5.915 11.635 -14.708 1.00 76.31 366 GLY A N 1
ATOM 2826 C CA . GLY A 1 366 ? 6.392 12.062 -16.031 1.00 76.31 366 GLY A CA 1
ATOM 2827 C C . GLY A 1 366 ? 5.723 11.344 -17.208 1.00 76.31 366 GLY A C 1
ATOM 2828 O O . GLY A 1 366 ? 5.648 11.913 -18.292 1.00 76.31 366 GLY A O 1
ATOM 2829 N N . ARG A 1 367 ? 5.137 10.159 -16.990 1.00 81.56 367 ARG A N 1
ATOM 2830 C CA . ARG A 1 367 ? 4.497 9.351 -18.043 1.00 81.56 367 ARG A CA 1
ATOM 2831 C C . ARG A 1 367 ? 3.049 9.774 -18.280 1.00 81.56 367 ARG A C 1
ATOM 2833 O O . ARG A 1 367 ? 2.258 9.781 -17.337 1.00 81.56 367 ARG A O 1
ATOM 2840 N N . ARG A 1 368 ? 2.686 10.103 -19.525 1.00 78.31 368 ARG A N 1
ATOM 2841 C CA . ARG A 1 368 ? 1.375 10.688 -19.894 1.00 78.31 368 ARG A CA 1
ATOM 2842 C C . ARG A 1 368 ? 0.219 9.682 -20.016 1.00 78.31 368 ARG A C 1
ATOM 2844 O O . ARG A 1 368 ? -0.922 10.119 -20.054 1.00 78.31 368 ARG A O 1
ATOM 2851 N N . ALA A 1 369 ? 0.497 8.378 -20.011 1.00 86.25 369 ALA A N 1
ATOM 2852 C CA . ALA A 1 369 ? -0.513 7.317 -20.076 1.00 86.25 369 ALA A CA 1
ATOM 2853 C C . ALA A 1 369 ? -0.098 6.083 -19.252 1.00 86.25 369 ALA A C 1
ATOM 2855 O O . ALA A 1 369 ? -0.160 4.943 -19.716 1.00 86.25 369 ALA A O 1
ATOM 2856 N N . ALA A 1 370 ? 0.374 6.316 -18.025 1.00 89.56 370 ALA A N 1
ATOM 2857 C CA . ALA A 1 370 ? 0.669 5.227 -17.100 1.00 89.56 370 ALA A CA 1
ATOM 2858 C C . ALA A 1 370 ? -0.610 4.478 -16.711 1.00 89.56 370 ALA A C 1
ATOM 2860 O O . ALA A 1 370 ? -1.675 5.083 -16.594 1.00 89.56 370 ALA A O 1
ATOM 2861 N N . TRP A 1 371 ? -0.490 3.183 -16.457 1.00 91.56 371 TRP A N 1
ATOM 2862 C CA . TRP A 1 371 ? -1.577 2.327 -15.998 1.00 91.56 371 TRP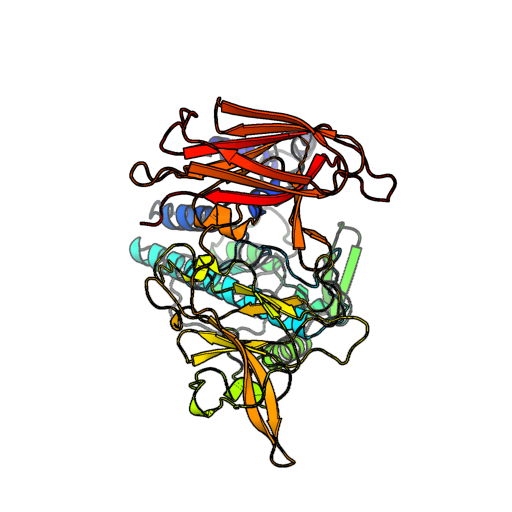 A CA 1
ATOM 2863 C C . TRP A 1 371 ? -1.081 1.385 -14.901 1.00 91.56 371 TRP A C 1
ATOM 2865 O O . TRP A 1 371 ? 0.113 1.092 -14.795 1.00 91.56 371 TRP A O 1
ATOM 2875 N N . GLU A 1 372 ? -2.011 0.904 -14.081 1.00 91.94 372 GLU A N 1
ATOM 2876 C CA . GLU A 1 372 ? -1.749 -0.146 -13.102 1.00 91.94 372 GLU A CA 1
ATOM 2877 C C . GLU A 1 372 ? -2.929 -1.110 -13.004 1.00 91.94 372 GLU A C 1
ATOM 2879 O O . GLU A 1 372 ? -4.074 -0.750 -13.281 1.00 91.94 372 GLU A O 1
ATOM 2884 N N . ALA A 1 373 ? -2.644 -2.340 -12.606 1.00 91.62 373 ALA A N 1
ATOM 2885 C CA . ALA A 1 373 ? -3.625 -3.362 -12.306 1.00 91.62 373 ALA A CA 1
ATOM 2886 C C . ALA A 1 373 ? -3.168 -4.159 -11.085 1.00 91.62 373 ALA A C 1
ATOM 2888 O O . ALA A 1 373 ? -1.982 -4.451 -10.926 1.00 91.62 373 ALA A O 1
ATOM 2889 N N . ILE A 1 374 ? -4.125 -4.525 -10.237 1.00 90.56 374 ILE A N 1
ATOM 2890 C CA . ILE A 1 374 ? -3.897 -5.443 -9.125 1.00 90.56 374 ILE A CA 1
ATOM 2891 C C . ILE A 1 374 ? -4.645 -6.723 -9.452 1.00 90.56 374 ILE A C 1
ATOM 2893 O O . ILE A 1 374 ? -5.859 -6.695 -9.647 1.00 90.56 374 ILE A O 1
ATOM 2897 N N . VAL A 1 375 ? -3.911 -7.822 -9.559 1.00 89.81 375 VAL A N 1
ATOM 2898 C CA . VAL A 1 375 ? -4.455 -9.138 -9.901 1.00 89.81 375 VAL A CA 1
ATOM 2899 C C . VAL A 1 375 ? -4.595 -10.001 -8.651 1.00 89.81 375 VAL A C 1
ATOM 2901 O O . VAL A 1 375 ? -3.864 -9.840 -7.680 1.00 89.81 375 VAL A O 1
ATOM 2904 N N . ASP A 1 376 ? -5.550 -10.923 -8.659 1.00 87.88 376 ASP A N 1
ATOM 2905 C CA . ASP A 1 376 ? -5.710 -11.879 -7.562 1.00 87.88 376 ASP A CA 1
ATOM 2906 C C . ASP A 1 376 ? -4.543 -12.896 -7.563 1.00 87.88 376 ASP A C 1
ATOM 2908 O O . ASP A 1 376 ? -4.266 -13.479 -8.619 1.00 87.88 376 ASP A O 1
ATOM 2912 N N . PRO A 1 377 ? -3.879 -13.139 -6.413 1.00 88.88 377 PRO A N 1
ATOM 2913 C CA . PRO A 1 377 ? -2.841 -14.159 -6.250 1.00 88.88 377 PRO A CA 1
ATOM 2914 C C . PRO A 1 377 ? -3.168 -15.534 -6.833 1.00 88.88 377 PRO A C 1
ATOM 2916 O O . PRO A 1 377 ? -2.274 -16.216 -7.326 1.00 88.88 377 PRO A O 1
ATOM 2919 N N . ARG A 1 378 ? -4.446 -15.934 -6.845 1.00 90.31 378 ARG A N 1
ATOM 2920 C CA . ARG A 1 378 ? -4.884 -17.242 -7.361 1.00 90.31 378 ARG A CA 1
ATOM 2921 C C . ARG A 1 378 ? -4.567 -17.482 -8.841 1.00 90.31 378 ARG A C 1
ATOM 2923 O O . ARG A 1 378 ? -4.705 -18.605 -9.315 1.00 90.31 378 ARG A O 1
ATOM 2930 N N . TRP A 1 379 ? -4.255 -16.425 -9.593 1.00 91.12 379 TRP A N 1
ATOM 2931 C CA . TRP A 1 379 ? -3.921 -16.518 -11.015 1.00 91.12 379 TRP A CA 1
ATOM 2932 C C . TRP A 1 379 ? -2.450 -16.856 -11.271 1.00 91.12 379 TRP A C 1
ATOM 2934 O O . TRP A 1 379 ? -2.100 -17.188 -12.407 1.00 91.12 379 TRP A O 1
ATOM 2944 N N . PHE A 1 380 ? -1.601 -16.781 -10.244 1.00 89.94 380 PHE A N 1
ATOM 2945 C CA . PHE A 1 380 ? -0.197 -17.154 -10.342 1.00 89.94 380 PHE A CA 1
ATOM 2946 C C . PHE A 1 380 ? -0.003 -18.657 -10.143 1.00 89.94 380 PHE A C 1
ATOM 2948 O O . PHE A 1 380 ? -0.682 -19.293 -9.338 1.00 89.94 380 PHE A O 1
ATOM 2955 N N . VAL A 1 381 ? 0.961 -19.214 -10.870 1.00 90.81 381 VAL A N 1
ATOM 2956 C CA . VAL A 1 381 ? 1.478 -20.573 -10.668 1.00 90.81 381 VAL A CA 1
ATOM 2957 C C . VAL A 1 381 ? 2.930 -20.509 -10.184 1.00 90.81 381 VAL A C 1
ATOM 2959 O O . VAL A 1 381 ? 3.597 -19.508 -10.456 1.00 90.81 381 VAL A O 1
ATOM 2962 N N . PRO A 1 382 ? 3.445 -21.538 -9.486 1.00 86.25 382 PRO A N 1
ATOM 2963 C CA . PRO A 1 382 ? 4.859 -21.595 -9.123 1.00 86.25 382 PRO A CA 1
ATOM 2964 C C . PRO A 1 382 ? 5.780 -21.512 -10.350 1.00 86.25 382 PRO A C 1
ATOM 2966 O O . PRO A 1 382 ? 5.564 -22.213 -11.340 1.00 86.25 382 PRO A O 1
ATOM 2969 N N . GLY A 1 383 ? 6.820 -20.681 -10.269 1.00 82.00 383 GLY A N 1
ATOM 2970 C CA . GLY A 1 383 ? 7.793 -20.449 -11.335 1.00 82.00 383 GLY A CA 1
ATOM 2971 C C . GLY A 1 383 ? 7.332 -19.420 -12.370 1.00 82.00 383 GLY A C 1
ATOM 2972 O O . GLY A 1 383 ? 6.816 -18.350 -12.030 1.00 82.00 383 GLY A O 1
ATOM 2973 N N . ALA A 1 384 ? 7.561 -19.724 -13.648 1.00 84.56 384 ALA A N 1
ATOM 2974 C CA . ALA A 1 384 ? 7.342 -18.779 -14.735 1.00 84.56 384 ALA A CA 1
ATOM 2975 C C . ALA A 1 384 ? 5.854 -18.618 -15.072 1.00 84.56 384 ALA A C 1
ATOM 2977 O O . ALA A 1 384 ? 5.142 -19.587 -15.334 1.00 84.56 384 ALA A O 1
ATOM 2978 N N . ASN A 1 385 ? 5.404 -17.367 -15.129 1.00 88.00 385 ASN A N 1
ATOM 2979 C CA . ASN A 1 385 ? 4.045 -16.971 -15.469 1.00 88.00 385 ASN A CA 1
ATOM 2980 C C . ASN A 1 385 ? 4.040 -16.173 -16.776 1.00 88.00 385 ASN A C 1
ATOM 2982 O O . ASN A 1 385 ? 4.830 -15.244 -16.964 1.00 88.00 385 ASN A O 1
ATOM 2986 N N . SER A 1 386 ? 3.117 -16.498 -17.684 1.00 91.44 386 SER A N 1
ATOM 2987 C CA . SER A 1 386 ? 2.942 -15.717 -18.911 1.00 91.44 386 SER A CA 1
ATOM 2988 C C . SER A 1 386 ? 2.064 -14.502 -18.630 1.00 91.44 386 SER A C 1
ATOM 2990 O O . SER A 1 386 ? 0.942 -14.665 -18.142 1.00 91.44 386 SER A O 1
ATOM 2992 N N . LEU A 1 387 ? 2.536 -13.314 -19.005 1.00 92.62 387 LEU A N 1
ATOM 2993 C CA . LEU A 1 387 ? 1.778 -12.071 -18.920 1.00 92.62 387 LEU A CA 1
ATOM 2994 C C . LEU A 1 387 ? 1.438 -11.554 -20.321 1.00 92.62 387 LEU A C 1
ATOM 2996 O O . LEU A 1 387 ? 2.324 -11.361 -21.160 1.00 92.62 387 LEU A O 1
ATOM 3000 N N . GLU A 1 388 ? 0.156 -11.274 -20.546 1.00 94.31 388 GLU A N 1
ATOM 3001 C CA . GLU A 1 388 ? -0.327 -10.577 -21.735 1.00 94.31 388 GLU A CA 1
ATOM 3002 C C . GLU A 1 388 ? -1.060 -9.291 -21.346 1.00 94.31 388 GLU A C 1
ATOM 3004 O O . GLU A 1 388 ? -1.885 -9.278 -20.430 1.00 94.31 388 GLU A O 1
ATOM 3009 N N . VAL A 1 389 ? -0.783 -8.213 -22.078 1.00 94.88 389 VAL A N 1
ATOM 3010 C CA . VAL A 1 389 ? -1.582 -6.983 -22.047 1.00 94.88 389 VAL A CA 1
ATOM 3011 C C . VAL A 1 389 ? -2.329 -6.903 -23.365 1.00 94.88 389 VAL A C 1
ATOM 3013 O O . VAL A 1 389 ? -1.719 -6.958 -24.437 1.00 94.88 389 VAL A O 1
ATOM 3016 N N . LEU A 1 390 ? -3.651 -6.804 -23.286 1.00 94.31 390 LEU A N 1
ATOM 3017 C CA . LEU A 1 390 ? -4.537 -6.796 -24.441 1.00 94.31 390 LEU A CA 1
ATOM 3018 C C . LEU A 1 390 ? -5.360 -5.509 -24.476 1.00 94.31 390 LEU A C 1
ATOM 3020 O O . LEU A 1 390 ? -5.888 -5.079 -23.458 1.00 94.31 390 LEU A O 1
ATOM 3024 N N . GLU A 1 391 ? -5.506 -4.918 -25.651 1.00 93.25 391 GLU A N 1
ATOM 3025 C CA . GLU A 1 391 ? -6.423 -3.818 -25.906 1.00 93.25 391 GLU A CA 1
ATOM 3026 C C . GLU A 1 391 ? -7.841 -4.387 -25.973 1.00 93.25 391 GLU A C 1
ATOM 3028 O O . GLU A 1 391 ? -8.122 -5.317 -26.738 1.00 93.25 391 GLU A O 1
ATOM 3033 N N . VAL A 1 392 ? -8.738 -3.829 -25.164 1.00 91.31 392 VAL A N 1
ATOM 3034 C CA . VAL A 1 392 ? -10.156 -4.183 -25.161 1.00 91.31 392 VAL A CA 1
ATOM 3035 C C . VAL A 1 392 ? -10.851 -3.377 -26.252 1.00 91.31 392 VAL A C 1
ATOM 3037 O O . VAL A 1 392 ? -10.938 -2.153 -26.169 1.00 91.31 392 VAL A O 1
ATOM 3040 N N . ARG A 1 393 ? -11.361 -4.068 -27.275 1.00 87.75 393 ARG A N 1
ATOM 3041 C CA . ARG A 1 393 ? -12.034 -3.463 -28.429 1.00 87.75 393 ARG A CA 1
ATOM 3042 C C . ARG A 1 393 ? -13.488 -3.892 -28.488 1.00 87.75 393 ARG A C 1
ATOM 3044 O O . ARG A 1 393 ? -13.814 -5.058 -28.280 1.00 87.75 393 ARG A O 1
ATOM 3051 N N . GLU A 1 394 ? -14.360 -2.955 -28.828 1.00 82.38 394 GLU A N 1
ATOM 3052 C CA . GLU A 1 394 ? -15.772 -3.243 -29.062 1.00 82.38 394 GLU A CA 1
ATOM 3053 C C . GLU A 1 394 ? -16.046 -3.374 -30.560 1.00 82.38 394 GLU A C 1
ATOM 3055 O O . GLU A 1 394 ? -15.591 -2.561 -31.368 1.00 82.38 394 GLU A O 1
ATOM 3060 N N . HIS A 1 395 ? -16.783 -4.415 -30.937 1.00 67.81 395 HIS A N 1
ATOM 3061 C CA . HIS A 1 395 ? -17.272 -4.628 -32.292 1.00 67.81 395 HIS A CA 1
ATOM 3062 C C . HIS A 1 395 ? -18.775 -4.329 -32.356 1.00 67.81 395 HIS A C 1
ATOM 3064 O O . HIS A 1 395 ? -19.545 -4.822 -31.534 1.00 67.81 395 HIS A O 1
ATOM 3070 N N . GLY A 1 396 ? -19.180 -3.557 -33.372 1.00 56.31 396 GLY A N 1
ATOM 3071 C CA . GLY A 1 396 ? -20.582 -3.385 -33.765 1.00 56.31 396 GLY A CA 1
ATOM 3072 C C . GLY A 1 396 ? -21.477 -2.643 -32.760 1.00 56.31 396 GLY A C 1
ATOM 3073 O O . GLY A 1 396 ? -21.026 -2.100 -31.756 1.00 56.31 396 GLY A O 1
ATOM 3074 N N . ARG A 1 397 ? -22.783 -2.576 -33.068 1.00 54.94 397 ARG A N 1
ATOM 3075 C CA . ARG A 1 397 ? -23.820 -1.988 -32.184 1.00 54.94 397 ARG A CA 1
ATOM 3076 C C . ARG A 1 397 ? -24.311 -2.966 -31.104 1.00 54.94 397 ARG A C 1
ATOM 3078 O O . ARG A 1 397 ? -25.057 -2.563 -30.219 1.00 54.94 397 ARG A O 1
ATOM 3085 N N . ASP A 1 398 ? -23.918 -4.232 -31.201 1.00 65.50 398 ASP A N 1
ATOM 3086 C CA . ASP A 1 398 ? -24.187 -5.337 -30.274 1.00 65.50 398 ASP A CA 1
ATOM 3087 C C . ASP A 1 398 ? -23.238 -5.345 -29.062 1.00 65.50 398 ASP A C 1
ATOM 3089 O O . ASP A 1 398 ? -23.560 -5.947 -28.039 1.00 65.50 398 ASP A O 1
ATOM 3093 N N . GLY A 1 399 ? -22.111 -4.624 -29.137 1.00 65.94 399 GLY A N 1
ATOM 3094 C CA . GLY A 1 399 ? -21.196 -4.433 -28.008 1.00 65.94 399 GLY A CA 1
ATOM 3095 C C . GLY A 1 399 ? -20.358 -5.669 -27.679 1.00 65.94 399 GLY A C 1
ATOM 3096 O O . GLY A 1 399 ? -19.939 -5.838 -26.532 1.00 65.94 399 GLY A O 1
ATOM 3097 N N . THR A 1 400 ? -20.133 -6.543 -28.664 1.00 80.88 400 THR A N 1
ATOM 3098 C CA . THR A 1 400 ? -19.293 -7.733 -28.509 1.00 80.88 400 THR A CA 1
ATOM 3099 C C . THR A 1 400 ? -17.839 -7.307 -28.294 1.00 80.88 400 THR A C 1
ATOM 3101 O O . THR A 1 400 ? -17.310 -6.481 -29.038 1.00 80.88 400 THR A O 1
ATOM 3104 N N . VAL A 1 401 ? -17.188 -7.858 -27.266 1.00 87.69 401 VAL A N 1
ATOM 3105 C CA . VAL A 1 401 ? -15.809 -7.506 -26.898 1.00 87.69 401 VAL A CA 1
ATOM 3106 C C . VAL A 1 401 ? -14.814 -8.457 -27.557 1.00 87.69 401 VAL A C 1
ATOM 3108 O O . VAL A 1 401 ? -14.965 -9.675 -27.467 1.00 87.69 401 VAL A O 1
ATOM 3111 N N . ALA A 1 402 ? -13.770 -7.890 -28.155 1.00 90.81 402 ALA A N 1
ATOM 3112 C CA . ALA A 1 402 ? -12.606 -8.596 -28.667 1.00 90.81 402 ALA A CA 1
ATOM 3113 C C . ALA A 1 402 ? -11.317 -8.066 -28.015 1.00 90.81 402 ALA A C 1
ATOM 3115 O O . ALA A 1 402 ? -11.236 -6.900 -27.632 1.00 90.81 402 ALA A O 1
ATOM 3116 N N . LEU A 1 403 ? -10.305 -8.923 -27.893 1.00 93.38 403 LEU A N 1
ATOM 3117 C CA . LEU A 1 403 ? -9.026 -8.619 -27.252 1.00 93.38 403 LEU A CA 1
ATOM 3118 C C . LEU A 1 403 ? -7.893 -8.661 -28.281 1.00 93.38 403 LEU A C 1
ATOM 3120 O O . LEU A 1 403 ? -7.599 -9.722 -28.839 1.00 93.38 403 LEU A O 1
ATOM 3124 N N . ALA A 1 404 ? -7.259 -7.519 -28.542 1.00 92.25 404 ALA A N 1
ATOM 3125 C CA . ALA A 1 404 ? -6.087 -7.437 -29.415 1.00 92.25 404 ALA A CA 1
ATOM 3126 C C . ALA A 1 404 ? -4.816 -7.474 -28.561 1.00 92.25 404 ALA A C 1
ATOM 3128 O O . ALA A 1 404 ? -4.672 -6.681 -27.636 1.00 92.25 404 ALA A O 1
ATOM 3129 N N . ALA A 1 405 ? -3.895 -8.399 -28.830 1.00 90.38 405 ALA A N 1
ATOM 3130 C CA . ALA A 1 405 ? -2.655 -8.484 -28.058 1.00 90.38 405 ALA A CA 1
ATOM 3131 C C . ALA A 1 405 ? -1.772 -7.258 -28.322 1.00 90.38 405 ALA A C 1
ATOM 3133 O O . ALA A 1 405 ? -1.427 -6.988 -29.471 1.00 90.38 405 ALA A O 1
ATOM 3134 N N . VAL A 1 406 ? -1.399 -6.551 -27.256 1.00 86.69 406 VAL A N 1
ATOM 3135 C CA . VAL A 1 406 ? -0.500 -5.387 -27.303 1.00 86.69 406 VAL A CA 1
ATOM 3136 C C . VAL A 1 406 ? 0.899 -5.778 -26.854 1.00 86.69 406 VAL A C 1
ATOM 3138 O O . VAL A 1 406 ? 1.899 -5.404 -27.453 1.00 86.69 406 VAL A O 1
ATOM 3141 N N . HIS A 1 407 ? 0.958 -6.571 -25.790 1.00 84.81 407 HIS A N 1
ATOM 3142 C CA . HIS A 1 407 ? 2.183 -7.128 -25.259 1.00 84.81 407 HIS A CA 1
ATOM 3143 C C . HIS A 1 407 ? 1.949 -8.591 -24.929 1.00 84.81 407 HIS A C 1
ATOM 3145 O O . HIS A 1 407 ? 0.954 -8.948 -24.295 1.00 84.81 407 HIS A O 1
ATOM 3151 N N . ARG A 1 408 ? 2.898 -9.432 -25.326 1.00 78.44 408 ARG A N 1
ATOM 3152 C CA . ARG A 1 408 ? 2.950 -10.833 -24.935 1.00 78.44 408 ARG A CA 1
ATOM 3153 C C . ARG A 1 408 ? 4.367 -11.135 -24.518 1.00 78.44 408 ARG A C 1
ATOM 3155 O O . ARG A 1 408 ? 5.262 -11.158 -25.362 1.00 78.44 408 ARG A O 1
ATOM 3162 N N . ASN A 1 409 ? 4.563 -11.384 -23.232 1.00 71.69 409 ASN A N 1
ATOM 3163 C CA . ASN A 1 409 ? 5.847 -11.884 -22.802 1.00 71.69 409 ASN A CA 1
ATOM 3164 C C . ASN A 1 409 ? 5.889 -13.398 -23.036 1.00 71.69 409 ASN A C 1
ATOM 3166 O O . ASN A 1 409 ? 5.216 -14.154 -22.338 1.00 71.69 409 ASN A O 1
ATOM 3170 N N . ALA A 1 410 ? 6.641 -13.827 -24.050 1.00 47.00 410 ALA A N 1
ATOM 3171 C CA . ALA A 1 410 ? 6.939 -15.238 -24.298 1.00 47.00 410 ALA A CA 1
ATOM 3172 C C . ALA A 1 410 ? 8.401 -15.599 -23.967 1.00 47.00 410 ALA A C 1
ATOM 3174 O O . ALA A 1 410 ? 8.740 -16.778 -24.006 1.00 47.00 410 ALA A O 1
ATOM 3175 N N . ALA A 1 411 ? 9.267 -14.621 -23.659 1.00 45.28 411 ALA A N 1
ATOM 3176 C CA . ALA A 1 411 ? 10.692 -14.861 -23.428 1.00 45.28 411 ALA A CA 1
ATOM 3177 C C . ALA A 1 411 ? 11.293 -13.878 -22.402 1.00 45.28 411 ALA A C 1
ATOM 3179 O O . ALA A 1 411 ? 11.031 -12.679 -22.478 1.00 45.28 411 ALA A O 1
ATOM 3180 N N . PRO A 1 412 ? 12.133 -14.352 -21.467 1.00 49.88 412 PRO A N 1
ATOM 3181 C CA . PRO A 1 412 ? 12.650 -13.541 -20.372 1.00 49.88 412 PRO A CA 1
ATOM 3182 C C . PRO A 1 412 ? 13.478 -12.349 -20.869 1.00 49.88 412 PRO A C 1
ATOM 3184 O O . PRO A 1 412 ? 14.363 -12.484 -21.719 1.00 49.88 412 PRO A O 1
ATOM 3187 N N . THR A 1 413 ? 13.258 -11.176 -20.270 1.00 52.84 413 THR A N 1
ATOM 3188 C CA . THR A 1 413 ? 14.309 -10.160 -20.182 1.00 52.84 413 THR A CA 1
ATOM 3189 C C . THR A 1 413 ? 15.461 -10.789 -19.407 1.00 52.84 413 THR A C 1
ATOM 3191 O O . THR A 1 413 ? 15.310 -11.087 -18.227 1.00 52.84 413 THR A O 1
ATOM 3194 N N . ARG A 1 414 ? 16.585 -11.044 -20.091 1.00 63.66 414 ARG A N 1
ATOM 3195 C CA . ARG A 1 414 ? 17.681 -11.873 -19.559 1.00 63.66 414 ARG A CA 1
ATOM 3196 C C . ARG A 1 414 ? 18.250 -11.381 -18.230 1.00 63.66 414 ARG A C 1
ATOM 3198 O O . ARG A 1 414 ? 18.632 -12.221 -17.433 1.00 63.66 414 ARG A O 1
ATOM 3205 N N . TRP A 1 415 ? 18.296 -10.065 -17.998 1.00 74.12 415 TRP A N 1
ATOM 3206 C CA . TRP A 1 415 ? 18.935 -9.478 -16.817 1.00 74.12 415 TRP A CA 1
ATOM 3207 C C . TRP A 1 415 ? 18.046 -8.422 -16.148 1.00 74.12 415 TRP A C 1
ATOM 3209 O O . TRP A 1 415 ? 17.494 -7.562 -16.845 1.00 74.12 415 TRP A O 1
ATOM 3219 N N . PRO A 1 416 ? 17.893 -8.460 -14.812 1.00 79.75 416 PRO A N 1
ATOM 3220 C CA . PRO A 1 416 ? 17.160 -7.445 -14.072 1.00 79.75 416 PRO A CA 1
ATOM 3221 C C . PRO A 1 416 ? 17.922 -6.112 -14.091 1.00 79.75 416 PRO A C 1
ATOM 3223 O O . PRO A 1 416 ? 19.137 -6.057 -13.914 1.00 79.75 416 PRO A O 1
ATOM 3226 N N . ASN A 1 417 ? 17.191 -5.017 -14.281 1.00 88.06 417 ASN A N 1
ATOM 3227 C CA . ASN A 1 417 ? 17.693 -3.663 -14.110 1.00 88.06 417 ASN A CA 1
ATOM 3228 C C . ASN A 1 417 ? 17.617 -3.267 -12.627 1.00 88.06 417 ASN A C 1
ATOM 3230 O O . ASN A 1 417 ? 16.577 -2.834 -12.129 1.00 88.06 417 ASN A O 1
ATOM 3234 N N . LEU A 1 418 ? 18.756 -3.341 -11.947 1.00 89.56 418 LEU A N 1
ATOM 3235 C CA . LEU A 1 418 ? 18.937 -3.102 -10.514 1.00 89.56 418 LEU A CA 1
ATOM 3236 C C . LEU A 1 418 ? 18.623 -1.664 -10.069 1.00 89.56 418 LEU A C 1
ATOM 3238 O O . LEU A 1 418 ? 18.503 -1.392 -8.876 1.00 89.56 418 LEU A O 1
ATOM 3242 N N . VAL A 1 419 ? 18.446 -0.726 -11.006 1.00 88.56 419 VAL A N 1
ATOM 3243 C CA . VAL A 1 419 ? 17.926 0.615 -10.689 1.00 88.56 419 VAL A CA 1
ATOM 3244 C C . VAL A 1 419 ? 16.471 0.543 -10.221 1.00 88.56 419 VAL A C 1
ATOM 3246 O O . VAL A 1 419 ? 16.053 1.375 -9.413 1.00 88.56 419 VAL A O 1
ATOM 3249 N N . ARG A 1 420 ? 15.691 -0.432 -10.709 1.00 83.94 420 ARG A N 1
ATOM 3250 C CA . ARG A 1 420 ? 14.283 -0.599 -10.336 1.00 83.94 420 ARG A CA 1
ATOM 3251 C C . ARG A 1 420 ? 14.174 -1.155 -8.925 1.00 83.94 420 ARG A C 1
ATOM 3253 O O . ARG A 1 420 ? 14.680 -2.238 -8.638 1.00 83.94 420 ARG A O 1
ATOM 3260 N N . GLU A 1 421 ? 13.472 -0.419 -8.064 1.00 78.06 421 GLU A N 1
ATOM 3261 C CA . GLU A 1 421 ? 13.297 -0.774 -6.652 1.00 78.06 421 GLU A CA 1
ATOM 3262 C C . GLU A 1 421 ? 12.645 -2.148 -6.489 1.00 78.06 421 GLU A C 1
ATOM 3264 O O . GLU A 1 421 ? 13.008 -2.885 -5.581 1.00 78.06 421 GLU A O 1
ATOM 3269 N N . GLU A 1 422 ? 11.736 -2.515 -7.390 1.00 73.38 422 GLU A N 1
ATOM 3270 C CA . GLU A 1 422 ? 11.032 -3.791 -7.340 1.00 73.38 422 GLU A CA 1
ATOM 3271 C C . GLU A 1 422 ? 11.930 -4.966 -7.716 1.00 73.38 422 GLU A C 1
ATOM 3273 O O . GLU A 1 422 ? 11.820 -6.035 -7.130 1.00 73.38 422 GLU A O 1
ATOM 3278 N N . GLN A 1 423 ? 12.816 -4.771 -8.694 1.00 77.75 423 GLN A N 1
ATOM 3279 C CA . GLN A 1 423 ? 13.690 -5.838 -9.173 1.00 77.75 423 GLN A CA 1
ATOM 3280 C C . GLN A 1 423 ? 14.815 -6.108 -8.190 1.00 77.75 423 GLN A C 1
ATOM 3282 O O . GLN A 1 423 ? 15.086 -7.264 -7.901 1.00 77.75 423 GLN A O 1
ATOM 3287 N N . ILE A 1 424 ? 15.436 -5.063 -7.637 1.00 78.31 424 ILE A N 1
ATOM 3288 C CA . ILE A 1 424 ? 16.480 -5.273 -6.635 1.00 78.31 424 ILE A CA 1
ATOM 3289 C C . ILE A 1 424 ? 15.920 -5.879 -5.345 1.00 78.31 424 ILE A C 1
ATOM 3291 O O . ILE A 1 424 ? 16.546 -6.775 -4.798 1.00 78.31 424 ILE A O 1
ATOM 3295 N N . GLN A 1 425 ? 14.729 -5.467 -4.894 1.00 74.25 425 GLN A N 1
ATOM 3296 C CA . GLN A 1 425 ? 14.113 -6.049 -3.694 1.00 74.25 425 GLN A CA 1
ATOM 3297 C C . GLN A 1 425 ? 13.672 -7.500 -3.897 1.00 74.25 425 GLN A C 1
ATOM 3299 O O . GLN A 1 425 ? 13.791 -8.290 -2.971 1.00 74.25 425 GLN A O 1
ATOM 3304 N N . ALA A 1 426 ? 13.194 -7.869 -5.089 1.00 67.75 426 ALA A N 1
ATOM 3305 C CA . ALA A 1 426 ? 12.837 -9.257 -5.388 1.00 67.75 426 ALA A CA 1
ATOM 3306 C C . ALA A 1 426 ? 14.043 -10.203 -5.476 1.00 67.75 426 ALA A C 1
ATOM 3308 O O . ALA A 1 426 ? 13.868 -11.410 -5.384 1.00 67.75 426 ALA A O 1
ATOM 3309 N N . LEU A 1 427 ? 15.248 -9.660 -5.656 1.00 73.12 427 LEU A N 1
ATOM 3310 C CA . LEU A 1 427 ? 16.504 -10.406 -5.585 1.00 73.12 427 LEU A CA 1
ATOM 3311 C C . LEU A 1 427 ? 17.083 -10.429 -4.164 1.00 73.12 427 LEU A C 1
ATOM 3313 O O . LEU A 1 427 ? 18.265 -10.707 -4.019 1.00 73.12 427 LEU A O 1
ATOM 3317 N N . ASP A 1 428 ? 16.322 -10.027 -3.140 1.00 74.56 428 ASP A N 1
ATOM 3318 C CA . ASP A 1 428 ? 16.817 -9.785 -1.774 1.00 74.56 428 ASP A CA 1
ATOM 3319 C C . ASP A 1 428 ? 17.989 -8.781 -1.698 1.00 74.56 428 ASP A C 1
ATOM 3321 O O . ASP A 1 428 ? 18.748 -8.727 -0.731 1.00 74.56 428 ASP A O 1
ATOM 3325 N N . GLY A 1 429 ? 18.124 -7.929 -2.717 1.00 77.94 429 GLY A N 1
ATOM 3326 C CA . GLY A 1 429 ? 19.137 -6.889 -2.795 1.00 77.94 429 GLY A CA 1
ATOM 3327 C C . GLY A 1 429 ? 18.744 -5.595 -2.078 1.00 77.94 429 GLY A C 1
ATOM 3328 O O . GLY A 1 429 ? 17.581 -5.311 -1.780 1.00 77.94 429 GLY A O 1
ATOM 3329 N N . GLN A 1 430 ? 19.739 -4.741 -1.844 1.00 86.19 430 GLN A N 1
ATOM 3330 C CA . GLN A 1 430 ? 19.589 -3.455 -1.167 1.00 86.19 430 GLN A CA 1
ATOM 3331 C C . GLN A 1 430 ? 20.082 -2.305 -2.044 1.00 86.19 430 GLN A C 1
ATOM 3333 O O . GLN A 1 430 ? 21.178 -2.349 -2.594 1.00 86.19 430 GLN A O 1
ATOM 3338 N N . ALA A 1 431 ? 19.311 -1.219 -2.105 1.00 90.00 431 ALA A N 1
ATOM 3339 C CA . ALA A 1 431 ? 19.722 0.027 -2.749 1.00 90.00 431 ALA A CA 1
ATOM 3340 C C . ALA A 1 431 ? 19.845 1.157 -1.721 1.00 90.00 431 ALA A C 1
ATOM 3342 O O . ALA A 1 431 ? 18.927 1.393 -0.936 1.00 90.00 431 ALA A O 1
ATOM 3343 N N . SER A 1 432 ? 20.933 1.921 -1.778 1.00 92.56 432 SER A N 1
ATOM 3344 C CA . SER A 1 432 ? 21.141 3.119 -0.956 1.00 92.56 432 SER A CA 1
ATOM 3345 C C . SER A 1 432 ? 21.762 4.255 -1.774 1.00 92.56 432 SER A C 1
ATOM 3347 O O . SER A 1 432 ? 22.231 4.039 -2.886 1.00 92.56 432 SER A O 1
ATOM 3349 N N . GLY A 1 433 ? 21.695 5.491 -1.271 1.00 93.44 433 GLY A N 1
ATOM 3350 C CA . GLY A 1 433 ? 22.236 6.660 -1.980 1.00 93.44 433 GLY A CA 1
ATOM 3351 C C . GLY A 1 433 ? 21.471 7.048 -3.256 1.00 93.44 433 GLY A C 1
ATOM 3352 O O . GLY A 1 433 ? 22.007 7.750 -4.108 1.00 93.44 433 GLY A O 1
ATOM 3353 N N . PHE A 1 434 ? 20.205 6.641 -3.398 1.00 93.31 434 PHE A N 1
ATOM 3354 C CA . PHE A 1 434 ? 19.324 7.041 -4.503 1.00 93.31 434 PHE A CA 1
ATOM 3355 C C . PHE A 1 434 ? 18.151 7.907 -4.022 1.00 93.31 434 PHE A C 1
ATOM 3357 O O . PHE A 1 434 ? 17.682 7.818 -2.883 1.00 93.31 434 PHE A O 1
ATOM 3364 N N . HIS A 1 435 ? 17.644 8.753 -4.913 1.00 90.19 435 HIS A N 1
ATOM 3365 C CA . HIS A 1 435 ? 16.308 9.336 -4.815 1.00 90.19 435 HIS A CA 1
ATOM 3366 C C . HIS A 1 435 ? 15.256 8.358 -5.357 1.00 90.19 435 HIS A C 1
ATOM 3368 O O . HIS A 1 435 ? 15.578 7.314 -5.930 1.00 90.19 435 HIS A O 1
ATOM 3374 N N . GLY A 1 436 ? 13.979 8.682 -5.143 1.00 82.44 436 GLY A N 1
ATOM 3375 C CA . GLY A 1 436 ? 12.883 7.864 -5.664 1.00 82.44 436 GLY A CA 1
ATOM 3376 C C . GLY A 1 436 ? 12.886 7.803 -7.194 1.00 82.44 436 GLY A C 1
ATOM 3377 O O . GLY A 1 436 ? 13.384 8.718 -7.844 1.00 82.44 436 GLY A O 1
ATOM 3378 N N . MET A 1 437 ? 12.310 6.731 -7.741 1.00 86.31 437 MET A N 1
ATOM 3379 C CA . MET A 1 437 ? 12.208 6.506 -9.186 1.00 86.31 437 MET A CA 1
ATOM 3380 C C . MET A 1 437 ? 11.517 7.667 -9.913 1.00 86.31 437 MET A C 1
ATOM 3382 O O . MET A 1 437 ? 10.531 8.226 -9.426 1.00 86.31 437 MET A O 1
ATOM 3386 N N . GLU A 1 438 ? 12.059 8.013 -11.075 1.00 85.69 438 GLU A N 1
ATOM 3387 C CA . GLU A 1 438 ? 11.588 9.034 -12.008 1.00 85.69 438 GLU A CA 1
ATOM 3388 C C . GLU A 1 438 ? 11.645 8.483 -13.441 1.00 85.69 438 GLU A C 1
ATOM 3390 O O . GLU A 1 438 ? 12.206 7.413 -13.684 1.00 85.69 438 GLU A O 1
ATOM 3395 N N . TRP A 1 439 ? 11.029 9.192 -14.388 1.00 81.31 439 TRP A N 1
ATOM 3396 C CA . TRP A 1 439 ? 11.003 8.797 -15.792 1.00 81.31 439 TRP A CA 1
ATOM 3397 C C . TRP A 1 439 ? 11.359 9.982 -16.676 1.00 81.31 439 TRP A C 1
ATOM 3399 O O . TRP A 1 439 ? 10.907 11.106 -16.452 1.00 81.31 439 TRP A O 1
ATOM 3409 N N . ALA A 1 440 ? 12.193 9.712 -17.676 1.00 76.94 440 ALA A N 1
ATOM 3410 C CA . ALA A 1 440 ? 12.457 10.612 -18.78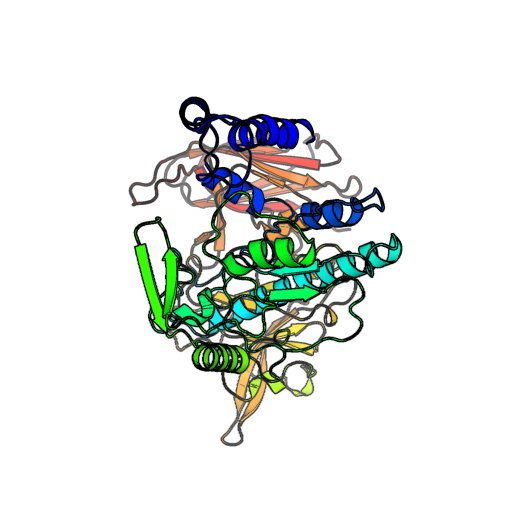7 1.00 76.94 440 ALA A CA 1
ATOM 3411 C C . ALA A 1 440 ? 11.755 9.999 -19.994 1.00 76.94 440 ALA A C 1
ATOM 3413 O O . ALA A 1 440 ? 12.203 8.969 -20.507 1.00 76.94 440 ALA A O 1
ATOM 3414 N N . ASP A 1 441 ? 10.625 10.592 -20.372 1.00 73.25 441 ASP A N 1
ATOM 3415 C CA . ASP A 1 441 ? 9.629 9.965 -21.238 1.00 73.25 441 ASP A CA 1
ATOM 3416 C C . ASP A 1 441 ? 9.212 8.607 -20.647 1.00 73.25 441 ASP A C 1
ATOM 3418 O O . ASP A 1 441 ? 8.654 8.546 -19.552 1.00 73.25 441 ASP A O 1
ATOM 3422 N N . ASP A 1 442 ? 9.565 7.520 -21.321 1.00 69.50 442 ASP A N 1
ATOM 3423 C CA . ASP A 1 442 ? 9.255 6.150 -20.929 1.00 69.50 442 ASP A CA 1
ATOM 3424 C C . ASP A 1 442 ? 10.429 5.401 -20.278 1.00 69.50 442 ASP A C 1
ATOM 3426 O O . ASP A 1 442 ? 10.300 4.243 -19.868 1.00 69.50 442 ASP A O 1
ATOM 3430 N N . ARG A 1 443 ? 11.597 6.043 -20.148 1.00 76.69 443 ARG A N 1
ATOM 3431 C CA . ARG A 1 443 ? 12.781 5.414 -19.551 1.00 76.69 443 ARG A CA 1
ATOM 3432 C C . ARG A 1 443 ? 12.818 5.647 -18.041 1.00 76.69 443 ARG A C 1
ATOM 3434 O O . ARG A 1 443 ? 12.903 6.808 -17.632 1.00 76.69 443 ARG A O 1
ATOM 3441 N N . PRO A 1 444 ? 12.804 4.585 -17.213 1.00 84.19 444 PRO A N 1
ATOM 3442 C CA . PRO A 1 444 ? 12.957 4.734 -15.773 1.00 84.19 444 PRO A CA 1
ATOM 3443 C C . PRO A 1 444 ? 14.382 5.184 -15.450 1.00 84.19 444 PRO A C 1
ATOM 3445 O O . PRO A 1 444 ? 15.339 4.760 -16.098 1.00 84.19 444 PRO A O 1
ATOM 3448 N N . PHE A 1 445 ? 14.533 6.006 -14.421 1.00 90.81 445 PHE A N 1
ATOM 3449 C CA . PHE A 1 445 ? 15.826 6.329 -13.840 1.00 90.81 445 PHE A CA 1
ATOM 3450 C C . PHE A 1 445 ? 15.699 6.696 -12.360 1.00 90.81 445 PHE A C 1
ATOM 3452 O O . PHE A 1 445 ? 14.615 6.987 -11.852 1.00 90.81 445 PHE A O 1
ATOM 3459 N N . ARG A 1 446 ? 16.828 6.707 -11.651 1.00 93.00 446 ARG A N 1
ATOM 3460 C CA . ARG A 1 446 ? 16.942 7.270 -10.300 1.00 93.00 446 ARG A CA 1
ATOM 3461 C C . ARG A 1 446 ? 18.126 8.215 -10.246 1.00 93.00 446 ARG A C 1
ATOM 3463 O O . ARG A 1 446 ? 19.228 7.863 -10.661 1.00 93.00 446 ARG A O 1
ATOM 3470 N N . TRP A 1 447 ? 17.909 9.408 -9.704 1.00 94.44 447 TRP A N 1
ATOM 3471 C CA . TRP A 1 447 ? 19.018 10.283 -9.340 1.00 94.44 447 TRP A CA 1
ATOM 3472 C C . TRP A 1 447 ? 19.797 9.678 -8.176 1.00 94.44 447 TRP A C 1
ATOM 3474 O O . TRP A 1 447 ? 19.201 9.311 -7.161 1.00 94.44 447 TRP A O 1
ATOM 3484 N N . THR A 1 448 ? 21.120 9.620 -8.282 1.00 96.19 448 THR A N 1
ATOM 3485 C CA . THR A 1 448 ? 21.987 9.326 -7.136 1.00 96.19 448 THR A CA 1
ATOM 3486 C C . THR A 1 448 ? 22.077 10.545 -6.213 1.00 96.19 448 THR A C 1
ATOM 3488 O O . THR A 1 448 ? 21.821 11.683 -6.616 1.00 96.19 448 THR A O 1
ATOM 3491 N N . ARG A 1 449 ? 22.453 10.318 -4.955 1.00 95.94 449 ARG A N 1
ATOM 3492 C CA . ARG A 1 449 ? 22.826 11.346 -3.968 1.00 95.94 449 ARG A CA 1
ATOM 3493 C C . ARG A 1 449 ? 24.335 11.620 -3.961 1.00 95.94 449 ARG A C 1
ATOM 3495 O O . ARG A 1 449 ? 24.826 12.298 -3.068 1.00 95.94 449 ARG A O 1
ATOM 3502 N N . GLY A 1 450 ? 25.043 11.115 -4.974 1.00 94.81 450 GLY A N 1
ATOM 3503 C CA . GLY A 1 450 ? 26.501 11.152 -5.103 1.00 94.81 450 GLY A CA 1
ATOM 3504 C C . GLY A 1 450 ? 27.215 9.915 -4.550 1.00 94.81 450 GLY A C 1
ATOM 3505 O O . GLY A 1 450 ? 28.372 9.687 -4.877 1.00 94.81 450 GLY A O 1
ATOM 3506 N N . ASP A 1 451 ? 26.523 9.085 -3.773 1.00 96.44 451 ASP A N 1
ATOM 3507 C CA . ASP A 1 451 ? 27.068 7.922 -3.068 1.00 96.44 451 ASP A CA 1
ATOM 3508 C C . ASP A 1 451 ? 26.182 6.674 -3.228 1.00 96.44 451 ASP A C 1
ATOM 3510 O O . ASP A 1 451 ? 25.946 5.924 -2.281 1.00 96.44 451 ASP A O 1
ATOM 3514 N N . ALA A 1 452 ? 25.646 6.463 -4.430 1.00 97.69 452 ALA A N 1
ATOM 3515 C CA . ALA A 1 452 ? 24.733 5.358 -4.687 1.00 97.69 452 ALA A CA 1
ATOM 3516 C C . ALA A 1 452 ? 25.433 3.998 -4.571 1.00 97.69 452 ALA A C 1
ATOM 3518 O O . ALA A 1 452 ? 26.513 3.803 -5.127 1.00 97.69 452 ALA A O 1
ATOM 3519 N N . ARG A 1 453 ? 24.792 3.048 -3.882 1.00 97.00 453 ARG A N 1
ATOM 3520 C CA . ARG A 1 453 ? 25.268 1.665 -3.742 1.00 97.00 453 ARG A CA 1
ATOM 3521 C C . ARG A 1 453 ? 24.130 0.678 -3.952 1.00 97.00 453 ARG A C 1
ATOM 3523 O O . ARG A 1 453 ? 23.022 0.900 -3.455 1.00 97.00 453 ARG A O 1
ATOM 3530 N N . LEU A 1 454 ? 24.417 -0.400 -4.668 1.00 95.19 454 LEU A N 1
ATOM 3531 C CA . LEU A 1 454 ? 23.524 -1.534 -4.879 1.00 95.19 454 LEU A CA 1
ATOM 3532 C C . LEU A 1 454 ? 24.232 -2.780 -4.350 1.00 95.19 454 LEU A C 1
ATOM 3534 O O . LEU A 1 454 ? 25.293 -3.116 -4.857 1.00 95.19 454 LEU A O 1
ATOM 3538 N N . ARG A 1 455 ? 23.663 -3.446 -3.349 1.00 92.19 455 ARG A N 1
ATOM 3539 C CA . ARG A 1 455 ? 24.122 -4.756 -2.878 1.00 92.19 455 ARG A CA 1
ATOM 3540 C C . ARG A 1 455 ? 23.184 -5.821 -3.404 1.00 92.19 455 ARG A C 1
ATOM 3542 O O . ARG A 1 455 ? 21.974 -5.678 -3.235 1.00 92.19 455 ARG A O 1
ATOM 3549 N N . VAL A 1 456 ? 23.719 -6.832 -4.073 1.00 88.94 456 VAL A N 1
ATOM 3550 C CA . VAL A 1 456 ? 22.919 -7.875 -4.723 1.00 88.94 456 VAL A CA 1
ATOM 3551 C C . VAL A 1 456 ? 23.507 -9.241 -4.388 1.00 88.94 456 VAL A C 1
ATOM 3553 O O . VAL A 1 456 ? 24.719 -9.408 -4.542 1.00 88.94 456 VAL A O 1
ATOM 3556 N N . PRO A 1 457 ? 22.688 -10.219 -3.966 1.00 82.00 457 PRO A N 1
ATOM 3557 C CA . PRO A 1 457 ? 23.134 -11.594 -3.800 1.00 82.00 457 PRO A CA 1
ATOM 3558 C C . PRO A 1 457 ? 23.764 -12.161 -5.073 1.00 82.00 457 PRO A C 1
ATOM 3560 O O . PRO A 1 457 ? 23.277 -11.945 -6.184 1.00 82.00 457 PRO A O 1
ATOM 3563 N N . LEU A 1 458 ? 24.855 -12.897 -4.897 1.00 82.94 458 LEU A N 1
ATOM 3564 C CA . LEU A 1 458 ? 25.546 -13.622 -5.953 1.00 82.94 458 LEU A CA 1
ATOM 3565 C C . LEU A 1 458 ? 25.252 -15.116 -5.835 1.00 82.94 458 LEU A C 1
ATOM 3567 O O . LEU A 1 458 ? 25.385 -15.687 -4.754 1.00 82.94 458 LEU A O 1
ATOM 3571 N N . ASP A 1 459 ? 24.943 -15.770 -6.958 1.00 75.19 459 ASP A N 1
ATOM 3572 C CA . ASP A 1 459 ? 25.047 -17.229 -7.052 1.00 75.19 459 ASP A CA 1
ATOM 3573 C C . ASP A 1 459 ? 26.502 -17.593 -7.397 1.00 75.19 459 ASP A C 1
ATOM 3575 O O . ASP A 1 459 ? 26.941 -17.331 -8.523 1.00 75.19 459 ASP A O 1
ATOM 3579 N N . PRO A 1 460 ? 27.263 -18.235 -6.488 1.00 74.62 460 PRO A N 1
ATOM 3580 C CA . PRO A 1 460 ? 28.649 -18.616 -6.755 1.00 74.62 460 PRO A CA 1
ATOM 3581 C C . PRO A 1 460 ? 28.801 -19.590 -7.932 1.00 74.62 460 PRO A C 1
ATOM 3583 O O . PRO A 1 460 ? 29.899 -19.754 -8.457 1.00 74.62 460 PRO A O 1
ATOM 3586 N N . ARG A 1 461 ? 27.719 -20.269 -8.342 1.00 79.38 461 ARG A N 1
ATOM 3587 C CA . ARG A 1 461 ? 27.721 -21.220 -9.466 1.00 79.38 461 ARG A CA 1
ATOM 3588 C C . ARG A 1 461 ? 27.614 -20.532 -10.823 1.00 79.38 461 ARG A C 1
ATOM 3590 O O . ARG A 1 461 ? 27.933 -21.154 -11.831 1.00 79.38 461 ARG A O 1
ATOM 3597 N N . SER A 1 462 ? 27.151 -19.286 -10.852 1.00 79.94 462 SER A N 1
ATOM 3598 C CA . SER A 1 462 ? 26.952 -18.514 -12.076 1.00 79.94 462 SER A CA 1
ATOM 3599 C C . SER A 1 462 ? 27.278 -17.037 -11.832 1.00 79.94 462 SER A C 1
ATOM 3601 O O . SER A 1 462 ? 26.378 -16.191 -11.889 1.00 79.94 462 SER A O 1
ATOM 3603 N N . PRO A 1 463 ? 28.549 -16.706 -11.531 1.00 83.00 463 PRO A N 1
ATOM 3604 C CA . PRO A 1 463 ? 28.942 -15.330 -11.266 1.00 83.00 463 PRO A CA 1
ATOM 3605 C C . PRO A 1 463 ? 28.716 -14.447 -12.505 1.00 83.00 463 PRO A C 1
ATOM 3607 O O . PRO A 1 463 ? 28.862 -14.914 -13.643 1.00 83.00 463 PRO A O 1
ATOM 3610 N N . PRO A 1 464 ? 28.364 -13.166 -12.313 1.00 90.06 464 PRO A N 1
ATOM 3611 C CA . PRO A 1 464 ? 28.254 -12.231 -13.417 1.00 90.06 464 PRO A CA 1
ATOM 3612 C C . PRO A 1 464 ? 29.636 -11.972 -14.026 1.00 90.06 464 PRO A C 1
ATOM 3614 O O . PRO A 1 464 ? 30.628 -11.825 -13.319 1.00 90.06 464 PRO A O 1
ATOM 3617 N N . THR A 1 465 ? 29.684 -11.891 -15.349 1.00 92.12 465 THR A N 1
ATOM 3618 C CA . THR A 1 465 ? 30.888 -11.597 -16.132 1.00 92.12 465 THR A CA 1
ATOM 3619 C C . THR A 1 465 ? 30.920 -10.156 -16.622 1.00 92.12 465 THR A C 1
ATOM 3621 O O . THR A 1 465 ? 31.977 -9.672 -16.997 1.00 92.12 465 THR A O 1
ATOM 3624 N N . GLU A 1 466 ? 29.785 -9.452 -16.641 1.00 94.81 466 GLU A N 1
ATOM 3625 C CA . GLU A 1 466 ? 29.734 -8.058 -17.079 1.00 94.81 466 GLU A CA 1
ATOM 3626 C C . GLU A 1 466 ? 28.847 -7.195 -16.176 1.00 94.81 466 GLU A C 1
ATOM 3628 O O . GLU A 1 466 ? 27.803 -7.635 -15.684 1.00 94.81 466 GLU A O 1
ATOM 3633 N N . LEU A 1 467 ? 29.213 -5.918 -16.052 1.00 96.25 467 LEU A N 1
ATOM 3634 C CA . LEU A 1 467 ? 28.382 -4.863 -15.479 1.00 96.25 467 LEU A CA 1
ATOM 3635 C C . LEU A 1 467 ? 28.017 -3.844 -16.562 1.00 96.25 467 LEU A C 1
ATOM 3637 O O . LEU A 1 467 ? 28.881 -3.131 -17.071 1.00 96.25 467 LEU A O 1
ATOM 3641 N N . ALA A 1 468 ? 26.731 -3.715 -16.888 1.00 96.44 468 ALA A N 1
ATOM 3642 C CA . ALA A 1 468 ? 26.243 -2.690 -17.809 1.00 96.44 468 ALA A CA 1
ATOM 3643 C C . ALA A 1 468 ? 25.584 -1.530 -17.056 1.00 96.44 468 ALA A C 1
ATOM 3645 O O . ALA A 1 468 ? 24.658 -1.742 -16.275 1.00 96.44 468 ALA A O 1
ATOM 3646 N N . VAL A 1 469 ? 26.016 -0.297 -17.338 1.00 97.12 469 VAL A N 1
ATOM 3647 C CA . VAL A 1 469 ? 25.499 0.926 -16.704 1.00 97.12 469 VAL A CA 1
ATOM 3648 C C . VAL A 1 469 ? 25.064 1.935 -17.767 1.00 97.12 469 VAL A C 1
ATOM 3650 O O . VAL A 1 469 ? 25.796 2.206 -18.717 1.00 97.12 469 VAL A O 1
ATOM 3653 N N . GLU A 1 470 ? 23.875 2.517 -17.602 1.00 96.12 470 GLU A N 1
ATOM 3654 C CA . GLU A 1 470 ? 23.351 3.619 -18.422 1.00 96.12 470 GLU A CA 1
ATOM 3655 C C . GLU A 1 470 ? 22.979 4.799 -17.518 1.00 96.12 470 GLU A C 1
ATOM 3657 O O . GLU A 1 470 ? 22.185 4.665 -16.586 1.00 96.12 470 GLU A O 1
ATOM 3662 N N . VAL A 1 471 ? 23.518 5.972 -17.834 1.00 95.62 471 VAL A N 1
ATOM 3663 C CA . VAL A 1 471 ? 23.172 7.272 -17.262 1.00 95.62 471 VAL A CA 1
ATOM 3664 C C . VAL A 1 471 ? 22.337 8.042 -18.285 1.00 95.62 471 VAL A C 1
ATOM 3666 O O . VAL A 1 471 ? 22.749 8.261 -19.424 1.00 95.62 471 VAL A O 1
ATOM 3669 N N . VAL A 1 472 ? 21.143 8.458 -17.871 1.00 92.81 472 VAL A N 1
ATOM 3670 C CA . VAL A 1 472 ? 20.168 9.176 -18.702 1.00 92.81 472 VAL A CA 1
ATOM 3671 C C . VAL A 1 472 ? 20.493 10.666 -18.782 1.00 92.81 472 VAL A C 1
ATOM 3673 O O . VAL A 1 472 ? 20.230 11.294 -19.806 1.00 92.81 472 VAL A O 1
ATOM 3676 N N . MET A 1 473 ? 21.043 11.236 -17.708 1.00 92.06 473 MET A N 1
ATOM 3677 C CA . MET A 1 473 ? 21.496 12.628 -17.640 1.00 92.06 473 MET A CA 1
ATOM 3678 C C . MET A 1 473 ? 22.359 12.873 -16.394 1.00 92.06 473 MET A C 1
ATOM 3680 O O . MET A 1 473 ? 22.265 12.147 -15.406 1.00 92.06 473 MET A O 1
ATOM 3684 N N . THR A 1 474 ? 23.175 13.925 -16.413 1.00 91.38 474 THR A N 1
ATOM 3685 C CA . THR A 1 474 ? 24.138 14.236 -15.337 1.00 91.38 474 THR A CA 1
ATOM 3686 C C . THR A 1 474 ? 23.923 15.603 -14.674 1.00 91.38 474 THR A C 1
ATOM 3688 O O . THR A 1 474 ? 24.516 15.879 -13.634 1.00 91.38 474 THR A O 1
ATOM 3691 N N . GLY A 1 475 ? 23.107 16.488 -15.267 1.00 87.06 475 GLY A N 1
ATOM 3692 C CA . GLY A 1 475 ? 22.924 17.864 -14.775 1.00 87.06 475 GLY A CA 1
ATOM 3693 C C . GLY A 1 475 ? 24.180 18.742 -14.905 1.00 87.06 475 GLY A C 1
ATOM 3694 O O . GLY A 1 475 ? 24.385 19.665 -14.120 1.00 87.06 475 GLY A O 1
ATOM 3695 N N . GLY A 1 476 ? 25.047 18.428 -15.872 1.00 89.12 476 GLY A N 1
ATOM 3696 C CA . GLY A 1 476 ? 26.345 19.073 -16.088 1.00 89.12 476 GLY A CA 1
ATOM 3697 C C . GLY A 1 476 ? 27.497 18.068 -16.101 1.00 89.12 476 GLY A C 1
ATOM 3698 O O . GLY A 1 476 ? 27.283 16.860 -16.065 1.00 89.12 476 GLY A O 1
ATOM 3699 N N . ALA A 1 477 ? 28.736 18.549 -16.165 1.00 93.88 477 ALA A N 1
ATOM 3700 C CA . ALA A 1 477 ? 29.899 17.671 -16.052 1.00 93.88 477 ALA A CA 1
ATOM 3701 C C . ALA A 1 477 ? 30.006 17.112 -14.633 1.00 93.88 477 ALA A C 1
ATOM 3703 O O . ALA A 1 477 ? 29.979 17.884 -13.673 1.00 93.88 477 ALA A O 1
ATOM 3704 N N . LYS A 1 478 ? 30.129 15.791 -14.513 1.00 93.44 478 LYS A N 1
ATOM 3705 C CA . LYS A 1 478 ? 30.265 15.098 -13.231 1.00 93.44 478 LYS A CA 1
ATOM 3706 C C . LYS A 1 478 ? 31.442 14.153 -13.293 1.00 93.44 478 LYS A C 1
ATOM 3708 O O . LYS A 1 478 ? 31.496 13.340 -14.215 1.00 93.44 478 LYS A O 1
ATOM 3713 N N . ARG A 1 479 ? 32.335 14.205 -12.303 1.00 96.69 479 ARG A N 1
ATOM 3714 C CA . ARG A 1 479 ? 33.202 13.057 -12.053 1.00 96.69 479 ARG A CA 1
ATOM 3715 C C . ARG A 1 479 ? 32.308 11.895 -11.632 1.00 96.69 479 ARG A C 1
ATOM 3717 O O . ARG A 1 479 ? 31.452 12.071 -10.764 1.00 96.69 479 ARG A O 1
ATOM 3724 N N . PHE A 1 480 ? 32.468 10.752 -12.280 1.00 97.94 480 PHE A N 1
ATOM 3725 C CA . PHE A 1 480 ? 31.674 9.558 -12.048 1.00 97.94 480 PHE A CA 1
ATOM 3726 C C . PHE A 1 480 ? 32.601 8.361 -11.912 1.00 97.94 480 PHE A C 1
ATOM 3728 O O . PHE A 1 480 ? 33.422 8.093 -12.788 1.00 97.94 480 PHE A O 1
ATOM 3735 N N . ARG A 1 481 ? 32.465 7.661 -10.791 1.00 98.19 481 ARG A N 1
ATOM 3736 C CA . ARG A 1 481 ? 33.251 6.489 -10.447 1.00 98.19 481 ARG A CA 1
ATOM 3737 C C . ARG A 1 481 ? 32.335 5.287 -10.272 1.00 98.19 481 ARG A C 1
ATOM 3739 O O . ARG A 1 481 ? 31.330 5.380 -9.568 1.00 98.19 481 ARG A O 1
ATOM 3746 N N . ILE A 1 482 ? 32.712 4.172 -10.886 1.00 98.38 482 ILE A N 1
ATOM 3747 C CA . ILE A 1 482 ? 32.013 2.891 -10.786 1.00 98.38 482 ILE A CA 1
ATOM 3748 C C . ILE A 1 482 ? 32.986 1.862 -10.227 1.00 98.38 482 ILE A C 1
ATOM 3750 O O . ILE A 1 482 ? 34.103 1.733 -10.731 1.00 98.38 482 ILE A O 1
ATOM 3754 N N . ALA A 1 483 ? 32.554 1.132 -9.208 1.00 97.38 483 ALA A N 1
ATOM 3755 C CA . ALA A 1 483 ? 33.284 -0.006 -8.669 1.00 97.38 483 ALA A CA 1
ATOM 3756 C C . ALA A 1 483 ? 32.331 -1.173 -8.391 1.00 97.38 483 ALA A C 1
ATOM 3758 O O . ALA A 1 483 ? 31.150 -0.946 -8.113 1.00 97.38 483 ALA A O 1
ATOM 3759 N N . ALA A 1 484 ? 32.855 -2.392 -8.478 1.00 96.12 484 ALA A N 1
ATOM 3760 C CA . ALA A 1 484 ? 32.223 -3.609 -7.979 1.00 96.12 484 ALA A CA 1
ATOM 3761 C C . ALA A 1 484 ? 33.118 -4.164 -6.863 1.00 96.12 484 ALA A C 1
ATOM 3763 O O . ALA A 1 484 ? 34.266 -4.517 -7.126 1.00 96.12 484 ALA A O 1
ATOM 3764 N N . ASP A 1 485 ? 32.626 -4.158 -5.626 1.00 93.88 485 ASP A N 1
ATOM 3765 C CA . ASP A 1 485 ? 33.418 -4.342 -4.408 1.00 93.88 485 ASP A CA 1
ATOM 3766 C C . ASP A 1 485 ? 34.658 -3.423 -4.414 1.00 93.88 485 ASP A C 1
ATOM 3768 O O . ASP A 1 485 ? 34.530 -2.201 -4.556 1.00 93.88 485 ASP A O 1
ATOM 3772 N N . ASP A 1 486 ? 35.861 -3.993 -4.314 1.00 91.75 486 ASP A N 1
ATOM 3773 C CA . ASP A 1 486 ? 37.131 -3.258 -4.367 1.00 91.75 486 ASP A CA 1
ATOM 3774 C C . ASP A 1 486 ? 37.676 -3.076 -5.804 1.00 91.75 486 ASP A C 1
ATOM 3776 O O . ASP A 1 486 ? 38.704 -2.424 -6.014 1.00 91.75 486 ASP A O 1
ATOM 3780 N N . CYS A 1 487 ? 36.986 -3.608 -6.820 1.00 95.81 487 CYS A N 1
ATOM 3781 C CA . CYS A 1 487 ? 37.380 -3.526 -8.225 1.00 95.81 487 CYS A CA 1
ATOM 3782 C C . CYS A 1 487 ? 36.934 -2.194 -8.849 1.00 95.81 487 CYS A C 1
ATOM 3784 O O . CYS A 1 487 ? 35.747 -1.967 -9.102 1.00 95.81 487 CYS A O 1
ATOM 3786 N N . LEU A 1 488 ? 37.883 -1.292 -9.120 1.00 97.06 488 LEU A N 1
ATOM 3787 C CA . LEU A 1 488 ? 37.608 -0.021 -9.795 1.00 97.06 488 LEU A CA 1
ATOM 3788 C C . LEU A 1 488 ? 37.423 -0.233 -11.305 1.00 97.06 488 LEU A C 1
ATOM 3790 O O . LEU A 1 488 ? 38.378 -0.551 -12.007 1.00 97.06 488 LEU A O 1
ATOM 3794 N N . LEU A 1 489 ? 36.216 0.027 -11.808 1.00 97.50 489 LEU A N 1
ATOM 3795 C CA . LEU A 1 489 ? 35.850 -0.198 -13.213 1.00 97.50 489 LEU A CA 1
ATOM 3796 C C . LEU A 1 489 ? 35.907 1.080 -14.057 1.00 97.50 489 LEU A C 1
ATOM 3798 O O . LEU A 1 489 ? 36.163 1.033 -15.259 1.00 97.50 489 LEU A O 1
ATOM 3802 N N . PHE A 1 490 ? 35.637 2.234 -13.442 1.00 97.94 490 PHE A N 1
ATOM 3803 C CA . PHE A 1 490 ? 35.571 3.520 -14.135 1.00 97.94 490 PHE A CA 1
ATOM 3804 C C . PHE A 1 490 ? 35.820 4.681 -13.167 1.00 97.94 490 PHE A C 1
ATOM 3806 O O . PHE A 1 490 ? 35.302 4.658 -12.053 1.00 97.94 490 PHE A O 1
ATOM 3813 N N . ASP A 1 491 ? 36.565 5.709 -13.583 1.00 97.75 491 ASP A N 1
ATOM 3814 C CA . ASP A 1 491 ? 36.732 6.979 -12.854 1.00 97.75 491 ASP A CA 1
ATOM 3815 C C . ASP A 1 491 ? 37.081 8.105 -13.835 1.00 97.75 491 ASP A C 1
ATOM 3817 O O . ASP A 1 491 ? 38.244 8.463 -14.016 1.00 97.75 491 ASP A O 1
ATOM 3821 N N . GLU A 1 492 ? 36.066 8.662 -14.492 1.00 97.44 492 GLU A N 1
ATOM 3822 C CA . GLU A 1 492 ? 36.243 9.783 -15.418 1.00 97.44 492 GLU A CA 1
ATOM 3823 C C . GLU A 1 492 ? 35.125 10.823 -15.274 1.00 97.44 492 GLU A C 1
ATOM 3825 O O . GLU A 1 492 ? 34.172 10.665 -14.511 1.00 97.44 492 GLU A O 1
ATOM 3830 N N . THR A 1 493 ? 35.240 11.933 -16.005 1.00 97.38 493 THR A N 1
ATOM 3831 C CA . THR A 1 493 ? 34.171 12.934 -16.086 1.00 97.38 493 THR A CA 1
ATOM 3832 C C . THR A 1 493 ? 33.217 12.604 -17.224 1.00 97.38 493 THR A C 1
ATOM 3834 O O . THR A 1 493 ? 33.628 12.559 -18.380 1.00 97.38 493 THR A O 1
ATOM 3837 N N . ILE A 1 494 ? 31.929 12.471 -16.915 1.00 96.88 494 ILE A N 1
ATOM 3838 C CA . ILE A 1 494 ? 30.869 12.261 -17.907 1.00 96.88 494 ILE A CA 1
ATOM 3839 C C . ILE A 1 494 ? 29.972 13.498 -18.041 1.00 96.88 494 ILE A C 1
ATOM 3841 O O . ILE A 1 494 ? 29.903 14.350 -17.147 1.00 96.88 494 ILE A O 1
ATOM 3845 N N . ARG A 1 495 ? 29.283 13.602 -19.181 1.00 93.62 495 ARG A N 1
ATOM 3846 C CA . ARG A 1 495 ? 28.281 14.632 -19.488 1.00 93.62 495 ARG A CA 1
ATOM 3847 C C . ARG A 1 495 ? 27.090 13.988 -20.193 1.00 93.62 495 ARG A C 1
ATOM 3849 O O . ARG A 1 495 ? 27.273 13.052 -20.965 1.00 93.62 495 ARG A O 1
ATOM 3856 N N . ASP A 1 496 ? 25.903 14.533 -19.950 1.00 89.38 496 ASP A N 1
ATOM 3857 C CA . ASP A 1 496 ? 24.652 14.167 -20.618 1.00 89.38 496 ASP A CA 1
ATOM 3858 C C . ASP A 1 496 ? 24.335 12.664 -20.523 1.00 89.38 496 ASP A C 1
ATOM 3860 O O . ASP A 1 496 ? 24.370 12.089 -19.433 1.00 89.38 496 ASP A O 1
ATOM 3864 N N . ARG A 1 497 ? 23.958 12.035 -21.641 1.00 93.00 497 ARG A N 1
ATOM 3865 C CA . ARG A 1 497 ? 23.718 10.593 -21.717 1.00 93.00 497 ARG A CA 1
ATOM 3866 C C . ARG A 1 497 ? 25.041 9.858 -21.836 1.00 93.00 497 ARG A C 1
ATOM 3868 O O . ARG A 1 497 ? 25.849 10.162 -22.709 1.00 93.00 497 ARG A O 1
ATOM 3875 N N . TRP A 1 498 ? 25.210 8.827 -21.025 1.00 96.31 498 TRP A N 1
ATOM 3876 C CA . TRP A 1 498 ? 26.405 7.997 -21.029 1.00 96.31 498 TRP A CA 1
ATOM 3877 C C . TRP A 1 498 ? 26.022 6.537 -20.802 1.00 96.31 498 TRP A C 1
ATOM 3879 O O . TRP A 1 498 ? 25.075 6.245 -20.077 1.00 96.31 498 TRP A O 1
ATOM 3889 N N . LYS A 1 499 ? 26.728 5.602 -21.435 1.00 96.75 499 LYS A N 1
ATOM 3890 C CA . LYS A 1 499 ? 26.554 4.168 -21.189 1.00 96.75 499 LYS A CA 1
ATOM 3891 C C . LYS A 1 499 ? 27.871 3.437 -21.393 1.00 96.75 499 LYS A C 1
ATOM 3893 O O . LYS A 1 499 ? 28.614 3.784 -22.309 1.00 96.75 499 LYS A O 1
ATOM 3898 N N . ALA A 1 500 ? 28.107 2.405 -20.599 1.00 97.00 500 ALA A N 1
ATOM 3899 C CA . ALA A 1 500 ? 29.240 1.507 -20.765 1.00 97.00 500 ALA A CA 1
ATOM 3900 C C . ALA A 1 500 ? 28.895 0.097 -20.279 1.00 97.00 500 ALA A C 1
ATOM 3902 O O . ALA A 1 500 ? 27.903 -0.126 -19.579 1.00 97.00 500 ALA A O 1
ATOM 3903 N N . THR A 1 501 ? 29.714 -0.864 -20.686 1.00 97.38 501 THR A N 1
ATOM 3904 C CA . THR A 1 501 ? 29.699 -2.234 -20.177 1.00 97.38 501 THR A CA 1
ATOM 3905 C C . THR A 1 501 ? 31.125 -2.582 -19.788 1.00 97.38 501 THR A C 1
ATOM 3907 O O . THR A 1 501 ? 32.047 -2.292 -20.549 1.00 97.38 501 THR A O 1
ATOM 3910 N N . PHE A 1 502 ? 31.289 -3.126 -18.590 1.00 96.75 502 PHE A N 1
ATOM 3911 C CA . PHE A 1 502 ? 32.573 -3.437 -17.979 1.00 96.75 502 PHE A CA 1
ATOM 3912 C C . PHE A 1 502 ? 32.694 -4.940 -17.803 1.00 96.75 502 PHE A C 1
ATOM 3914 O O . PHE A 1 502 ? 31.717 -5.578 -17.412 1.00 96.75 502 PHE A O 1
ATOM 3921 N N . ASP A 1 503 ? 33.876 -5.474 -18.078 1.00 94.62 503 ASP A N 1
ATOM 3922 C CA . ASP A 1 503 ? 34.219 -6.859 -17.772 1.00 94.62 503 ASP A CA 1
ATOM 3923 C C . ASP A 1 503 ? 34.457 -7.000 -16.260 1.00 94.62 503 ASP A C 1
ATOM 3925 O O . ASP A 1 503 ? 35.121 -6.158 -15.653 1.00 94.62 503 ASP A O 1
ATOM 3929 N N . LEU A 1 504 ? 33.869 -8.031 -15.657 1.00 93.94 504 LEU A N 1
ATOM 3930 C CA . LEU A 1 504 ? 34.029 -8.383 -14.245 1.00 93.94 504 LEU A CA 1
ATOM 3931 C C . LEU A 1 504 ? 34.927 -9.610 -14.048 1.00 93.94 504 LEU A C 1
ATOM 3933 O O . LEU A 1 504 ? 35.181 -9.976 -12.905 1.00 93.94 504 LEU A O 1
ATOM 3937 N N . GLY A 1 505 ? 35.403 -10.253 -15.120 1.00 86.69 505 GLY A N 1
ATOM 3938 C CA . GLY A 1 505 ? 36.157 -11.507 -15.048 1.00 86.69 505 GLY A CA 1
ATOM 3939 C C . GLY A 1 505 ? 37.439 -11.432 -14.213 1.00 86.69 505 GLY A C 1
ATOM 3940 O O . GLY A 1 505 ? 37.814 -12.423 -13.592 1.00 86.69 505 GLY A O 1
ATOM 3941 N N . ASP A 1 506 ? 38.065 -10.255 -14.149 1.00 85.12 506 ASP A N 1
ATOM 3942 C CA . ASP A 1 506 ? 39.277 -9.999 -13.359 1.00 85.12 506 ASP A CA 1
ATOM 3943 C C . ASP A 1 506 ? 38.988 -9.393 -11.969 1.00 85.12 506 ASP A C 1
ATOM 3945 O O . ASP A 1 506 ? 39.915 -9.109 -11.207 1.00 85.12 506 ASP A O 1
ATOM 3949 N N . CYS A 1 507 ? 37.717 -9.164 -11.623 1.00 90.81 507 CYS A N 1
ATOM 3950 C CA . CYS A 1 507 ? 37.327 -8.632 -10.321 1.00 90.81 507 CYS A CA 1
ATOM 3951 C C . CYS A 1 507 ? 37.143 -9.761 -9.297 1.00 90.81 507 CYS A C 1
ATOM 3953 O O . CYS A 1 507 ? 36.414 -10.722 -9.536 1.00 90.81 507 CYS A O 1
ATOM 3955 N N . ASP A 1 508 ? 37.740 -9.608 -8.113 1.00 89.31 508 ASP A N 1
ATOM 3956 C CA . ASP A 1 508 ? 37.518 -10.506 -6.972 1.00 89.31 508 ASP A CA 1
ATOM 3957 C C . ASP A 1 508 ? 36.200 -10.153 -6.263 1.00 89.31 508 ASP A C 1
ATOM 3959 O O . ASP A 1 508 ? 36.187 -9.450 -5.249 1.00 89.31 508 ASP A O 1
ATOM 3963 N N . LEU A 1 509 ? 35.079 -10.579 -6.854 1.00 88.88 509 LEU A N 1
ATOM 3964 C CA . LEU A 1 509 ? 33.746 -10.372 -6.284 1.00 88.88 509 LEU A CA 1
ATOM 3965 C C . LEU A 1 509 ? 33.601 -11.176 -4.985 1.00 88.88 509 LEU A C 1
ATOM 3967 O O . LEU A 1 509 ? 33.937 -12.359 -4.958 1.00 88.88 509 LEU A O 1
ATOM 3971 N N . GLN A 1 510 ? 33.079 -10.559 -3.925 1.00 78.31 510 GLN A N 1
ATOM 3972 C CA . GLN A 1 510 ? 33.085 -11.117 -2.566 1.00 78.31 510 GLN A CA 1
ATOM 3973 C C . GLN A 1 510 ? 31.759 -11.828 -2.209 1.00 78.31 510 GLN A C 1
ATOM 3975 O O . GLN A 1 510 ? 30.890 -11.216 -1.592 1.00 78.31 510 GLN A O 1
ATOM 3980 N N . PRO A 1 511 ? 31.544 -13.127 -2.512 1.00 79.44 511 PRO A N 1
ATOM 3981 C CA . PRO A 1 511 ? 30.306 -13.811 -2.128 1.00 79.44 511 PRO A CA 1
ATOM 3982 C C . PRO A 1 511 ? 30.064 -13.746 -0.603 1.00 79.44 511 PRO A C 1
ATOM 3984 O O . PRO A 1 511 ? 31.015 -13.799 0.180 1.00 79.44 511 PRO A O 1
ATOM 3987 N N . PRO A 1 512 ? 28.798 -13.693 -0.145 1.00 84.50 512 PRO A N 1
ATOM 3988 C CA . PRO A 1 512 ? 27.581 -14.040 -0.886 1.00 84.50 512 PRO A CA 1
ATOM 3989 C C . PRO A 1 512 ? 26.907 -12.886 -1.649 1.00 84.50 512 PRO A C 1
ATOM 3991 O O . PRO A 1 512 ? 25.868 -13.118 -2.258 1.00 84.50 512 PRO A O 1
ATOM 3994 N N . GLU A 1 513 ? 27.446 -11.665 -1.636 1.00 89.06 513 GLU A N 1
ATOM 3995 C CA . GLU A 1 513 ? 26.824 -10.486 -2.263 1.00 89.06 513 GLU A CA 1
ATOM 3996 C C . GLU A 1 513 ? 27.875 -9.628 -2.975 1.00 89.06 513 GLU A C 1
ATOM 3998 O O . GLU A 1 513 ? 28.988 -9.511 -2.493 1.00 89.06 513 GLU A O 1
ATOM 4003 N N . VAL A 1 514 ? 27.515 -8.961 -4.071 1.00 92.69 514 VAL A N 1
ATOM 4004 C CA . VAL A 1 514 ? 28.359 -7.924 -4.693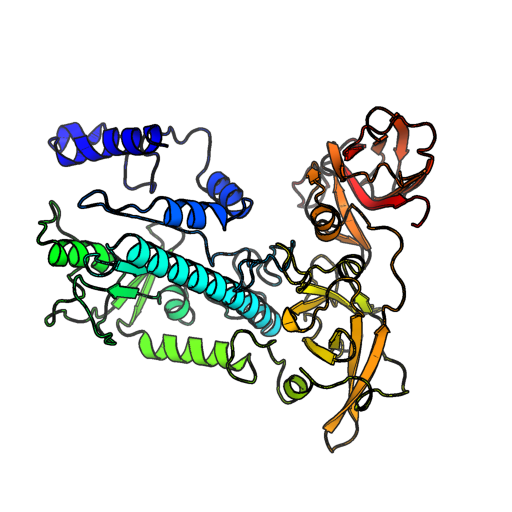 1.00 92.69 514 VAL A CA 1
ATOM 4005 C C . VAL A 1 514 ? 27.823 -6.541 -4.365 1.00 92.69 514 VAL A C 1
ATOM 4007 O O . VAL A 1 514 ? 26.617 -6.294 -4.474 1.00 92.69 514 VAL A O 1
ATOM 4010 N N . GLU A 1 515 ? 28.710 -5.610 -4.020 1.00 95.06 515 GLU A N 1
ATOM 4011 C CA . GLU A 1 515 ? 28.390 -4.192 -3.905 1.00 95.06 515 GLU A CA 1
ATOM 4012 C C . GLU A 1 515 ? 28.817 -3.421 -5.161 1.00 95.06 515 GLU A C 1
ATOM 4014 O O . GLU A 1 515 ? 29.994 -3.240 -5.446 1.00 95.06 515 GLU A O 1
ATOM 4019 N N . ILE A 1 516 ? 27.851 -2.879 -5.900 1.00 97.38 516 ILE A N 1
ATOM 4020 C CA . ILE A 1 516 ? 28.098 -1.950 -7.005 1.00 97.38 516 ILE A CA 1
ATOM 4021 C C . ILE A 1 516 ? 28.010 -0.523 -6.462 1.00 97.38 516 ILE A C 1
ATOM 4023 O O . ILE A 1 516 ? 26.931 -0.060 -6.076 1.00 97.38 516 ILE A O 1
ATOM 4027 N N . ALA A 1 517 ? 29.126 0.201 -6.474 1.00 97.75 517 ALA A N 1
ATOM 4028 C CA . ALA A 1 517 ? 29.194 1.604 -6.083 1.00 97.75 517 ALA A CA 1
ATOM 4029 C C . ALA A 1 517 ? 29.151 2.522 -7.314 1.00 97.75 517 ALA A C 1
ATOM 4031 O O . ALA A 1 517 ? 29.960 2.391 -8.229 1.00 97.75 517 ALA A O 1
ATOM 4032 N N . LEU A 1 518 ? 28.226 3.485 -7.313 1.00 98.00 518 LEU A N 1
ATOM 4033 C CA . LEU A 1 518 ? 28.038 4.518 -8.334 1.00 98.00 518 LEU A CA 1
ATOM 4034 C C . LEU A 1 518 ? 28.225 5.894 -7.683 1.00 98.00 518 LEU A C 1
ATOM 4036 O O . LEU A 1 518 ? 27.280 6.502 -7.169 1.00 98.00 518 LEU A O 1
ATOM 4040 N N . LEU A 1 519 ? 29.461 6.381 -7.681 1.00 97.94 519 LEU A N 1
ATOM 4041 C CA . LEU A 1 519 ? 29.851 7.588 -6.958 1.00 97.94 519 LEU A CA 1
ATOM 4042 C C . LEU A 1 519 ? 29.965 8.768 -7.917 1.00 97.94 519 LEU A C 1
ATOM 4044 O O . LEU A 1 519 ? 30.596 8.658 -8.965 1.00 97.94 519 LEU A O 1
ATOM 4048 N N . SER A 1 520 ? 29.389 9.912 -7.564 1.00 97.00 520 SER A N 1
ATOM 4049 C CA . SER A 1 520 ? 29.489 11.116 -8.385 1.00 97.00 520 SER A CA 1
ATOM 4050 C C . SER A 1 520 ? 29.521 12.389 -7.557 1.00 97.00 520 SER A C 1
ATOM 4052 O O . SER A 1 520 ? 28.950 12.452 -6.469 1.00 97.00 520 SER A O 1
ATOM 4054 N N . ASP A 1 521 ? 30.069 13.458 -8.132 1.00 94.12 521 ASP A N 1
ATOM 4055 C CA . ASP A 1 521 ? 29.786 14.801 -7.622 1.00 94.12 521 ASP A CA 1
ATOM 4056 C C . ASP A 1 521 ? 28.272 15.076 -7.673 1.00 94.12 521 ASP A C 1
ATOM 4058 O O . ASP A 1 521 ? 27.546 14.510 -8.500 1.00 94.12 521 ASP A O 1
ATOM 4062 N N . THR A 1 522 ? 27.780 15.990 -6.836 1.00 93.62 522 THR A N 1
ATOM 4063 C CA . THR A 1 522 ? 26.370 16.406 -6.839 1.00 93.62 522 THR A CA 1
ATOM 4064 C C . THR A 1 522 ? 26.197 17.852 -7.288 1.00 93.62 522 THR A C 1
ATOM 4066 O O . THR A 1 522 ? 27.159 18.589 -7.501 1.00 93.62 522 THR A O 1
ATOM 4069 N N . HIS A 1 523 ? 24.964 18.255 -7.568 1.00 92.19 523 HIS A N 1
ATOM 4070 C CA . HIS A 1 523 ? 24.573 19.649 -7.756 1.00 92.19 523 HIS A CA 1
ATOM 4071 C C . HIS A 1 523 ? 23.199 19.899 -7.144 1.00 92.19 523 HIS A C 1
ATOM 4073 O O . HIS A 1 523 ? 22.440 18.964 -6.898 1.00 92.19 523 HIS A O 1
ATOM 4079 N N . LEU A 1 524 ? 22.884 21.173 -6.933 1.00 89.25 524 LEU A N 1
ATOM 4080 C CA . LEU A 1 524 ? 21.519 21.632 -6.721 1.00 89.25 524 LEU A CA 1
ATOM 4081 C C . LEU A 1 524 ? 21.001 22.171 -8.062 1.00 89.25 524 LEU A C 1
ATOM 4083 O O . LEU A 1 524 ? 21.638 23.069 -8.623 1.00 89.25 524 LEU A O 1
ATOM 4087 N N . PRO A 1 525 ? 19.907 21.626 -8.616 1.00 83.62 525 PRO A N 1
ATOM 4088 C CA . PRO A 1 525 ? 19.314 22.155 -9.838 1.00 83.62 525 PRO A CA 1
ATOM 4089 C C . PRO A 1 525 ? 18.873 23.612 -9.659 1.00 83.62 525 PRO A C 1
ATOM 4091 O O . PRO A 1 525 ? 18.449 24.014 -8.582 1.00 83.62 525 PRO A O 1
ATOM 4094 N N . ALA A 1 526 ? 18.908 24.405 -10.734 1.00 71.38 526 ALA A N 1
ATOM 4095 C CA . ALA A 1 526 ? 18.437 25.796 -10.709 1.00 71.38 526 ALA A CA 1
ATOM 4096 C C . ALA A 1 526 ? 16.898 25.928 -10.587 1.00 71.38 526 ALA A C 1
ATOM 4098 O O . ALA A 1 526 ? 16.374 27.030 -10.429 1.00 71.38 526 ALA A O 1
ATOM 4099 N N . SER A 1 527 ? 16.160 24.819 -10.700 1.00 68.88 527 SER A N 1
ATOM 4100 C CA . SER A 1 527 ? 14.703 24.771 -10.556 1.00 68.88 527 SER A CA 1
ATOM 4101 C C . SER A 1 527 ? 14.285 24.793 -9.075 1.00 68.88 527 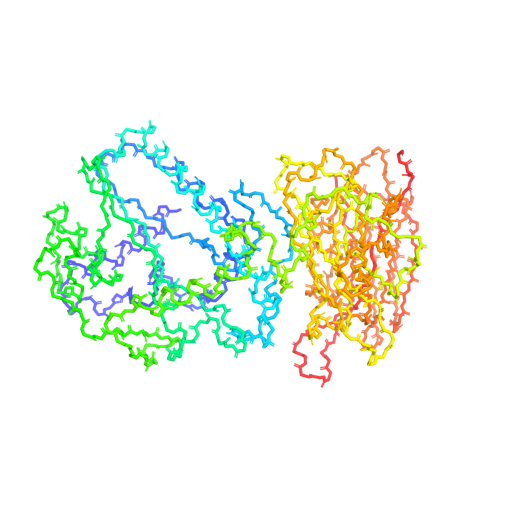SER A C 1
ATOM 4103 O O . SER A 1 527 ? 15.116 24.805 -8.176 1.00 68.88 527 SER A O 1
ATOM 4105 N N . ARG A 1 528 ? 12.975 24.751 -8.779 1.00 66.88 528 ARG A N 1
ATOM 4106 C CA . ARG A 1 528 ? 12.454 24.578 -7.401 1.00 66.88 528 ARG A CA 1
ATOM 4107 C C . ARG A 1 528 ? 12.799 23.211 -6.769 1.00 66.88 528 ARG A C 1
ATOM 4109 O O . ARG A 1 528 ? 12.206 22.852 -5.754 1.00 66.88 528 ARG A O 1
ATOM 4116 N N . ASP A 1 529 ? 13.697 22.434 -7.369 1.00 78.75 529 ASP A N 1
ATOM 4117 C CA . ASP A 1 529 ? 14.157 21.166 -6.822 1.00 78.75 529 ASP A CA 1
ATOM 4118 C C . ASP A 1 529 ? 15.232 21.417 -5.757 1.00 78.75 529 ASP A C 1
ATOM 4120 O O . ASP A 1 529 ? 16.340 21.858 -6.049 1.00 78.75 529 ASP A O 1
ATOM 4124 N N . SER A 1 530 ? 14.887 21.151 -4.499 1.00 84.75 530 SER A N 1
ATOM 4125 C CA . SER A 1 530 ? 15.784 21.330 -3.353 1.00 84.75 530 SER A CA 1
ATOM 4126 C C . SER A 1 530 ? 16.711 20.137 -3.108 1.00 84.75 530 SER A C 1
ATOM 4128 O O . SER A 1 530 ? 17.470 20.136 -2.135 1.00 84.75 530 SER A O 1
ATOM 4130 N N . ARG A 1 531 ? 16.644 19.094 -3.941 1.00 89.88 531 ARG A N 1
ATOM 4131 C CA . ARG A 1 531 ? 17.450 17.883 -3.777 1.00 89.88 531 ARG A CA 1
ATOM 4132 C C . ARG A 1 531 ? 18.866 18.099 -4.300 1.00 89.88 531 ARG A C 1
ATOM 4134 O O . ARG A 1 531 ? 19.072 18.669 -5.364 1.00 89.88 531 ARG A O 1
ATOM 4141 N N . SER A 1 532 ? 19.841 17.552 -3.578 1.00 91.75 532 SER A N 1
ATOM 4142 C CA . SER A 1 532 ? 21.197 17.365 -4.099 1.00 91.75 532 SER A CA 1
ATOM 4143 C C . SER A 1 532 ? 21.212 16.149 -5.028 1.00 91.75 532 SER A C 1
ATOM 4145 O O . SER A 1 532 ? 20.899 15.036 -4.591 1.00 91.75 532 SER A O 1
ATOM 4147 N N . LEU A 1 533 ? 21.502 16.370 -6.311 1.00 94.25 533 LEU A N 1
ATOM 4148 C CA . LEU A 1 533 ? 21.426 15.371 -7.377 1.00 94.25 533 LEU A CA 1
ATOM 4149 C C . LEU A 1 533 ? 22.821 15.046 -7.926 1.00 94.25 533 LEU A C 1
ATOM 4151 O O . LEU A 1 533 ? 23.557 15.951 -8.329 1.00 94.25 533 LEU A O 1
ATOM 4155 N N . GLY A 1 534 ? 23.174 13.762 -7.953 1.00 95.56 534 GLY A N 1
ATOM 4156 C CA . GLY A 1 534 ? 24.356 13.232 -8.630 1.00 95.56 534 GLY A CA 1
ATOM 4157 C C . GLY A 1 534 ? 24.092 12.995 -10.115 1.00 95.56 534 GLY A C 1
ATOM 4158 O O . GLY A 1 534 ? 23.827 13.943 -10.853 1.00 95.56 534 GLY A O 1
ATOM 4159 N N . VAL A 1 535 ? 24.131 11.734 -10.546 1.00 96.06 535 VAL A N 1
ATOM 4160 C CA . VAL A 1 535 ? 23.785 11.306 -11.914 1.00 96.06 535 VAL A CA 1
ATOM 4161 C C . VAL A 1 535 ? 22.427 10.599 -11.941 1.00 96.06 535 VAL A C 1
ATOM 4163 O O . VAL A 1 535 ? 22.037 9.955 -10.969 1.00 96.06 535 VAL A O 1
ATOM 4166 N N . ALA A 1 536 ? 21.686 10.714 -13.040 1.00 95.19 536 ALA A N 1
ATOM 4167 C CA . ALA A 1 536 ? 20.430 10.001 -13.254 1.00 95.19 536 ALA A CA 1
ATOM 4168 C C . ALA A 1 536 ? 20.717 8.651 -13.914 1.00 95.19 536 ALA A C 1
ATOM 4170 O O . ALA A 1 536 ? 20.917 8.576 -15.125 1.00 95.19 536 ALA A O 1
ATOM 4171 N N . VAL A 1 537 ? 20.749 7.580 -13.128 1.00 96.25 537 VAL A N 1
ATOM 4172 C CA . VAL A 1 537 ? 21.058 6.231 -13.619 1.00 96.25 537 VAL A CA 1
ATOM 4173 C C . VAL A 1 537 ? 19.771 5.583 -14.108 1.00 96.25 537 VAL A C 1
ATOM 4175 O O . VAL A 1 537 ? 18.815 5.484 -13.346 1.00 96.25 537 VAL A O 1
ATOM 4178 N N . GLY A 1 538 ? 19.730 5.177 -15.376 1.00 92.50 538 GLY A N 1
ATOM 4179 C CA . GLY A 1 538 ? 18.578 4.516 -15.998 1.00 92.50 538 GLY A CA 1
ATOM 4180 C C . GLY A 1 538 ? 18.698 2.999 -16.066 1.00 92.50 538 GLY A C 1
ATOM 4181 O O . GLY A 1 538 ? 17.690 2.297 -16.160 1.00 92.50 538 GLY A O 1
ATOM 4182 N N . ARG A 1 539 ? 19.927 2.478 -16.001 1.00 93.19 539 ARG A N 1
ATOM 4183 C CA . ARG A 1 539 ? 20.193 1.042 -16.080 1.00 93.19 539 ARG A CA 1
ATOM 4184 C C . ARG A 1 539 ? 21.419 0.655 -15.278 1.00 93.19 539 ARG A C 1
ATOM 4186 O O . ARG A 1 539 ? 22.451 1.309 -15.406 1.00 93.19 539 ARG A O 1
ATOM 4193 N N . VAL A 1 540 ? 21.295 -0.427 -14.520 1.00 95.00 540 VAL A N 1
ATOM 4194 C CA . VAL A 1 540 ? 22.410 -1.185 -13.946 1.00 95.00 540 VAL A CA 1
ATOM 4195 C C . VAL A 1 540 ? 22.040 -2.658 -14.058 1.00 95.00 540 VAL A C 1
ATOM 4197 O O . VAL A 1 540 ? 21.039 -3.071 -13.485 1.00 95.00 540 VAL A O 1
ATOM 4200 N N . GLU A 1 541 ? 22.794 -3.436 -14.820 1.00 93.31 541 GLU A N 1
ATOM 4201 C CA . GLU A 1 541 ? 22.538 -4.864 -15.042 1.00 93.31 541 GLU A CA 1
ATOM 4202 C C . GLU A 1 541 ? 23.830 -5.643 -14.780 1.00 93.31 541 GLU A C 1
ATOM 4204 O O . GLU A 1 541 ? 24.861 -5.335 -15.382 1.00 93.31 541 GLU A O 1
ATOM 4209 N N . LEU A 1 542 ? 23.759 -6.656 -13.917 1.00 90.19 542 LEU A N 1
ATOM 4210 C CA . LEU A 1 542 ? 24.773 -7.705 -13.822 1.00 90.19 542 LEU A CA 1
ATOM 4211 C C . LEU A 1 542 ? 24.419 -8.791 -14.837 1.00 90.19 542 LEU A C 1
ATOM 4213 O O . LEU A 1 542 ? 23.292 -9.288 -14.841 1.00 90.19 542 LEU A O 1
ATOM 4217 N N . ARG A 1 543 ? 25.354 -9.120 -15.726 1.00 89.06 543 ARG A N 1
ATOM 4218 C CA . ARG A 1 543 ? 25.155 -10.086 -16.815 1.00 89.06 543 ARG A CA 1
ATOM 4219 C C . ARG A 1 543 ? 26.154 -11.222 -16.676 1.00 89.06 543 ARG A C 1
ATOM 4221 O O . ARG A 1 543 ? 27.275 -10.976 -16.253 1.00 89.06 543 ARG A O 1
ATOM 4228 N N . GLY A 1 544 ? 25.780 -12.438 -17.057 1.00 77.56 544 GLY A N 1
ATOM 4229 C CA . GLY A 1 544 ? 26.667 -13.603 -16.983 1.00 77.56 544 GLY A CA 1
ATOM 4230 C C . GLY A 1 544 ? 26.308 -14.697 -17.983 1.00 77.56 544 GLY A C 1
ATOM 4231 O O . GLY A 1 544 ? 25.502 -14.491 -18.895 1.00 77.56 544 GLY A O 1
ATOM 4232 N N . ALA A 1 545 ? 26.905 -15.877 -17.810 1.00 54.47 545 ALA A N 1
ATOM 4233 C CA . ALA A 1 545 ? 26.444 -17.075 -18.503 1.00 54.47 545 ALA A CA 1
ATOM 4234 C C . ALA A 1 545 ? 25.005 -17.396 -18.062 1.00 54.47 545 ALA A C 1
ATOM 4236 O O . ALA A 1 545 ? 24.638 -17.212 -16.906 1.00 54.47 545 ALA A O 1
ATOM 4237 N N . VAL A 1 546 ? 24.169 -17.821 -19.007 1.00 45.06 546 VAL A N 1
ATOM 4238 C CA . VAL A 1 546 ? 22.801 -18.264 -18.713 1.00 45.06 546 VAL A CA 1
ATOM 4239 C C . VAL A 1 546 ? 22.895 -19.667 -18.094 1.00 45.06 546 VAL A C 1
ATOM 4241 O O . VAL A 1 546 ? 23.595 -20.488 -18.693 1.00 45.06 546 VAL A O 1
ATOM 4244 N N . PRO A 1 547 ? 22.242 -19.956 -16.953 1.00 39.84 547 PRO A N 1
ATOM 4245 C CA . PRO A 1 547 ? 22.058 -21.330 -16.490 1.00 39.84 547 PRO A CA 1
ATOM 4246 C C . PRO A 1 547 ? 21.345 -22.215 -17.519 1.00 39.84 547 PRO A C 1
ATOM 4248 O O . PRO A 1 547 ? 20.375 -21.729 -18.153 1.00 39.84 547 PRO A O 1
#